Protein AF-M1R5P2-F1 (afdb_monomer)

Mean predicted aligned error: 15.03 Å

Foldseek 3Di:
DVVVVVVVVVVVVVVVVVVVVVVVVVVVVVVVVVVVVVVQFQVQQVVLQVVQAVVLLVCLVVVVFALDPQGSWDWDADPSAWIKTWGWHADPVSQKIKIWIWGGGRVGDIAIDIDIHTNDQFDELEEEAAAEAEEEAQEEQEQADPVQQFGGQSYEYEPDPHHYHYYDNYAYAGPVDDDDVVDDDDGDHGPHHYDPQLALLVRWWPDNHLVRLQVVVQVVQQVQQVFDDDVSHTDHGPPQCLQEALAEWEDWAAWIDNPPRTRDLPDQEHEHNEEYAYAEADCVGEYEPAAQHEYEYAYEYAHAYHAAYEYAHYEYEYQAEYEAHAEAQYEYHPPHAYEYAYAEYEAEHEHAYEHLYEYEYAEYAAHHYYNYEYEDHYHYHYYPRVHGYYHYHHYYRYHDQVSHQSSCVSPVNTTPHHDTDRVPDPPPPPDRPPDD

Secondary structure (DSSP, 8-state):
-HHHHHHHHHHHHHHHHHHHHHHHHHHHHHHHHHHHHHHHHHHHHHHHHHHHHHHHHHHHHTTSS--GGGTT-EEEE-TTSSEEEEEEEE-TTS-EEEEEEEEE-TTS-EEEEEEEEE-S---EEEEEEE--EEE-TT-EEE-EETTTTEE-EEEEE-SS---EEE-TT-EEE-TT---TTT---------EEE---SSHHHHHBSSSSHHHHHHHHHHHHHHHTT--EETTEE---SS-GGGEESS-EEEETTEEEETTEEPPTT-SEEEESS-EEEEE-STTS-EE--TT-EEEESS-EEEEE-TT-EEE--EEEEEEEEEEEE-TT-EESSSS-EEEEEEEEEEEEESS-EEEEEEEEEEEEEEEEES-EEEEEEEEEEE-TTS-EEEETT-EEE--HHHHHHHHHHSTTTBPPPP-EEGGG-----------

Radius of gyration: 32.52 Å; Cα contacts (8 Å, |Δi|>4): 1139; chains: 1; bounding box: 94×49×108 Å

Solvent-accessible surface area (backbone atoms only — not comparable to full-atom values): 21011 Å² total; per-residue (Å²): 118,76,68,62,58,54,55,53,54,52,51,51,51,51,51,52,51,52,51,53,52,52,54,52,53,53,49,53,53,52,54,50,50,53,54,52,52,52,51,53,24,48,52,39,3,44,50,32,10,48,52,41,41,53,54,41,50,53,32,44,68,67,67,74,39,49,34,58,90,35,55,48,41,48,76,48,73,46,96,90,47,26,35,27,39,29,48,24,37,41,48,101,78,61,41,39,26,39,39,39,6,39,3,24,11,68,90,48,59,79,30,79,45,71,52,76,44,67,57,54,77,61,53,36,16,30,34,37,34,39,39,34,40,37,32,24,44,55,9,34,35,27,4,39,19,80,86,72,41,22,48,33,37,16,31,33,34,17,81,48,88,54,56,72,45,75,40,84,65,32,39,51,32,20,66,92,35,74,28,65,103,83,66,63,80,51,88,47,64,30,57,67,43,79,38,88,53,86,32,55,28,48,73,52,28,81,30,83,27,58,69,53,46,51,53,51,53,51,48,56,52,17,56,64,22,60,35,51,71,55,89,88,40,62,50,79,60,75,33,66,61,58,28,54,25,81,45,40,31,40,47,59,45,65,41,47,19,43,71,90,44,72,40,56,87,87,50,57,54,34,42,28,46,20,37,39,42,37,75,22,63,30,58,93,38,34,32,47,54,43,67,68,17,37,39,40,21,58,22,36,40,39,38,37,30,27,48,45,6,40,42,24,20,14,37,44,35,24,82,35,40,34,39,40,38,37,26,39,54,14,35,32,12,82,89,32,44,27,34,40,38,23,41,25,27,38,40,38,34,32,39,63,19,46,31,28,33,44,39,41,24,44,38,28,50,34,36,45,33,33,38,19,38,38,36,15,30,43,34,26,32,33,29,33,82,91,37,26,42,35,35,23,44,61,10,35,37,26,23,29,60,70,50,43,36,50,52,18,67,58,36,58,87,56,27,46,76,65,62,65,51,44,76,84,62,72,71,70,72,84,58,86,79,78,81,130

Nearest PDB structures (foldseek):
  4hh4-assembly1_D  TM=7.781E-01  e=1.225E+00  Streptomyces caelestis
  4hgy-assembly1_E  TM=7.417E-01  e=1.626E+00  Streptomyces caelestis
  3jx8-assembly2_D  TM=2.015E-01  e=6.379E+00  Parabacteroides distasonis ATCC 8503

Structure (mmCIF, N/CA/C/O backbone):
data_AF-M1R5P2-F1
#
_entry.id   AF-M1R5P2-F1
#
loop_
_atom_site.group_PDB
_atom_site.id
_atom_site.type_symbol
_atom_site.label_atom_id
_atom_site.label_alt_id
_atom_site.label_comp_id
_atom_site.label_asym_id
_atom_site.label_entity_id
_atom_site.label_seq_id
_atom_site.pdbx_PDB_ins_code
_atom_site.Cartn_x
_atom_site.Cartn_y
_atom_site.Cartn_z
_atom_site.occupancy
_atom_site.B_iso_or_equiv
_atom_site.auth_seq_id
_atom_site.auth_comp_id
_atom_site.auth_asym_id
_atom_site.auth_atom_id
_atom_site.pdbx_PDB_model_num
ATOM 1 N N . MET A 1 1 ? -74.579 25.961 79.918 1.00 49.44 1 MET A N 1
ATOM 2 C CA . MET A 1 1 ? -74.721 25.075 78.735 1.00 49.44 1 MET A CA 1
ATOM 3 C C . MET A 1 1 ? -73.929 25.544 77.502 1.00 49.44 1 MET A C 1
ATOM 5 O O . MET A 1 1 ? -73.448 24.679 76.787 1.00 49.44 1 MET A O 1
ATOM 9 N N . LYS A 1 2 ? -73.687 26.854 77.283 1.00 50.84 2 LYS A N 1
ATOM 10 C CA . LYS A 1 2 ? -72.897 27.379 76.138 1.00 50.84 2 LYS A CA 1
ATOM 11 C C . LYS A 1 2 ? -71.454 26.840 76.009 1.00 50.84 2 LYS A C 1
ATOM 13 O O . LYS A 1 2 ? -71.026 26.553 74.899 1.00 50.84 2 LYS A O 1
ATOM 18 N N . ASN A 1 3 ? -70.735 26.619 77.115 1.00 53.88 3 ASN A N 1
ATOM 19 C CA . ASN A 1 3 ? -69.324 26.198 77.048 1.00 53.88 3 ASN A CA 1
A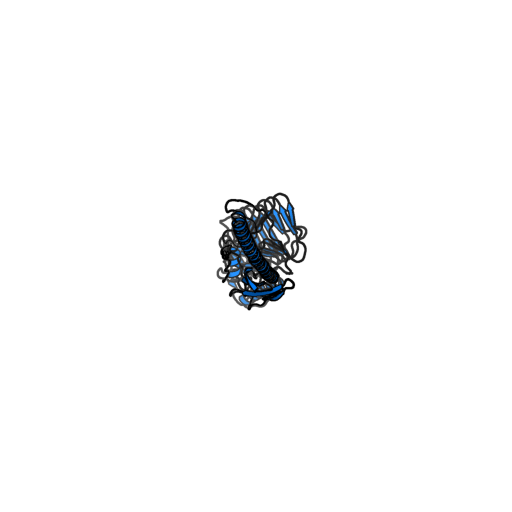TOM 20 C C . ASN A 1 3 ? -69.113 24.727 76.650 1.00 53.88 3 ASN A C 1
ATOM 22 O O . ASN A 1 3 ? -68.070 24.409 76.101 1.00 53.88 3 ASN A O 1
ATOM 26 N N . ARG A 1 4 ? -70.091 23.831 76.866 1.00 54.22 4 ARG A N 1
ATOM 27 C CA . ARG A 1 4 ? -69.933 22.396 76.545 1.00 54.22 4 ARG A CA 1
ATOM 28 C C . ARG A 1 4 ? -70.091 22.091 75.049 1.00 54.22 4 ARG A C 1
ATOM 30 O O . ARG A 1 4 ? -69.437 21.183 74.554 1.00 54.22 4 ARG A O 1
ATOM 37 N N . GLY A 1 5 ? -70.907 22.868 74.329 1.00 58.56 5 GLY A N 1
ATOM 38 C CA . GLY A 1 5 ? -71.050 22.740 72.872 1.00 58.56 5 GLY A CA 1
ATOM 39 C C . GLY A 1 5 ? -69.809 23.220 72.112 1.00 58.56 5 GLY A C 1
ATOM 40 O O . GLY A 1 5 ? -69.394 22.583 71.150 1.00 58.56 5 GLY A O 1
ATOM 41 N N . TYR A 1 6 ? -69.160 24.285 72.597 1.00 60.31 6 TYR A N 1
ATOM 42 C CA . TYR A 1 6 ? -67.928 24.806 71.995 1.00 60.31 6 TYR A CA 1
ATOM 43 C C . TYR A 1 6 ? -66.759 23.824 72.120 1.00 60.31 6 TYR A C 1
ATOM 45 O O . TYR A 1 6 ? -66.022 23.632 71.155 1.00 60.31 6 TYR A O 1
ATOM 53 N N . THR A 1 7 ? -66.620 23.157 73.273 1.00 65.38 7 THR A N 1
ATOM 54 C CA . THR A 1 7 ? -65.585 22.133 73.488 1.00 65.38 7 THR A CA 1
ATOM 55 C C . THR A 1 7 ? -65.786 20.917 72.586 1.00 65.38 7 THR A C 1
ATOM 57 O O . THR A 1 7 ? -64.810 20.386 72.079 1.00 65.38 7 THR A O 1
ATOM 60 N N . LEU A 1 8 ? -67.033 20.497 72.342 1.00 67.88 8 LEU A N 1
ATOM 61 C CA . LEU A 1 8 ? -67.334 19.334 71.498 1.00 67.88 8 LEU A CA 1
ATOM 62 C C . LEU A 1 8 ? -67.081 19.607 70.005 1.00 67.88 8 LEU A C 1
ATOM 64 O O . LEU A 1 8 ? -66.550 18.763 69.291 1.00 67.88 8 LEU A O 1
ATOM 68 N N . ILE A 1 9 ? -67.431 20.810 69.539 1.00 73.56 9 ILE A N 1
ATOM 69 C CA . ILE A 1 9 ? -67.183 21.227 68.152 1.00 73.56 9 ILE A CA 1
ATOM 70 C C . ILE A 1 9 ? -65.680 21.380 67.907 1.00 73.56 9 ILE A C 1
ATOM 72 O O . ILE A 1 9 ? -65.177 20.912 66.890 1.00 73.56 9 ILE A O 1
ATOM 76 N N . THR A 1 10 ? -64.946 21.986 68.846 1.00 71.94 10 THR A N 1
ATOM 77 C CA . THR A 1 10 ? -63.488 22.138 68.720 1.00 71.94 10 THR A CA 1
ATOM 78 C C . THR A 1 10 ? -62.754 20.800 68.779 1.00 71.94 10 THR A C 1
ATOM 80 O O . THR A 1 10 ? -61.846 20.596 67.978 1.00 71.94 10 THR A O 1
ATOM 83 N N . THR A 1 11 ? -63.158 19.849 69.629 1.00 73.25 11 THR A N 1
ATOM 84 C CA . THR A 1 11 ? -62.545 18.507 69.637 1.00 73.25 11 THR A CA 1
ATOM 85 C C . THR A 1 11 ? -62.854 17.702 68.376 1.00 73.25 11 THR A C 1
ATOM 87 O O . THR A 1 11 ? -61.950 17.041 67.867 1.00 73.25 11 THR A O 1
ATOM 90 N N . MET A 1 12 ? -64.067 17.793 67.814 1.00 73.19 12 MET A N 1
ATOM 91 C CA . MET A 1 12 ? -64.364 17.188 66.506 1.00 73.19 12 MET A CA 1
ATOM 92 C C . MET A 1 12 ? -63.519 17.801 65.386 1.00 73.19 12 MET A C 1
ATOM 94 O O . MET A 1 12 ? -62.970 17.066 64.570 1.00 73.19 12 MET A O 1
ATOM 98 N N . LEU A 1 13 ? -63.369 19.128 65.359 1.00 75.75 13 LEU A N 1
ATOM 99 C CA . LEU A 1 13 ? -62.546 19.813 64.358 1.00 75.75 13 LEU A CA 1
ATOM 100 C C . LEU A 1 13 ? -61.074 19.394 64.448 1.00 75.75 13 LEU A C 1
ATOM 102 O O . LEU A 1 13 ? -60.463 19.088 63.429 1.00 75.75 13 LEU A O 1
ATOM 106 N N . VAL A 1 14 ? -60.523 19.303 65.661 1.00 78.75 14 VAL A N 1
ATOM 107 C CA . VAL A 1 14 ? -59.146 18.833 65.884 1.00 78.75 14 VAL A CA 1
ATOM 108 C C . VAL A 1 14 ? -58.978 17.372 65.452 1.00 78.75 14 VAL A C 1
ATOM 110 O O . VAL A 1 14 ? -57.997 17.049 64.788 1.00 78.75 14 VAL A O 1
ATOM 113 N N . MET A 1 15 ? -59.940 16.497 65.758 1.00 77.31 15 MET A N 1
ATOM 114 C CA . MET A 1 15 ? -59.919 15.091 65.328 1.00 77.31 15 MET A CA 1
ATOM 115 C C . MET A 1 15 ? -59.962 14.944 63.802 1.00 77.31 15 MET A C 1
ATOM 117 O O . MET A 1 15 ? -59.208 14.149 63.245 1.00 77.31 15 MET A O 1
ATOM 121 N N . ILE A 1 16 ? -60.789 15.738 63.114 1.00 79.88 16 ILE A N 1
ATOM 122 C CA . ILE A 1 16 ? -60.858 15.746 61.645 1.00 79.88 16 ILE A CA 1
ATOM 123 C C . ILE A 1 16 ? -59.528 16.220 61.048 1.00 79.88 16 ILE A C 1
ATOM 125 O O . ILE A 1 16 ? -59.010 15.591 60.129 1.00 79.88 16 ILE A O 1
ATOM 129 N N . VAL A 1 17 ? -58.938 17.288 61.593 1.00 79.81 17 VAL A N 1
ATOM 130 C CA . VAL A 1 17 ? -57.641 17.804 61.128 1.00 79.81 17 VAL A CA 1
ATOM 131 C C . VAL A 1 17 ? -56.531 16.768 61.328 1.00 79.81 17 VAL A C 1
ATOM 133 O O . VAL A 1 17 ? -55.761 16.516 60.403 1.00 79.81 17 VAL A O 1
ATOM 136 N N . LEU A 1 18 ? -56.479 16.106 62.487 1.00 77.31 18 LEU A N 1
ATOM 137 C CA . LEU A 1 18 ? -55.501 15.047 62.757 1.00 77.31 18 LEU A CA 1
ATOM 138 C C . LEU A 1 18 ? -55.681 13.839 61.828 1.00 77.31 18 LEU A C 1
ATOM 140 O O . LEU A 1 18 ? -54.691 13.280 61.358 1.00 77.31 18 LEU A O 1
ATOM 144 N N . PHE A 1 19 ? -56.923 13.467 61.511 1.00 79.88 19 PHE A N 1
ATOM 145 C CA . PHE A 1 19 ? -57.216 12.384 60.573 1.00 79.88 19 PHE A CA 1
ATOM 146 C C . PHE A 1 19 ? -56.750 12.714 59.146 1.00 79.88 19 PHE A C 1
ATOM 148 O O . PHE A 1 19 ? -56.103 11.889 58.500 1.00 79.88 19 PHE A O 1
ATOM 155 N N . VAL A 1 20 ? -57.009 13.937 58.670 1.00 77.25 20 VAL A N 1
ATOM 156 C CA . VAL A 1 20 ? -56.570 14.394 57.340 1.00 77.25 20 VAL A CA 1
ATOM 157 C C . VAL A 1 20 ? -55.042 14.459 57.249 1.00 77.25 20 VAL A C 1
ATOM 159 O O . VAL A 1 20 ? -54.475 14.008 56.254 1.00 77.25 20 VAL A O 1
ATOM 162 N N . ILE A 1 21 ? -54.359 14.946 58.291 1.00 76.75 21 ILE A N 1
ATOM 163 C CA . ILE A 1 21 ? -52.887 14.979 58.343 1.00 76.75 21 ILE A CA 1
ATOM 164 C C . ILE A 1 21 ? -52.307 13.556 58.341 1.00 76.75 21 ILE A C 1
ATOM 166 O O . ILE A 1 21 ? -51.352 13.288 57.612 1.00 76.75 21 ILE A O 1
ATOM 170 N N . GLY A 1 22 ? -52.899 12.628 59.101 1.00 75.88 22 GLY A N 1
ATOM 171 C CA . GLY A 1 22 ? -52.478 11.224 59.128 1.00 75.88 22 GLY A CA 1
ATOM 172 C C . GLY A 1 22 ? -52.620 10.531 57.769 1.00 75.88 22 GLY A C 1
ATOM 173 O O . GLY A 1 22 ? -51.685 9.872 57.311 1.00 75.88 22 GLY A O 1
ATOM 17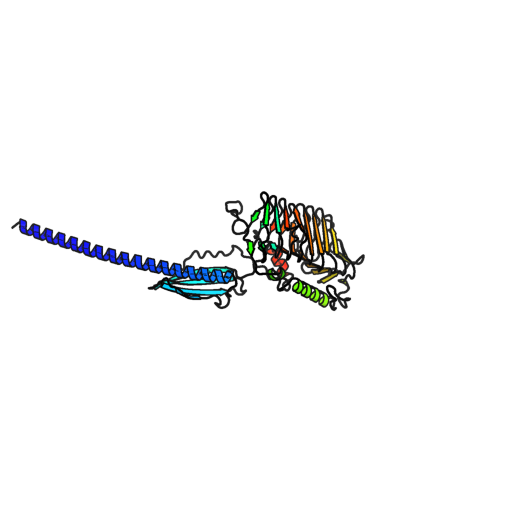4 N N . ALA A 1 23 ? -53.749 10.732 57.084 1.00 72.00 23 ALA A N 1
ATOM 175 C CA . ALA A 1 23 ? -53.982 10.180 55.749 1.00 72.00 23 ALA A CA 1
ATOM 176 C C . ALA A 1 23 ? -53.035 10.781 54.693 1.00 72.00 23 ALA A C 1
ATOM 178 O O . ALA A 1 23 ? -52.482 10.051 53.868 1.00 72.00 23 ALA A O 1
ATOM 179 N N . ALA A 1 24 ? -52.795 12.095 54.741 1.00 65.12 24 ALA A N 1
ATOM 180 C CA . ALA A 1 24 ? -51.862 12.768 53.839 1.00 65.12 24 ALA A CA 1
ATOM 181 C C . ALA A 1 24 ? -50.409 12.303 54.051 1.00 65.12 24 ALA A C 1
ATOM 183 O O . ALA A 1 24 ? -49.702 12.045 53.078 1.00 65.12 24 ALA A O 1
ATOM 184 N N . GLY A 1 25 ? -49.978 12.134 55.308 1.00 66.56 25 GLY A N 1
ATOM 185 C CA . GLY A 1 25 ? -48.647 11.622 55.645 1.00 66.56 25 GLY A CA 1
ATOM 186 C C . GLY A 1 25 ? -48.421 10.189 55.159 1.00 66.56 25 GLY A C 1
ATOM 187 O O . GLY A 1 25 ? -47.381 9.898 54.569 1.00 66.56 25 GLY A O 1
ATOM 188 N N . ALA A 1 26 ? -49.413 9.308 55.326 1.00 66.81 26 ALA A N 1
ATOM 189 C CA . ALA A 1 26 ? -49.343 7.934 54.831 1.00 66.81 26 ALA A CA 1
ATOM 190 C C . ALA A 1 26 ? -49.248 7.874 53.296 1.00 66.81 26 ALA A C 1
ATOM 192 O O . ALA A 1 26 ? -48.433 7.123 52.760 1.00 66.81 26 ALA A O 1
ATOM 193 N N . MET A 1 27 ? -50.025 8.702 52.586 1.00 63.84 27 MET A N 1
ATOM 194 C CA . MET A 1 27 ? -49.945 8.776 51.125 1.00 63.84 27 MET A CA 1
ATOM 195 C C . MET A 1 27 ? -48.599 9.328 50.643 1.00 63.84 27 MET A C 1
ATOM 197 O O . MET A 1 27 ? -48.024 8.769 49.716 1.00 63.84 27 MET A O 1
ATOM 201 N N . LEU A 1 28 ? -48.044 10.361 51.285 1.00 61.59 28 LEU A N 1
ATOM 202 C CA . LEU A 1 28 ? -46.724 10.909 50.938 1.00 61.59 28 LEU A CA 1
ATOM 203 C C . LEU A 1 28 ? -45.598 9.876 51.074 1.00 61.59 28 LEU A C 1
ATOM 205 O O . LEU A 1 28 ? -44.758 9.768 50.182 1.00 61.59 28 LEU A O 1
ATOM 209 N N . VAL A 1 29 ? -45.599 9.087 52.151 1.00 65.31 29 VAL A N 1
ATOM 210 C CA . VAL A 1 29 ? -44.613 8.010 52.352 1.00 65.31 29 VAL A CA 1
ATOM 211 C C . VAL A 1 29 ? -44.806 6.888 51.329 1.00 65.31 29 VAL A C 1
ATOM 213 O O . VAL A 1 29 ? -43.829 6.370 50.792 1.00 65.31 29 VAL A O 1
ATOM 216 N N . TYR A 1 30 ? -46.054 6.537 51.012 1.00 61.12 30 TYR A N 1
ATOM 217 C CA . TYR A 1 30 ? -46.366 5.517 50.012 1.00 61.12 30 TYR A CA 1
ATOM 218 C C . TYR A 1 30 ? -45.895 5.923 48.607 1.00 61.12 30 TYR A C 1
ATOM 220 O O . TYR A 1 30 ? -45.148 5.180 47.970 1.00 61.12 30 TYR A O 1
ATOM 228 N N . TYR A 1 31 ? -46.237 7.136 48.159 1.00 55.97 31 TYR A N 1
ATOM 229 C CA . TYR A 1 31 ? -45.787 7.662 46.867 1.00 55.97 31 TYR A CA 1
ATOM 230 C C . TYR A 1 31 ? -44.268 7.881 46.823 1.00 55.97 31 TYR A C 1
ATOM 232 O O . TYR A 1 31 ? -43.653 7.592 45.799 1.00 55.97 31 TYR A O 1
ATOM 240 N N . GLY A 1 32 ? -43.642 8.323 47.920 1.00 50.62 32 GLY A N 1
ATOM 241 C CA . GLY A 1 32 ? -42.186 8.498 48.001 1.00 50.62 32 GLY A CA 1
ATOM 242 C C . GLY A 1 32 ? -41.398 7.184 47.931 1.00 50.62 32 GLY A C 1
ATOM 243 O O . GLY A 1 32 ? -40.343 7.122 47.294 1.00 50.62 32 GLY A O 1
ATOM 244 N N . ASN A 1 33 ? -41.920 6.110 48.530 1.00 59.25 33 ASN A N 1
ATOM 245 C CA . ASN A 1 33 ? -41.298 4.784 48.463 1.00 59.25 33 ASN A CA 1
ATOM 246 C C . ASN A 1 33 ? -41.460 4.142 47.079 1.00 59.25 33 ASN A C 1
ATOM 248 O O . ASN A 1 33 ? -40.532 3.492 46.597 1.00 59.25 33 ASN A O 1
ATOM 252 N N . MET A 1 34 ? -42.600 4.358 46.415 1.00 59.75 34 MET A N 1
ATOM 253 C CA . MET A 1 34 ? -42.825 3.875 45.050 1.00 59.75 34 MET A CA 1
ATOM 254 C C . MET A 1 34 ? -41.901 4.552 44.034 1.00 59.75 34 MET A C 1
ATOM 256 O O . MET A 1 34 ? -41.298 3.868 43.208 1.00 59.75 34 MET A O 1
ATOM 260 N N . THR A 1 35 ? -41.734 5.875 44.112 1.00 60.97 35 THR A N 1
ATOM 261 C CA . THR A 1 35 ? -40.852 6.614 43.193 1.00 60.97 35 THR A CA 1
ATOM 262 C C . THR A 1 35 ? -39.377 6.294 43.425 1.00 60.97 35 THR A C 1
ATOM 264 O O . THR A 1 35 ? -38.649 6.069 42.461 1.00 60.97 35 THR A O 1
ATOM 267 N N . SER A 1 36 ? -38.940 6.180 44.683 1.00 61.31 36 SER A N 1
ATOM 268 C CA . SER A 1 36 ? -37.550 5.833 45.015 1.00 61.31 36 SER A CA 1
ATOM 269 C C . SER A 1 36 ? -37.198 4.396 44.614 1.00 61.31 36 SER A C 1
ATOM 271 O O . SER A 1 36 ? -36.140 4.160 44.032 1.00 61.31 36 SER A O 1
ATOM 273 N N . GLY A 1 37 ? -38.093 3.432 44.863 1.00 65.31 37 GLY A N 1
ATOM 274 C CA . GLY A 1 37 ? -37.891 2.034 44.470 1.00 65.31 37 GLY A CA 1
ATOM 275 C C . GLY A 1 37 ? -37.843 1.846 42.952 1.00 65.31 37 GLY A C 1
ATOM 276 O O . GLY A 1 37 ? -36.945 1.177 42.439 1.00 65.31 37 GLY A O 1
ATOM 277 N N . ALA A 1 38 ? -38.749 2.504 42.220 1.00 67.12 38 ALA A N 1
ATOM 278 C CA . ALA A 1 38 ? -38.755 2.483 40.759 1.00 67.12 38 ALA A CA 1
ATOM 279 C C . ALA A 1 38 ? -37.489 3.126 40.164 1.00 67.12 38 ALA A C 1
ATOM 281 O O . ALA A 1 38 ? -36.904 2.584 39.228 1.00 67.12 38 ALA A O 1
ATOM 282 N N . MET A 1 39 ? -37.018 4.238 40.738 1.00 68.19 39 MET A N 1
ATOM 283 C CA . MET A 1 39 ? -35.814 4.931 40.272 1.00 68.19 39 MET A CA 1
ATOM 284 C C . MET A 1 39 ? -34.534 4.117 40.522 1.00 68.19 39 MET A C 1
ATOM 286 O O . MET A 1 39 ? -33.649 4.086 39.666 1.00 68.19 39 MET A O 1
ATOM 290 N N . ILE A 1 40 ? -34.447 3.407 41.652 1.00 72.94 40 ILE A N 1
ATOM 291 C CA . ILE A 1 40 ? -33.331 2.492 41.946 1.00 72.94 40 ILE A CA 1
ATOM 292 C C . ILE A 1 40 ? -33.330 1.304 40.975 1.00 72.94 40 ILE A C 1
ATOM 294 O O . ILE A 1 40 ? -32.275 0.964 40.440 1.00 72.94 40 ILE A O 1
ATOM 298 N N . ASN A 1 41 ? -34.491 0.699 40.701 1.00 77.44 41 ASN A N 1
ATOM 299 C CA . ASN A 1 41 ? -34.602 -0.376 39.709 1.00 77.44 41 ASN A CA 1
ATOM 300 C C . ASN A 1 41 ? -34.210 0.086 38.306 1.00 77.44 41 ASN A C 1
ATOM 302 O O . ASN A 1 41 ? -33.463 -0.613 37.628 1.00 77.44 41 ASN A O 1
ATOM 306 N N . TYR A 1 42 ? -34.680 1.262 37.886 1.00 77.38 42 TYR A N 1
ATOM 307 C CA . TYR A 1 42 ? -34.347 1.823 36.579 1.00 77.38 42 TYR A CA 1
ATOM 308 C C . TYR A 1 42 ? -32.845 2.108 36.454 1.00 77.38 42 TYR A C 1
ATOM 310 O O . TYR A 1 42 ? -32.227 1.757 35.454 1.00 77.38 42 TYR A O 1
ATOM 318 N N . SER A 1 43 ? -32.231 2.677 37.496 1.00 72.75 43 SER A N 1
ATOM 319 C CA . SER A 1 43 ? -30.783 2.910 37.542 1.00 72.75 43 SER A CA 1
ATOM 320 C C . SER A 1 43 ? -29.984 1.602 37.438 1.00 72.75 43 SER A C 1
ATOM 322 O O . SER A 1 43 ? -29.010 1.527 36.689 1.00 72.75 43 SER A O 1
ATOM 324 N N . LYS A 1 44 ? -30.436 0.535 38.116 1.00 74.94 44 LYS A N 1
ATOM 325 C CA . LYS A 1 44 ? -29.839 -0.807 38.004 1.00 74.94 44 LYS A CA 1
ATOM 326 C C . LYS A 1 44 ? -29.998 -1.400 36.601 1.00 74.94 44 LYS A C 1
ATOM 328 O O . LYS A 1 44 ? -29.017 -1.885 36.048 1.00 74.94 44 LYS A O 1
ATOM 333 N N . ALA A 1 45 ? -31.187 -1.320 36.003 1.00 74.12 45 ALA A N 1
ATOM 334 C CA . ALA A 1 45 ? -31.426 -1.771 34.631 1.00 74.12 45 ALA A CA 1
ATOM 335 C C . ALA A 1 45 ? -30.524 -1.027 33.628 1.00 74.12 45 ALA A C 1
ATOM 337 O O . ALA A 1 45 ? -29.907 -1.647 32.764 1.00 74.12 45 ALA A O 1
ATOM 338 N N . TYR A 1 46 ? -30.366 0.290 33.803 1.00 74.38 46 TYR A N 1
ATOM 339 C CA . TYR A 1 46 ? -29.486 1.122 32.983 1.00 74.38 46 TYR A CA 1
ATOM 340 C C . TYR A 1 46 ? -28.009 0.731 33.123 1.00 74.38 46 TYR A C 1
ATOM 342 O O . TYR A 1 46 ? -27.311 0.593 32.118 1.00 74.38 46 TYR A O 1
ATOM 350 N N . TYR A 1 47 ? -27.537 0.510 34.355 1.00 74.56 47 TYR A N 1
ATOM 351 C CA . TYR A 1 47 ? -26.181 0.023 34.617 1.00 74.56 47 TYR A CA 1
ATOM 352 C C . TYR A 1 47 ? -25.938 -1.348 33.974 1.00 74.56 47 TYR A C 1
ATOM 354 O O . TYR A 1 47 ? -24.929 -1.537 33.299 1.00 74.56 47 TYR A O 1
ATOM 362 N N . ASN A 1 48 ? -26.878 -2.283 34.129 1.00 76.25 48 ASN A N 1
ATOM 363 C CA . ASN A 1 48 ? -26.781 -3.628 33.563 1.00 76.25 48 ASN A CA 1
ATOM 364 C C . ASN A 1 48 ? -26.721 -3.583 32.023 1.00 76.25 48 ASN A C 1
ATOM 366 O O . ASN A 1 48 ? -25.894 -4.270 31.420 1.00 76.25 48 ASN A O 1
ATOM 370 N N . ALA A 1 49 ? -27.528 -2.721 31.391 1.00 67.75 49 ALA A N 1
ATOM 371 C CA . ALA A 1 49 ? -27.502 -2.508 29.946 1.00 67.75 49 ALA A CA 1
ATOM 372 C C . ALA A 1 49 ? -26.171 -1.890 29.474 1.00 67.75 49 ALA A C 1
ATOM 374 O O . ALA A 1 49 ? -25.599 -2.345 28.486 1.00 67.75 49 ALA A O 1
ATOM 375 N N . ASP A 1 50 ? -25.640 -0.883 30.176 1.00 66.50 50 ASP A N 1
ATOM 376 C CA . ASP A 1 50 ? -24.355 -0.252 29.835 1.00 66.50 50 ASP A CA 1
ATOM 377 C C . ASP A 1 50 ? -23.165 -1.204 30.034 1.00 66.50 50 ASP A C 1
ATOM 379 O O . ASP A 1 50 ? -22.283 -1.271 29.182 1.00 66.50 50 ASP A O 1
ATOM 383 N N . TYR A 1 51 ? -23.181 -2.012 31.097 1.00 75.38 51 TYR A N 1
ATOM 384 C CA . TYR A 1 51 ? -22.169 -3.038 31.345 1.00 75.38 51 TYR A CA 1
ATOM 385 C C . TYR A 1 51 ? -22.070 -4.031 30.179 1.00 75.38 51 TYR A C 1
ATOM 387 O O . TYR A 1 51 ? -20.985 -4.226 29.627 1.00 75.38 51 TYR A O 1
ATOM 395 N N . GLY A 1 52 ? -23.199 -4.625 29.767 1.00 67.88 52 GLY A N 1
ATOM 396 C CA . GLY A 1 52 ? -23.215 -5.585 28.659 1.00 67.88 52 GLY A CA 1
ATOM 397 C C . GLY A 1 52 ? -22.768 -4.959 27.342 1.00 67.88 52 GLY A C 1
ATOM 398 O O . GLY A 1 52 ? -21.961 -5.540 26.615 1.00 67.88 52 GLY A O 1
ATOM 399 N N . LEU A 1 53 ? -23.226 -3.734 27.081 1.00 63.72 53 LEU A N 1
ATOM 400 C CA . LEU A 1 53 ? -22.865 -2.973 25.894 1.00 63.72 53 LEU A CA 1
ATOM 401 C C . LEU A 1 53 ? -21.350 -2.726 25.829 1.00 63.72 53 LEU A C 1
ATOM 403 O O . LEU A 1 53 ? -20.726 -3.033 24.819 1.00 63.72 53 LEU A O 1
ATOM 407 N N . GLN A 1 54 ? -20.747 -2.215 26.907 1.00 59.81 54 GLN A N 1
ATOM 408 C CA . GLN A 1 54 ? -19.314 -1.911 26.959 1.00 59.81 54 GLN A CA 1
ATOM 409 C C . GLN A 1 54 ? -18.450 -3.169 26.871 1.00 59.81 54 GLN A C 1
ATOM 411 O O . GLN A 1 54 ? -17.451 -3.179 26.151 1.00 59.81 54 GLN A O 1
ATOM 416 N N . GLN A 1 55 ? -18.834 -4.238 27.570 1.00 70.12 55 GLN A N 1
ATOM 417 C CA . GLN A 1 55 ? -18.086 -5.491 27.570 1.00 70.12 55 GLN A CA 1
ATOM 418 C C . GLN A 1 55 ? -18.067 -6.136 26.180 1.00 70.12 55 GLN A C 1
ATOM 420 O O . GLN A 1 55 ? -17.005 -6.514 25.683 1.00 70.12 55 GLN A O 1
ATOM 425 N N . VAL A 1 56 ? -19.230 -6.244 25.531 1.00 69.81 56 VAL A N 1
ATOM 426 C CA . VAL A 1 56 ? -19.324 -6.859 24.203 1.00 69.81 56 VAL A CA 1
ATOM 427 C C . VAL A 1 56 ? -18.689 -5.967 23.140 1.00 69.81 56 VAL A C 1
ATOM 429 O O . VAL A 1 56 ? -17.958 -6.476 22.296 1.00 69.81 56 VAL A O 1
ATOM 432 N N . ALA A 1 57 ? -18.844 -4.642 23.226 1.00 55.59 57 ALA A N 1
ATOM 433 C CA . ALA A 1 57 ? -18.135 -3.710 22.349 1.00 55.59 57 ALA A CA 1
ATOM 434 C C . ALA A 1 57 ? -16.613 -3.866 22.449 1.00 55.59 57 ALA A C 1
ATOM 436 O O . ALA A 1 57 ? -15.931 -3.942 21.430 1.00 55.59 57 ALA A O 1
ATOM 437 N N . TYR A 1 58 ? -16.078 -3.961 23.668 1.00 56.97 58 TYR A N 1
ATOM 438 C CA . TYR A 1 58 ? -14.653 -4.185 23.896 1.00 56.97 58 TYR A CA 1
ATOM 439 C C . TYR A 1 58 ? -14.174 -5.505 23.279 1.00 56.97 58 TYR A C 1
ATOM 441 O O . TYR A 1 58 ? -13.108 -5.542 22.664 1.00 56.97 58 TYR A O 1
ATOM 449 N N . ASN A 1 59 ? -14.961 -6.573 23.409 1.00 64.06 59 ASN A N 1
ATOM 450 C CA . ASN A 1 59 ? -14.622 -7.875 22.840 1.00 64.06 59 ASN A CA 1
ATOM 451 C C . ASN A 1 59 ? -14.621 -7.861 21.305 1.00 64.06 59 ASN A C 1
ATOM 453 O O . ASN A 1 59 ? -13.694 -8.367 20.676 1.00 64.06 59 ASN A O 1
ATOM 457 N N . VAL A 1 60 ? -15.624 -7.213 20.710 1.00 59.41 60 VAL A N 1
ATOM 458 C CA . VAL A 1 60 ? -15.755 -7.035 19.260 1.00 59.41 60 VAL A CA 1
ATOM 459 C C . VAL A 1 60 ? -14.597 -6.200 18.691 1.00 59.41 60 VAL A C 1
ATOM 461 O O . VAL A 1 60 ? -14.033 -6.566 17.669 1.00 59.41 60 VAL A O 1
ATOM 464 N N . ILE A 1 61 ? -14.191 -5.110 19.357 1.00 55.75 61 ILE A N 1
ATOM 465 C CA . ILE A 1 61 ? -13.088 -4.230 18.904 1.00 55.75 61 ILE A CA 1
ATOM 466 C C . ILE A 1 61 ? -11.720 -4.927 18.959 1.00 55.75 61 ILE A C 1
ATOM 468 O O . ILE A 1 61 ? -10.828 -4.616 18.165 1.00 55.75 61 ILE A O 1
ATOM 472 N N . ASN A 1 62 ? -11.534 -5.835 19.920 1.00 56.16 62 ASN A N 1
ATOM 473 C CA . ASN A 1 62 ? -10.277 -6.553 20.136 1.00 56.16 62 ASN A CA 1
ATOM 474 C C . ASN A 1 62 ? -10.257 -7.949 19.496 1.00 56.16 62 ASN A C 1
ATOM 476 O O . ASN A 1 62 ? -9.384 -8.747 19.834 1.00 56.16 62 ASN A O 1
ATOM 480 N N . ASP A 1 63 ? -11.204 -8.243 18.601 1.00 64.38 63 ASP A N 1
ATOM 481 C CA . ASP A 1 63 ? -11.313 -9.515 17.879 1.00 64.38 63 ASP A CA 1
ATOM 482 C C . ASP A 1 63 ? -11.372 -10.757 18.801 1.00 64.38 63 ASP A C 1
ATOM 484 O O . ASP A 1 63 ? -10.975 -11.856 18.409 1.00 64.38 63 ASP A O 1
ATOM 488 N N . THR A 1 64 ? -11.865 -10.623 20.042 1.00 65.62 64 THR A N 1
ATOM 489 C CA . THR A 1 64 ? -11.969 -11.758 20.984 1.00 65.62 64 THR A CA 1
ATOM 490 C C . THR A 1 64 ? -13.219 -12.610 20.759 1.00 65.62 64 THR A C 1
ATOM 492 O O . THR A 1 64 ? -13.301 -13.729 21.267 1.00 65.62 64 THR A O 1
ATOM 495 N N . CYS A 1 65 ? -14.185 -12.113 19.984 1.00 70.00 65 CYS A N 1
ATOM 496 C CA . CYS A 1 65 ? -15.373 -12.845 19.552 1.00 70.00 65 CYS A CA 1
ATOM 497 C C . CYS A 1 65 ? -15.847 -12.349 18.171 1.00 70.00 65 CYS A C 1
ATOM 499 O O . CYS A 1 65 ? -15.463 -11.268 17.726 1.00 70.00 65 CYS A O 1
ATOM 501 N N . ASN A 1 66 ? -16.691 -13.134 17.489 1.00 74.50 66 ASN A N 1
ATOM 502 C CA . ASN A 1 66 ? -17.271 -12.767 16.192 1.00 74.50 66 ASN A CA 1
ATOM 503 C C . ASN A 1 66 ? -18.738 -12.331 16.343 1.00 74.50 66 ASN A C 1
ATOM 505 O O . ASN A 1 66 ? -19.529 -13.000 17.001 1.00 74.50 66 ASN A O 1
ATOM 509 N N . CYS A 1 67 ? -19.109 -11.242 15.674 1.00 73.12 67 CYS A N 1
ATOM 510 C CA . CYS A 1 67 ? -20.456 -10.688 15.669 1.00 73.12 67 CYS A CA 1
ATOM 511 C C . CYS A 1 67 ? -21.468 -11.447 14.778 1.00 73.12 67 CYS A C 1
ATOM 513 O O . CYS A 1 67 ? -22.673 -11.201 14.853 1.00 73.12 67 CYS A O 1
ATOM 515 N N . THR A 1 68 ? -21.022 -12.382 13.931 1.00 73.38 68 THR A N 1
ATOM 516 C CA . THR A 1 68 ? -21.926 -13.204 13.107 1.00 73.38 68 THR A CA 1
ATOM 517 C C . THR A 1 68 ? -22.757 -14.159 13.975 1.00 73.38 68 THR A C 1
ATOM 519 O O . THR A 1 68 ? -22.222 -14.811 14.870 1.00 73.38 68 THR A O 1
ATOM 522 N N . ASN A 1 69 ? -24.055 -14.301 13.675 1.00 71.44 69 ASN A N 1
ATOM 523 C CA . ASN A 1 69 ? -24.971 -15.252 14.330 1.00 71.44 69 ASN A CA 1
ATOM 524 C C . ASN A 1 69 ? -24.973 -15.172 15.867 1.00 71.44 69 ASN A C 1
ATOM 526 O O . ASN A 1 69 ? -24.991 -16.200 16.543 1.00 71.44 69 ASN A O 1
ATOM 530 N N . ASN A 1 70 ? -24.945 -13.958 16.420 1.00 77.19 70 ASN A N 1
ATOM 531 C CA . ASN A 1 70 ? -24.889 -13.731 17.860 1.00 77.19 70 ASN A CA 1
ATOM 532 C C . ASN A 1 70 ? -23.649 -14.327 18.562 1.00 77.19 70 ASN A C 1
ATOM 534 O O . ASN A 1 70 ? -23.695 -14.636 19.752 1.00 77.19 70 ASN A O 1
ATOM 538 N N . GLY A 1 71 ? -22.530 -14.495 17.848 1.00 76.94 71 GLY A N 1
ATOM 539 C CA . GLY A 1 71 ? -21.316 -15.131 18.378 1.00 76.94 71 GLY A CA 1
ATOM 540 C C . GLY A 1 71 ? -20.611 -14.364 19.506 1.00 76.94 71 GLY A C 1
ATOM 541 O O . GLY A 1 71 ? -19.774 -14.939 20.199 1.00 76.94 71 GLY A O 1
ATOM 542 N N . CYS A 1 72 ? -20.965 -13.094 19.718 1.00 78.50 72 CYS A N 1
ATOM 543 C CA . CYS A 1 72 ? -20.488 -12.247 20.813 1.00 78.50 72 CYS A CA 1
ATOM 544 C C . CYS A 1 72 ? -21.559 -11.993 21.888 1.00 78.50 72 CYS A C 1
ATOM 546 O O . CYS A 1 72 ? -21.322 -11.220 2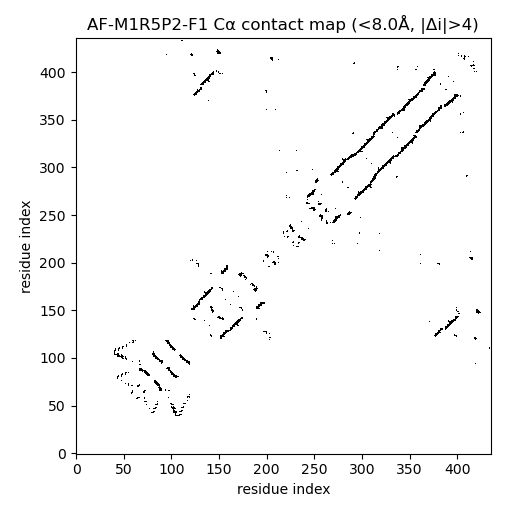2.818 1.00 78.50 72 CYS A O 1
ATOM 548 N N . GLY A 1 73 ? -22.746 -12.589 21.751 1.00 84.94 73 GLY A N 1
ATOM 549 C CA . GLY A 1 73 ? -23.844 -12.380 22.684 1.00 84.94 73 GLY A CA 1
ATOM 550 C C . GLY A 1 73 ? -23.542 -12.943 24.071 1.00 84.94 73 GLY A C 1
ATOM 551 O O . GLY A 1 73 ? -22.906 -13.988 24.211 1.00 84.94 73 GLY A O 1
ATOM 552 N N . ILE A 1 74 ? -24.028 -12.262 25.107 1.00 84.62 74 ILE A N 1
ATOM 553 C CA . ILE A 1 74 ? -23.925 -12.715 26.501 1.00 84.62 74 ILE A CA 1
ATOM 554 C C . ILE A 1 74 ? -25.308 -12.742 27.141 1.00 84.62 74 ILE A C 1
ATOM 556 O O . ILE A 1 74 ? -26.188 -11.979 26.759 1.00 84.62 74 ILE A O 1
ATOM 560 N N . SER A 1 75 ? -25.510 -13.612 28.125 1.00 90.25 75 SER A N 1
ATOM 561 C CA . SER A 1 75 ? -26.725 -13.636 28.942 1.00 90.25 75 SER A CA 1
ATOM 562 C C . SER A 1 75 ? -26.358 -14.074 30.352 1.00 90.25 75 SER A C 1
ATOM 564 O O . SER A 1 75 ? -25.977 -15.227 30.551 1.00 90.25 75 SER A O 1
ATOM 566 N N . GLN A 1 76 ? -26.436 -13.168 31.327 1.00 88.50 76 GLN A N 1
ATOM 567 C CA . GLN A 1 76 ? -26.029 -13.465 32.703 1.00 88.50 76 GLN A CA 1
ATOM 568 C C . GLN A 1 76 ? -26.748 -12.609 33.749 1.00 88.50 76 GLN A C 1
ATOM 570 O O . GLN A 1 76 ? -27.240 -11.517 33.470 1.00 88.50 76 GLN A O 1
ATOM 575 N N . THR A 1 77 ? -26.757 -13.103 34.984 1.00 87.56 77 THR A N 1
ATOM 576 C CA . THR A 1 77 ? -27.200 -12.363 36.173 1.00 87.56 77 THR A CA 1
ATOM 577 C C . THR A 1 77 ? -26.012 -11.616 36.768 1.00 87.56 77 THR A C 1
ATOM 579 O O . THR A 1 77 ? -24.953 -12.213 36.972 1.00 87.56 77 THR A O 1
ATOM 582 N N . LEU A 1 78 ? -26.166 -10.320 37.049 1.00 77.25 78 LEU A N 1
ATOM 583 C CA . LEU A 1 78 ? -25.076 -9.501 37.588 1.00 77.25 78 LEU A CA 1
ATOM 584 C C . LEU A 1 78 ? -25.070 -9.500 39.128 1.00 77.25 78 LEU A C 1
ATOM 586 O O . LEU A 1 78 ? -26.139 -9.538 39.742 1.00 77.25 78 LEU A O 1
ATOM 590 N N . PRO A 1 79 ? -23.892 -9.402 39.783 1.00 74.00 79 PRO A N 1
ATOM 591 C CA . PRO A 1 79 ? -23.789 -9.366 41.250 1.00 74.00 79 PRO A CA 1
ATOM 592 C C . PRO A 1 79 ? -24.530 -8.187 41.898 1.00 74.00 79 PRO A C 1
ATOM 594 O O . PRO A 1 79 ? -24.869 -8.232 43.076 1.00 74.00 79 PRO A O 1
ATOM 597 N N . THR A 1 80 ? -24.775 -7.128 41.127 1.00 67.31 80 THR A N 1
ATOM 598 C CA . THR A 1 80 ? -25.526 -5.925 41.509 1.00 67.31 80 THR A CA 1
ATOM 599 C C . THR A 1 80 ? -27.050 -6.120 41.519 1.00 67.31 80 THR A C 1
ATOM 601 O O . THR A 1 80 ? -27.773 -5.200 41.914 1.00 67.31 80 THR A O 1
ATOM 604 N N . GLY A 1 81 ? -27.537 -7.302 41.119 1.00 75.06 81 GLY A N 1
ATOM 605 C CA . GLY A 1 81 ? -28.952 -7.632 40.941 1.00 75.06 81 GLY A CA 1
ATOM 606 C C . GLY A 1 81 ? -29.439 -7.394 39.505 1.00 75.06 81 GLY A C 1
ATOM 607 O O . GLY A 1 81 ? -28.938 -6.510 38.808 1.00 75.06 81 GLY A O 1
ATOM 608 N N . GLY A 1 82 ? -30.429 -8.182 39.067 1.00 84.44 82 GLY A N 1
ATOM 609 C CA . GLY A 1 82 ? -30.973 -8.149 37.700 1.00 84.44 82 GLY A CA 1
ATOM 610 C C . GLY A 1 82 ? -30.161 -8.957 36.678 1.00 84.44 82 GLY A C 1
ATOM 611 O O . GLY A 1 82 ? -29.210 -9.663 37.027 1.00 84.44 82 GLY A O 1
ATOM 612 N N . THR A 1 83 ? -30.547 -8.876 35.405 1.00 87.69 83 THR A N 1
ATOM 613 C CA . THR A 1 83 ? -29.923 -9.618 34.296 1.00 87.69 83 THR A CA 1
ATOM 614 C C . THR A 1 83 ? -29.425 -8.688 33.198 1.00 87.69 83 THR A C 1
ATOM 616 O O . THR A 1 83 ? -29.892 -7.561 33.053 1.00 87.69 83 THR A O 1
ATOM 619 N N . VAL A 1 84 ? -28.476 -9.180 32.409 1.00 86.06 84 VAL A N 1
ATOM 620 C CA . VAL A 1 84 ? -28.045 -8.566 31.155 1.00 86.06 84 VAL A CA 1
ATOM 621 C C . VAL A 1 84 ? -28.115 -9.600 30.040 1.00 86.06 84 VAL A C 1
ATOM 623 O O . VAL A 1 84 ? -27.671 -10.735 30.223 1.00 86.06 84 VAL A O 1
ATOM 626 N N . GLN A 1 85 ? -28.663 -9.206 28.896 1.00 89.25 85 GLN A N 1
ATOM 627 C CA . GLN A 1 85 ? -28.659 -9.971 27.658 1.00 89.25 85 GLN A CA 1
ATOM 628 C C . GLN A 1 85 ? -28.133 -9.079 26.538 1.00 89.25 85 GLN A C 1
ATOM 630 O O . GLN A 1 85 ? -28.665 -8.001 26.314 1.00 89.25 85 GLN A O 1
ATOM 635 N N . VAL A 1 86 ? -27.099 -9.521 25.830 1.00 79.62 86 VAL A N 1
ATOM 636 C CA . VAL A 1 86 ? -26.555 -8.806 24.676 1.00 79.62 86 VAL A CA 1
ATOM 637 C C . VAL A 1 86 ? -26.743 -9.648 23.429 1.00 79.62 86 VAL A C 1
ATOM 639 O O . VAL A 1 86 ? -26.382 -10.826 23.408 1.00 79.62 86 VAL A O 1
ATOM 642 N N . ILE A 1 87 ? -27.297 -9.028 22.397 1.00 81.06 87 ILE A N 1
ATOM 643 C CA . ILE A 1 87 ? -27.533 -9.596 21.080 1.00 81.06 87 ILE A CA 1
ATOM 644 C C . ILE A 1 87 ? -26.579 -8.912 20.105 1.00 81.06 87 ILE A C 1
ATOM 646 O O . ILE A 1 87 ? -26.430 -7.690 20.105 1.00 81.06 87 ILE A O 1
ATOM 650 N N . THR A 1 88 ? -25.914 -9.715 19.282 1.00 74.81 88 THR A N 1
ATOM 651 C CA . THR A 1 88 ? -24.968 -9.248 18.272 1.00 74.81 88 THR A CA 1
ATOM 652 C C . THR A 1 88 ? -25.359 -9.730 16.887 1.00 74.81 88 THR A C 1
ATOM 654 O O . THR A 1 88 ? -25.742 -10.887 16.693 1.00 74.81 88 THR A O 1
ATOM 657 N N . GLN A 1 89 ? -25.282 -8.832 15.912 1.00 70.25 89 GLN A N 1
ATOM 658 C CA . GLN A 1 89 ? -25.581 -9.146 14.524 1.00 70.25 89 GLN A CA 1
ATOM 659 C C . GLN A 1 89 ? -24.617 -8.407 13.610 1.00 70.25 89 GLN A C 1
ATOM 661 O O . GLN A 1 89 ? -24.388 -7.212 13.778 1.00 70.25 89 GLN A O 1
ATOM 666 N N . SER A 1 90 ? -24.060 -9.103 12.626 1.00 61.78 90 SER A N 1
ATOM 667 C CA . SER A 1 90 ? -23.257 -8.467 11.591 1.00 61.78 90 SER A CA 1
ATOM 668 C C . SER A 1 90 ? -24.103 -8.031 10.395 1.00 61.78 90 SER A C 1
ATOM 670 O O . SER A 1 90 ? -25.158 -8.605 10.111 1.00 61.78 90 SER A O 1
ATOM 672 N N . ASP A 1 91 ? -23.634 -7.016 9.671 1.00 53.59 91 ASP A N 1
ATOM 673 C CA . ASP A 1 91 ? -24.140 -6.729 8.331 1.00 53.59 91 ASP A CA 1
ATOM 674 C C . ASP A 1 91 ? -23.815 -7.879 7.356 1.00 53.59 91 ASP A C 1
ATOM 676 O O . ASP A 1 91 ? -22.998 -8.760 7.635 1.00 53.59 91 ASP A O 1
ATOM 680 N N . ALA A 1 92 ? -24.429 -7.854 6.168 1.00 48.75 92 ALA A N 1
ATOM 681 C CA . ALA A 1 92 ? -24.279 -8.908 5.157 1.00 48.75 92 ALA A CA 1
ATOM 682 C C . ALA A 1 92 ? -22.818 -9.172 4.730 1.00 48.75 92 ALA A C 1
ATOM 684 O O . ALA A 1 92 ? -22.529 -10.222 4.159 1.00 48.75 92 ALA A O 1
ATOM 685 N N . ASN A 1 93 ? -21.902 -8.238 5.012 1.00 50.00 93 ASN A N 1
ATOM 686 C CA . ASN A 1 93 ? -20.489 -8.323 4.659 1.00 50.00 93 ASN A CA 1
ATOM 687 C C . ASN A 1 93 ? -19.550 -8.534 5.866 1.00 50.00 93 ASN A C 1
ATOM 689 O O . ASN A 1 93 ? -18.336 -8.506 5.667 1.00 50.00 93 ASN A O 1
ATOM 693 N N . ASN A 1 94 ? -20.064 -8.737 7.088 1.00 55.03 94 ASN A N 1
ATOM 694 C CA . ASN A 1 94 ? -19.276 -8.856 8.330 1.00 55.03 94 ASN A CA 1
ATOM 695 C C . ASN A 1 94 ? -18.304 -7.684 8.592 1.00 55.03 94 ASN A C 1
ATOM 697 O O . ASN A 1 94 ? -17.194 -7.881 9.078 1.00 55.03 94 ASN A O 1
ATOM 701 N N . LYS A 1 95 ? -18.695 -6.463 8.227 1.00 49.47 95 LYS A N 1
ATOM 702 C CA . LYS A 1 95 ? -17.920 -5.224 8.399 1.00 49.47 95 LYS A CA 1
ATOM 703 C C . LYS A 1 95 ? -18.387 -4.407 9.594 1.00 49.47 95 LYS A C 1
ATOM 705 O O . LYS A 1 95 ? -17.596 -3.688 10.205 1.00 49.47 95 LYS A O 1
ATOM 710 N N . THR A 1 96 ? -19.658 -4.541 9.937 1.00 53.53 96 THR A N 1
ATOM 711 C CA . THR A 1 96 ? -20.305 -3.769 10.986 1.00 53.53 96 THR A CA 1
ATOM 712 C C . THR A 1 96 ? -21.005 -4.718 11.939 1.00 53.53 96 THR A C 1
ATOM 714 O O . THR A 1 96 ? -21.737 -5.600 11.505 1.00 53.53 96 THR A O 1
ATOM 717 N N . CYS A 1 97 ? -20.772 -4.531 13.231 1.00 56.25 97 CYS A N 1
ATOM 718 C CA . CYS A 1 97 ? -21.396 -5.273 14.309 1.00 56.25 97 CYS A CA 1
ATOM 719 C C . CYS A 1 97 ? -22.429 -4.398 15.014 1.00 56.25 97 CYS A C 1
ATOM 721 O O . CYS A 1 97 ? -22.088 -3.397 15.645 1.00 56.25 97 CYS A O 1
ATOM 723 N N . PHE A 1 98 ? -23.692 -4.784 14.914 1.00 66.12 98 PHE A N 1
ATOM 724 C CA . PHE A 1 98 ? -24.779 -4.242 15.712 1.00 66.12 98 PHE A CA 1
ATOM 725 C C . PHE A 1 98 ? -24.778 -4.948 17.065 1.00 66.12 98 PHE A C 1
ATOM 727 O O . PHE A 1 98 ? -24.783 -6.177 17.118 1.00 66.12 98 PHE A O 1
ATOM 734 N N . ILE A 1 99 ? -24.739 -4.172 18.146 1.00 66.56 99 ILE A N 1
ATOM 735 C CA . ILE A 1 99 ? -24.733 -4.670 19.522 1.00 66.56 99 ILE A CA 1
ATOM 736 C C . ILE A 1 99 ? -25.926 -4.052 20.231 1.00 66.56 99 ILE A C 1
ATOM 738 O O . ILE A 1 99 ? -25.973 -2.836 20.404 1.00 66.56 99 ILE A O 1
ATOM 742 N N . GLU A 1 100 ? -26.857 -4.884 20.668 1.00 76.88 100 GLU A N 1
ATOM 743 C CA . GLU A 1 100 ? -28.003 -4.496 21.482 1.00 76.88 100 GLU A CA 1
ATOM 744 C C . GLU A 1 100 ? -27.877 -5.146 22.856 1.00 76.88 100 GLU A C 1
ATOM 746 O O . GLU A 1 100 ? -27.704 -6.352 22.956 1.00 76.88 100 GLU A O 1
ATOM 751 N N . SER A 1 101 ? -27.936 -4.352 23.916 1.00 76.12 101 SER A N 1
ATOM 752 C CA . SER A 1 101 ? -27.807 -4.770 25.306 1.00 76.12 101 SER A CA 1
ATOM 753 C C . SER A 1 101 ? -29.083 -4.439 26.066 1.00 76.12 101 SER A C 1
ATOM 755 O O . SER A 1 101 ? -29.492 -3.280 26.154 1.00 76.12 101 SER A O 1
ATOM 757 N N . ILE A 1 102 ? -29.688 -5.470 26.633 1.00 83.12 102 ILE A N 1
ATOM 758 C CA . ILE A 1 102 ? -30.929 -5.452 27.391 1.00 83.12 102 ILE A CA 1
ATOM 759 C C . ILE A 1 102 ? -30.563 -5.693 28.854 1.00 83.12 102 ILE A C 1
ATOM 761 O O . ILE A 1 102 ? -30.106 -6.775 29.224 1.00 83.12 102 ILE A O 1
ATOM 765 N N . GLY A 1 103 ? -30.727 -4.674 29.691 1.00 81.81 103 GLY A N 1
ATOM 766 C CA . GLY A 1 103 ? -30.511 -4.753 31.132 1.00 81.81 103 GLY A CA 1
ATOM 767 C C . GLY A 1 103 ? -31.833 -4.765 31.886 1.00 81.81 103 GLY A C 1
ATOM 768 O O . GLY A 1 103 ? -32.694 -3.926 31.632 1.00 81.81 103 GLY A O 1
ATOM 769 N N . THR A 1 104 ? -31.984 -5.672 32.850 1.00 86.06 104 THR A N 1
ATOM 770 C CA . THR A 1 104 ? -33.156 -5.725 33.733 1.00 86.06 104 THR A CA 1
ATOM 771 C C . THR A 1 104 ? -32.802 -5.333 35.162 1.00 86.06 104 THR A C 1
ATOM 773 O O . THR A 1 104 ? -31.683 -5.561 35.630 1.00 86.06 104 THR A O 1
ATOM 776 N N . GLY A 1 105 ? -33.757 -4.719 35.860 1.00 80.25 105 GLY A N 1
ATOM 777 C CA . GLY A 1 105 ? -33.670 -4.440 37.292 1.00 80.25 105 GLY A CA 1
ATOM 778 C C . GLY A 1 105 ? -33.975 -5.676 38.147 1.00 80.25 105 GLY A C 1
ATOM 779 O O . GLY A 1 105 ? -34.575 -6.645 37.693 1.00 80.25 105 GLY A O 1
ATOM 780 N N . GLU A 1 106 ? -33.595 -5.635 39.423 1.00 78.81 106 GLU A N 1
ATOM 781 C CA . GLU A 1 106 ? -33.730 -6.767 40.356 1.00 78.81 106 GLU A CA 1
ATOM 782 C C . GLU A 1 106 ? -35.187 -7.174 40.628 1.00 78.81 106 GLU A C 1
ATOM 784 O O . GLU A 1 106 ? -35.477 -8.350 40.827 1.00 78.81 106 GLU A O 1
ATOM 789 N N . THR A 1 107 ? -36.110 -6.211 40.621 1.00 73.75 107 THR A N 1
ATOM 790 C CA . THR A 1 107 ? -37.546 -6.462 40.845 1.00 73.75 107 THR A CA 1
ATOM 791 C C . THR A 1 107 ? -38.407 -6.079 39.635 1.00 73.75 107 THR A C 1
ATOM 793 O O . THR A 1 107 ? -39.614 -5.890 39.767 1.00 73.75 107 THR A O 1
ATOM 796 N N . GLY A 1 108 ? -37.790 -5.988 38.449 1.00 68.75 108 GLY A N 1
ATOM 797 C CA . GLY A 1 108 ? -38.439 -5.639 37.182 1.00 68.75 108 GLY A CA 1
ATOM 798 C C . GLY A 1 108 ? -37.945 -4.323 36.572 1.00 68.75 108 GLY A C 1
ATOM 799 O O . GLY A 1 108 ? -37.149 -3.595 37.170 1.00 68.75 108 GLY A O 1
ATOM 800 N N . GLY A 1 109 ? -38.434 -4.029 35.364 1.00 71.81 109 GLY A N 1
ATOM 801 C CA . GLY A 1 109 ? -37.984 -2.912 34.528 1.00 71.81 109 GLY A CA 1
ATOM 802 C C . GLY A 1 109 ? -36.863 -3.326 33.576 1.00 71.81 109 GLY A C 1
ATOM 803 O O . GLY A 1 109 ? -35.940 -4.036 33.974 1.00 71.81 109 GLY A O 1
ATOM 804 N N . GLU A 1 110 ? -36.961 -2.880 32.326 1.00 79.75 110 GLU A N 1
ATOM 805 C CA . GLU A 1 110 ? -36.040 -3.208 31.238 1.00 79.75 110 GLU A CA 1
ATOM 806 C C . GLU A 1 110 ? -35.506 -1.918 30.610 1.00 79.75 110 GLU A C 1
ATOM 808 O O . GLU A 1 110 ? -36.246 -0.957 30.398 1.00 79.75 110 GLU A O 1
ATOM 813 N N . VAL A 1 111 ? -34.206 -1.891 30.335 1.00 71.31 111 VAL A N 1
ATOM 814 C CA . VAL A 1 111 ? -33.548 -0.829 29.579 1.00 71.31 111 VAL A CA 1
ATOM 815 C C . VAL A 1 111 ? -32.804 -1.474 28.426 1.00 71.31 111 VAL A C 1
ATOM 817 O O . VAL A 1 111 ? -31.942 -2.325 28.638 1.00 71.31 111 VAL A O 1
ATOM 820 N N . VAL A 1 112 ? -33.101 -1.022 27.212 1.00 67.69 112 VAL A N 1
ATOM 821 C CA . VAL A 1 112 ? -32.406 -1.448 25.998 1.00 67.69 112 VAL A CA 1
ATOM 822 C C . VAL A 1 112 ? -31.466 -0.339 25.548 1.00 67.69 112 VAL A C 1
ATOM 824 O O . VAL A 1 112 ? -31.844 0.833 25.472 1.00 67.69 112 VAL A O 1
ATOM 827 N N . ARG A 1 113 ? -30.219 -0.698 25.254 1.00 61.22 113 ARG A N 1
ATOM 828 C CA . ARG A 1 113 ? -29.216 0.193 24.670 1.00 61.22 113 ARG A CA 1
ATOM 829 C C . ARG A 1 113 ? -28.555 -0.501 23.505 1.00 61.22 113 ARG A C 1
ATOM 831 O O . ARG A 1 113 ? -28.208 -1.666 23.612 1.00 61.22 113 ARG A O 1
ATOM 838 N N . ALA A 1 114 ? -28.313 0.223 22.427 1.00 52.66 114 ALA A N 1
ATOM 839 C CA . ALA A 1 114 ? -27.656 -0.346 21.268 1.00 52.66 114 ALA A CA 1
ATOM 840 C C . ALA A 1 114 ? -26.601 0.598 20.705 1.00 52.66 114 ALA A C 1
ATOM 842 O O . ALA A 1 114 ? -26.720 1.822 20.791 1.00 52.66 114 ALA A O 1
ATOM 843 N N . ILE A 1 115 ? -25.555 -0.000 20.147 1.00 48.59 115 ILE A N 1
ATOM 844 C CA . ILE A 1 115 ? -24.492 0.681 19.420 1.00 48.59 115 ILE A CA 1
ATOM 845 C C . ILE A 1 115 ? -24.135 -0.113 18.175 1.00 48.59 115 ILE A C 1
ATOM 847 O O . ILE A 1 115 ? -24.475 -1.282 18.013 1.00 48.59 115 ILE A O 1
ATOM 851 N N . THR A 1 116 ? -23.399 0.544 17.297 1.00 49.41 116 THR A N 1
ATOM 852 C CA . THR A 1 116 ? -22.812 -0.077 16.123 1.00 49.41 116 THR A CA 1
ATOM 853 C C . THR A 1 116 ? -21.301 0.055 16.226 1.00 49.41 116 THR A C 1
ATOM 855 O O . THR A 1 116 ? -20.790 1.139 16.502 1.00 49.41 116 THR A O 1
ATOM 858 N N . VAL A 1 117 ? -20.590 -1.052 16.044 1.00 48.53 117 VAL A N 1
ATOM 859 C CA . VAL A 1 117 ? -19.137 -1.139 16.181 1.00 48.53 117 VAL A CA 1
ATOM 860 C C . VAL A 1 117 ? -18.565 -1.692 14.893 1.00 48.53 117 VAL A C 1
ATOM 862 O O . VAL A 1 117 ? -19.069 -2.676 14.356 1.00 48.53 117 VAL A O 1
ATOM 865 N N . SER A 1 118 ? -17.506 -1.078 14.379 1.00 51.03 118 SER A N 1
ATOM 866 C CA . SER A 1 118 ? -16.841 -1.656 13.222 1.00 51.03 118 SER A CA 1
ATOM 867 C C . SER A 1 118 ? -16.010 -2.880 13.597 1.00 51.03 118 SER A C 1
ATOM 869 O O . SER A 1 118 ? -15.256 -2.849 14.566 1.00 51.03 118 SER A O 1
ATOM 871 N N . THR A 1 119 ? -16.122 -3.922 12.776 1.00 49.22 119 THR A N 1
ATOM 872 C CA . THR A 1 119 ? -15.342 -5.170 12.855 1.00 49.22 119 THR A CA 1
ATOM 873 C C . THR A 1 119 ? -14.349 -5.318 11.701 1.00 49.22 119 THR A C 1
ATOM 875 O O . THR A 1 119 ? -13.630 -6.308 11.609 1.00 49.22 119 THR A O 1
ATOM 878 N N . GLY A 1 120 ? -14.284 -4.334 10.797 1.00 46.66 120 GLY A N 1
ATOM 879 C CA . GLY A 1 120 ? -13.378 -4.359 9.654 1.00 46.66 120 GLY A CA 1
ATOM 880 C C . GLY A 1 120 ? -11.941 -3.959 10.006 1.00 46.66 120 GLY A C 1
ATOM 881 O O . GLY A 1 120 ? -11.703 -3.051 10.801 1.00 46.66 120 GLY A O 1
ATOM 882 N N . ALA A 1 121 ? -10.961 -4.579 9.339 1.00 47.34 121 ALA A N 1
ATOM 883 C CA . ALA A 1 121 ? -9.581 -4.100 9.349 1.00 47.34 121 ALA A CA 1
ATOM 884 C C . ALA A 1 121 ? -9.516 -2.693 8.726 1.00 47.34 121 ALA A C 1
ATOM 886 O O . ALA A 1 121 ? -9.670 -2.528 7.514 1.00 47.34 121 ALA A O 1
ATOM 887 N N . ASN A 1 122 ? -9.294 -1.674 9.555 1.00 54.22 122 ASN A N 1
ATOM 888 C CA . ASN A 1 122 ? -9.102 -0.312 9.071 1.00 54.22 122 ASN A CA 1
ATOM 889 C C . ASN A 1 122 ? -7.727 -0.218 8.433 1.00 54.22 122 ASN A C 1
ATOM 891 O O . ASN A 1 122 ? -6.716 -0.460 9.095 1.00 54.22 122 ASN A O 1
ATOM 895 N N . TRP A 1 123 ? -7.696 0.138 7.150 1.00 64.44 123 TRP A N 1
ATOM 896 C CA . TRP A 1 123 ? -6.453 0.554 6.516 1.00 64.44 123 TRP A CA 1
ATOM 897 C C . TRP A 1 123 ? -5.924 1.766 7.278 1.00 64.44 123 TRP A C 1
ATOM 899 O O . TRP A 1 123 ? -6.704 2.567 7.790 1.00 64.44 123 TRP A O 1
ATOM 909 N N . ALA A 1 124 ? -4.609 1.876 7.392 1.00 70.50 124 ALA A N 1
ATOM 910 C CA . ALA A 1 124 ? -3.959 3.035 7.963 1.00 70.50 124 ALA A CA 1
ATOM 911 C C . ALA A 1 124 ? -3.283 3.844 6.876 1.00 70.50 124 ALA A C 1
ATOM 913 O O . ALA A 1 124 ? -2.821 3.303 5.873 1.00 70.50 124 ALA A O 1
ATOM 914 N N . THR A 1 125 ? -3.179 5.145 7.113 1.00 75.94 125 THR A N 1
ATOM 915 C CA . THR A 1 125 ? -2.396 6.039 6.260 1.00 75.94 125 THR A CA 1
ATOM 916 C C . THR A 1 125 ? -0.913 5.670 6.281 1.00 75.94 125 THR A C 1
ATOM 918 O O . THR A 1 125 ? -0.228 5.733 5.260 1.00 75.94 125 THR A O 1
ATOM 921 N N . LEU A 1 126 ? -0.418 5.270 7.454 1.00 82.62 126 LEU A N 1
ATOM 922 C CA . LEU A 1 126 ? 0.939 4.789 7.663 1.00 82.62 126 LEU A CA 1
ATOM 923 C C . LEU A 1 126 ? 0.909 3.498 8.492 1.00 82.62 126 LEU A C 1
ATOM 925 O O . LEU A 1 126 ? 0.313 3.470 9.566 1.00 82.62 126 LEU A O 1
ATOM 929 N N . GLY A 1 127 ? 1.550 2.434 8.012 1.00 84.56 127 GLY A N 1
ATOM 930 C CA . GLY A 1 127 ? 1.689 1.164 8.729 1.00 84.56 127 GLY A CA 1
ATOM 931 C C . GLY A 1 127 ? 3.146 0.730 8.838 1.00 84.56 127 GLY A C 1
ATOM 932 O O . GLY A 1 127 ? 3.835 0.641 7.824 1.00 84.56 127 GLY A O 1
ATOM 933 N N . LEU A 1 128 ? 3.633 0.458 10.048 1.00 83.12 128 LEU A N 1
ATOM 934 C CA . LEU A 1 128 ? 5.038 0.122 10.293 1.00 83.12 128 LEU A CA 1
ATOM 935 C C . LEU A 1 128 ? 5.181 -1.026 11.288 1.00 83.12 128 LEU A C 1
ATOM 937 O O . LEU A 1 128 ? 4.553 -0.987 12.337 1.00 83.12 128 LEU A O 1
ATOM 941 N N . ILE A 1 129 ? 6.043 -2.013 11.023 1.00 83.75 129 ILE A N 1
ATOM 942 C CA . ILE A 1 129 ? 6.321 -3.086 12.002 1.00 83.75 129 ILE A CA 1
ATOM 943 C C . ILE A 1 129 ? 7.525 -2.753 12.897 1.00 83.75 129 ILE A C 1
ATOM 945 O O . ILE A 1 129 ? 7.477 -2.981 14.107 1.00 83.75 129 ILE A O 1
ATOM 949 N N . ASN A 1 130 ? 8.600 -2.210 12.321 1.00 80.06 130 ASN A N 1
ATOM 950 C CA . ASN A 1 130 ? 9.815 -1.812 13.029 1.00 80.06 130 ASN A CA 1
ATOM 951 C C . ASN A 1 130 ? 10.459 -0.586 12.361 1.00 80.06 130 ASN A C 1
ATOM 953 O O . ASN A 1 130 ? 10.526 -0.512 11.134 1.00 80.06 130 ASN A O 1
ATOM 957 N N . GLY A 1 131 ? 10.967 0.363 13.146 1.00 78.81 131 GLY A N 1
ATOM 958 C CA . GLY A 1 131 ? 11.624 1.558 12.621 1.00 78.81 131 GLY A CA 1
ATOM 959 C C . GLY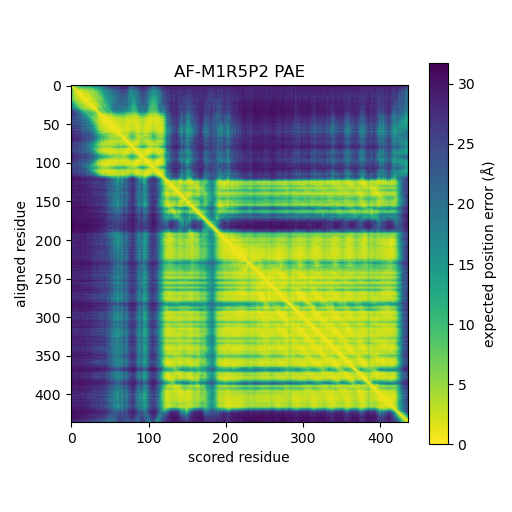 A 1 131 ? 11.479 2.773 13.526 1.00 78.81 131 GLY A C 1
ATOM 960 O O . GLY A 1 131 ? 11.258 2.640 14.725 1.00 78.81 131 GLY A O 1
ATOM 961 N N . SER A 1 132 ? 11.591 3.963 12.938 1.00 77.75 132 SER A N 1
ATOM 962 C CA . SER A 1 132 ? 11.373 5.244 13.612 1.00 77.75 132 SER A CA 1
ATOM 963 C C . SER A 1 132 ? 10.677 6.241 12.686 1.00 77.75 132 SER A C 1
ATOM 965 O O . SER A 1 132 ? 10.787 6.157 11.458 1.00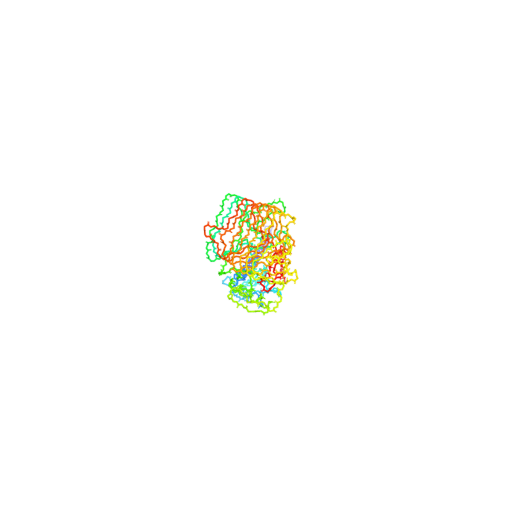 77.75 132 SER A O 1
ATOM 967 N N . ILE A 1 133 ? 9.959 7.193 13.284 1.00 78.69 133 ILE A N 1
ATOM 968 C CA . ILE A 1 133 ? 9.335 8.316 12.579 1.00 78.69 133 ILE A CA 1
ATOM 969 C C . ILE A 1 133 ? 9.880 9.611 13.176 1.00 78.69 133 ILE A C 1
ATOM 971 O O . ILE A 1 133 ? 9.890 9.794 14.392 1.00 78.69 133 ILE A O 1
ATOM 975 N N . SER A 1 134 ? 10.294 10.534 12.319 1.00 77.25 134 SER A N 1
ATOM 976 C CA . SER A 1 134 ? 10.657 11.900 12.662 1.00 77.25 134 SER A CA 1
ATOM 977 C C . SER A 1 134 ? 9.798 12.870 11.859 1.00 77.25 134 SER A C 1
ATOM 979 O O . SER A 1 134 ? 9.765 12.825 10.630 1.00 77.25 134 SER A O 1
ATOM 981 N N . THR A 1 135 ? 9.096 13.764 12.548 1.00 71.38 135 THR A N 1
ATOM 982 C CA . THR A 1 135 ? 8.331 14.843 11.911 1.00 71.38 135 THR A CA 1
ATOM 983 C C . THR A 1 135 ? 8.858 16.198 12.366 1.00 71.38 135 THR A C 1
ATOM 985 O O . THR A 1 135 ? 9.083 16.409 13.561 1.00 71.38 135 THR A O 1
ATOM 988 N N . SER A 1 136 ? 9.029 17.123 11.424 1.00 71.56 136 SER A N 1
ATOM 989 C CA . SER A 1 136 ? 9.504 18.489 11.658 1.00 71.56 136 SER A CA 1
ATOM 990 C C . SER A 1 136 ? 8.703 19.517 10.847 1.00 71.56 136 SER A C 1
ATOM 992 O O . SER A 1 136 ? 8.017 19.172 9.883 1.00 71.56 136 SER A O 1
ATOM 994 N N . GLY A 1 137 ? 8.778 20.799 11.218 1.00 69.56 137 GLY A N 1
ATOM 995 C CA . GLY A 1 137 ? 8.069 21.871 10.504 1.00 69.56 137 GLY A CA 1
ATOM 996 C C . GLY A 1 137 ? 6.566 21.871 10.789 1.00 69.56 137 GLY A C 1
ATOM 997 O O . GLY A 1 137 ? 6.182 21.980 11.946 1.00 69.56 137 GLY A O 1
ATOM 998 N N . THR A 1 138 ? 5.730 21.784 9.752 1.00 68.00 138 THR A N 1
ATOM 999 C CA . THR A 1 138 ? 4.262 21.641 9.832 1.00 68.00 138 THR A CA 1
ATOM 1000 C C . THR A 1 138 ? 3.785 20.316 9.230 1.00 68.00 138 THR A C 1
ATOM 1002 O O . THR A 1 138 ? 2.636 20.213 8.805 1.00 68.00 138 THR A O 1
ATOM 1005 N N . ALA A 1 139 ? 4.664 19.311 9.169 1.00 70.56 139 ALA A N 1
ATOM 1006 C CA . ALA A 1 139 ? 4.361 18.032 8.549 1.00 70.56 139 ALA A CA 1
ATOM 1007 C C . ALA A 1 139 ? 3.243 17.264 9.275 1.00 70.56 139 ALA A C 1
ATOM 1009 O O . ALA A 1 139 ? 3.143 17.348 10.507 1.00 70.56 139 ALA A O 1
ATOM 1010 N N . THR A 1 140 ? 2.435 16.504 8.519 1.00 70.81 140 THR A N 1
ATOM 1011 C CA . THR A 1 140 ? 1.271 15.787 9.064 1.00 70.81 140 THR A CA 1
ATOM 1012 C C . THR A 1 140 ? 1.059 14.357 8.581 1.00 70.81 140 THR A C 1
ATOM 1014 O O . THR A 1 140 ? 1.234 14.054 7.407 1.00 70.81 140 THR A O 1
ATOM 1017 N N . ILE A 1 141 ? 0.567 13.491 9.468 1.00 72.81 141 ILE A N 1
ATOM 1018 C CA . ILE A 1 141 ? -0.032 12.198 9.101 1.00 72.81 141 ILE A CA 1
ATOM 1019 C C . ILE A 1 141 ? -1.512 12.261 9.470 1.00 72.81 141 ILE A C 1
ATOM 1021 O O . ILE A 1 141 ? -1.834 12.467 10.642 1.00 72.81 141 ILE A O 1
ATOM 1025 N N . ASN A 1 142 ? -2.388 12.113 8.476 1.00 70.38 142 ASN A N 1
ATOM 1026 C CA . ASN A 1 142 ? -3.829 12.297 8.610 1.00 70.38 142 ASN A CA 1
ATOM 1027 C C . ASN A 1 142 ? -4.564 10.996 8.278 1.00 70.38 142 ASN A C 1
ATOM 1029 O O . ASN A 1 142 ? -4.453 10.469 7.171 1.00 70.38 142 ASN A O 1
ATOM 1033 N N . GLY A 1 143 ? -5.338 10.491 9.236 1.00 66.50 143 GLY A N 1
ATOM 1034 C CA . GLY A 1 143 ? -6.161 9.285 9.083 1.00 66.50 143 GLY A CA 1
ATOM 1035 C C . GLY A 1 143 ? -7.486 9.496 8.349 1.00 66.50 143 GLY A C 1
ATOM 1036 O O . GLY A 1 143 ? -8.314 8.599 8.380 1.00 66.50 143 GLY A O 1
ATOM 1037 N N . CYS A 1 144 ? -7.737 10.666 7.757 1.00 65.12 144 CYS A N 1
ATOM 1038 C CA . CYS A 1 144 ? -9.077 11.050 7.303 1.00 65.12 144 CYS A CA 1
ATOM 1039 C C . CYS A 1 144 ? -9.088 11.431 5.838 1.00 65.12 144 CYS A C 1
ATOM 1041 O O . CYS A 1 144 ? -8.258 12.231 5.401 1.00 65.12 144 CYS A O 1
ATOM 1043 N N . ASP A 1 145 ? -10.104 10.943 5.140 1.00 65.94 145 ASP A N 1
ATOM 1044 C CA . ASP A 1 145 ? -10.543 11.493 3.876 1.00 65.94 145 ASP A CA 1
ATOM 1045 C C . ASP A 1 145 ? -11.730 12.428 4.117 1.00 65.94 145 ASP A C 1
ATOM 1047 O O . ASP A 1 145 ? -12.848 11.993 4.389 1.00 65.94 145 ASP A O 1
ATOM 1051 N N . TYR A 1 146 ? -11.482 13.731 4.034 1.00 59.25 146 TYR A N 1
ATOM 1052 C CA . TYR A 1 146 ? -12.510 14.746 4.261 1.00 59.25 146 TYR A CA 1
ATOM 1053 C C . TYR A 1 146 ? -13.546 14.823 3.135 1.00 59.25 146 TYR A C 1
ATOM 1055 O O . TYR A 1 146 ? -14.626 15.364 3.359 1.00 59.25 146 TYR A O 1
ATOM 1063 N N . VAL A 1 147 ? -13.224 14.319 1.937 1.00 62.75 147 VAL A N 1
ATOM 1064 C CA . VAL A 1 147 ? -14.133 14.370 0.784 1.00 62.75 147 VAL A CA 1
ATOM 1065 C C . VAL A 1 147 ? -15.215 13.312 0.939 1.00 62.75 147 VAL A C 1
ATOM 1067 O O . VAL A 1 147 ? -16.400 13.629 0.874 1.00 62.75 147 VAL A O 1
ATOM 1070 N N . ASP A 1 148 ? -14.807 12.080 1.231 1.00 58.69 148 ASP A N 1
ATOM 1071 C CA . ASP A 1 148 ? -15.719 10.942 1.388 1.00 58.69 148 ASP A CA 1
ATOM 1072 C C . ASP A 1 148 ? -16.141 10.705 2.846 1.00 58.69 148 ASP A C 1
ATOM 1074 O O . ASP A 1 148 ? -16.854 9.752 3.153 1.00 58.69 148 ASP A O 1
ATOM 1078 N N . GLN A 1 149 ? -15.717 11.601 3.746 1.00 63.19 149 GLN A N 1
ATOM 1079 C CA . GLN A 1 149 ? -15.925 11.528 5.195 1.00 63.19 149 GLN A CA 1
ATOM 1080 C C . GLN A 1 149 ? -15.412 10.224 5.809 1.00 63.19 149 GLN A C 1
ATOM 1082 O O . GLN A 1 149 ? -15.978 9.759 6.791 1.00 63.19 149 GLN A O 1
ATOM 1087 N N . CYS A 1 150 ? -14.363 9.639 5.230 1.00 65.44 150 CYS A N 1
ATOM 1088 C CA . CYS A 1 150 ? -13.857 8.327 5.600 1.00 65.44 150 CYS A CA 1
ATOM 1089 C C . CYS A 1 150 ? -12.752 8.406 6.637 1.00 65.44 150 CYS A C 1
ATOM 1091 O O . CYS A 1 150 ? -11.782 9.145 6.470 1.00 65.44 150 CYS A O 1
ATOM 1093 N N . GLU A 1 151 ? -12.841 7.556 7.653 1.00 63.53 151 GLU A N 1
ATOM 1094 C CA . GLU A 1 151 ? -11.838 7.501 8.712 1.00 63.53 151 GLU A CA 1
ATOM 1095 C C . GLU A 1 151 ? -11.039 6.195 8.717 1.00 63.53 151 GLU A C 1
ATOM 1097 O O . GLU A 1 151 ? -11.555 5.103 8.477 1.00 63.53 151 GLU A O 1
ATOM 1102 N N . ALA A 1 152 ? -9.760 6.333 9.041 1.00 66.00 152 ALA A N 1
ATOM 1103 C CA . ALA A 1 152 ? -8.754 5.295 9.146 1.00 66.00 152 ALA A CA 1
ATOM 1104 C C . ALA A 1 152 ? -7.842 5.572 10.352 1.00 66.00 152 ALA A C 1
ATOM 1106 O O . ALA A 1 152 ? -7.749 6.690 10.871 1.00 66.00 152 ALA A O 1
ATOM 1107 N N . THR A 1 153 ? -7.120 4.548 10.808 1.00 63.38 153 THR A N 1
ATOM 1108 C CA . THR A 1 153 ? -6.058 4.762 11.797 1.00 63.38 153 THR A CA 1
ATOM 1109 C C . THR A 1 153 ? -4.935 5.575 11.141 1.00 63.38 153 THR A C 1
ATOM 1111 O O . THR A 1 153 ? -4.434 5.204 10.086 1.00 63.38 153 THR A O 1
ATOM 1114 N N . GLY A 1 154 ? -4.514 6.692 11.742 1.00 65.00 154 GLY A N 1
ATOM 1115 C CA . GLY A 1 154 ? -3.436 7.510 11.165 1.00 65.00 154 GLY A CA 1
ATOM 1116 C C . GLY A 1 154 ? -2.090 6.776 11.139 1.00 65.00 154 GLY A C 1
ATOM 1117 O O . GLY A 1 154 ? -1.342 6.900 10.173 1.00 65.00 154 GLY A O 1
ATOM 1118 N N . LEU A 1 155 ? -1.817 5.974 12.174 1.00 73.88 155 LEU A N 1
ATOM 1119 C CA . LEU A 1 155 ? -0.633 5.126 12.281 1.00 73.88 155 LEU A CA 1
ATOM 1120 C C . LEU A 1 155 ? -0.989 3.759 12.882 1.00 73.88 155 LEU A C 1
ATOM 1122 O O . LEU A 1 155 ? -1.485 3.686 14.007 1.00 73.88 155 LEU A O 1
ATOM 1126 N N . LEU A 1 156 ? -0.684 2.681 12.162 1.00 73.19 156 LEU A N 1
ATOM 1127 C CA . LEU A 1 156 ? -0.604 1.334 12.728 1.00 73.19 156 LEU A CA 1
ATOM 1128 C C . LEU A 1 156 ? 0.862 0.982 12.990 1.00 73.19 156 LEU A C 1
ATOM 1130 O O . LEU A 1 156 ? 1.674 1.037 12.068 1.00 73.19 156 LEU A O 1
ATOM 1134 N N . GLU A 1 157 ? 1.191 0.591 14.219 1.00 71.81 157 GLU A N 1
ATOM 1135 C CA . GLU A 1 157 ? 2.547 0.169 14.591 1.00 71.81 157 GLU A CA 1
ATOM 1136 C C . GLU A 1 157 ? 2.587 -1.278 15.095 1.00 71.81 157 GLU A C 1
ATOM 1138 O O . GLU A 1 157 ? 1.680 -1.719 15.799 1.00 71.81 157 GLU A O 1
ATOM 1143 N N . GLY A 1 158 ? 3.624 -2.026 14.719 1.00 65.75 158 GLY A N 1
ATOM 1144 C CA . GLY A 1 158 ? 3.849 -3.407 15.141 1.00 65.75 158 GLY A CA 1
ATOM 1145 C C . GLY A 1 158 ? 4.313 -3.537 16.593 1.00 65.75 158 GLY A C 1
ATOM 1146 O O . GLY A 1 158 ? 4.263 -2.604 17.391 1.00 65.75 158 GLY A O 1
ATOM 1147 N N . MET A 1 159 ? 4.787 -4.733 16.948 1.00 55.25 159 MET A N 1
ATOM 1148 C CA . MET A 1 159 ? 5.078 -5.105 18.342 1.00 55.25 159 MET A CA 1
ATOM 1149 C C . MET A 1 159 ? 6.194 -4.292 19.022 1.00 55.25 159 MET A C 1
ATOM 1151 O O . MET A 1 159 ? 6.259 -4.262 20.252 1.00 55.25 159 MET A O 1
ATOM 1155 N N . HIS A 1 160 ? 7.082 -3.652 18.260 1.00 59.75 160 HIS A N 1
ATOM 1156 C CA . HIS A 1 160 ? 8.162 -2.842 18.821 1.00 59.75 160 HIS A CA 1
ATOM 1157 C C . HIS A 1 160 ? 7.695 -1.396 18.981 1.00 59.75 160 HIS A C 1
ATOM 1159 O O . HIS A 1 160 ? 7.117 -0.839 18.054 1.00 59.75 160 HIS A O 1
ATOM 1165 N N . ASN A 1 161 ? 7.973 -0.773 20.133 1.00 58.66 161 ASN A N 1
ATOM 1166 C CA . ASN A 1 161 ? 7.735 0.662 20.304 1.00 58.66 161 ASN A CA 1
ATOM 1167 C C . ASN A 1 161 ? 8.537 1.416 19.237 1.00 58.66 161 ASN A C 1
ATOM 1169 O O . ASN A 1 161 ? 9.767 1.450 19.302 1.00 58.66 161 ASN A O 1
ATOM 1173 N N . ILE A 1 162 ? 7.842 2.012 18.273 1.00 62.62 162 ILE A N 1
ATOM 1174 C CA . ILE A 1 162 ? 8.451 2.837 17.237 1.00 62.62 162 ILE A CA 1
ATOM 1175 C C . ILE A 1 162 ? 8.720 4.203 17.874 1.00 62.62 162 ILE A C 1
ATOM 1177 O O . ILE A 1 162 ? 7.772 4.886 18.263 1.00 62.62 162 ILE A O 1
ATOM 1181 N N . PRO A 1 163 ? 9.982 4.640 18.043 1.00 65.69 163 PRO A N 1
ATOM 1182 C CA . PRO A 1 163 ? 10.248 5.989 18.510 1.00 65.69 163 PRO A CA 1
ATOM 1183 C C . PRO A 1 163 ? 9.705 6.997 17.495 1.00 65.69 163 PRO A C 1
ATOM 1185 O O . PRO A 1 163 ? 10.130 7.044 16.336 1.00 65.69 163 PRO A O 1
ATOM 1188 N N . ILE A 1 164 ? 8.767 7.817 17.963 1.00 69.81 164 ILE A N 1
ATOM 1189 C CA . ILE A 1 164 ? 8.196 8.937 17.222 1.00 69.81 164 ILE A CA 1
ATOM 1190 C C . ILE A 1 164 ? 8.801 10.218 17.786 1.00 69.81 164 ILE A C 1
ATOM 1192 O O . ILE A 1 164 ? 8.558 10.585 18.935 1.00 69.81 164 ILE A O 1
ATOM 1196 N N . THR A 1 165 ? 9.595 10.905 16.970 1.00 68.69 165 THR A N 1
ATOM 1197 C CA . THR A 1 165 ? 10.202 12.190 17.318 1.00 68.69 165 THR A CA 1
ATOM 1198 C C . THR A 1 165 ? 9.456 13.309 16.608 1.00 68.69 165 THR A C 1
ATOM 1200 O O . THR A 1 165 ? 9.402 13.358 15.381 1.00 68.69 165 THR A O 1
ATOM 1203 N N . MET A 1 166 ? 8.890 14.238 17.372 1.00 64.06 166 MET A N 1
ATOM 1204 C CA . MET A 1 166 ? 8.222 15.419 16.830 1.00 64.06 166 MET A CA 1
ATOM 1205 C C . MET A 1 166 ? 9.008 16.663 17.232 1.00 64.06 166 MET A C 1
ATOM 1207 O O . MET A 1 166 ? 9.230 16.904 18.416 1.00 64.06 166 MET A O 1
ATOM 1211 N N . THR A 1 167 ? 9.446 17.451 16.252 1.00 58.97 167 THR A N 1
ATOM 1212 C CA . THR A 1 167 ? 10.172 18.710 16.478 1.00 58.97 167 THR A CA 1
ATOM 1213 C C . THR A 1 167 ? 9.447 19.879 15.807 1.00 58.97 167 THR A C 1
ATOM 1215 O O . THR A 1 167 ? 8.907 19.754 14.709 1.00 58.97 167 THR A O 1
ATOM 1218 N N . GLY A 1 168 ? 9.400 21.042 16.462 1.00 56.47 168 GLY A N 1
ATOM 1219 C CA . GLY A 1 168 ? 8.678 22.214 15.947 1.00 56.47 168 GLY A CA 1
ATOM 1220 C C . GLY A 1 168 ? 7.149 22.070 16.009 1.00 56.47 168 GLY A C 1
ATOM 1221 O O . GLY A 1 168 ? 6.615 21.560 16.988 1.00 56.47 168 GLY A O 1
ATOM 1222 N N . ALA A 1 169 ? 6.440 22.550 14.980 1.00 56.19 169 ALA A N 1
ATOM 1223 C CA . ALA A 1 169 ? 4.974 22.529 14.897 1.00 56.19 169 ALA A CA 1
ATOM 1224 C C . ALA A 1 169 ? 4.421 21.297 14.152 1.00 56.19 169 ALA A C 1
ATOM 1226 O O . ALA A 1 169 ? 3.292 21.351 13.655 1.00 56.19 169 ALA A O 1
ATOM 1227 N N . GLY A 1 170 ? 5.210 20.218 14.039 1.00 51.50 170 GLY A N 1
ATOM 1228 C CA . GLY A 1 170 ? 4.776 18.967 13.422 1.00 51.50 170 GLY A CA 1
ATOM 1229 C C . GLY A 1 170 ? 3.526 18.453 14.129 1.00 51.50 170 GLY A C 1
ATOM 1230 O O . GLY A 1 170 ? 3.412 18.563 15.352 1.00 51.50 170 GLY A O 1
ATOM 1231 N N . LYS A 1 171 ? 2.560 17.940 13.369 1.00 54.62 171 LYS A N 1
ATOM 1232 C CA . LYS A 1 171 ? 1.297 17.447 13.922 1.00 54.62 171 LYS A CA 1
ATOM 1233 C C . LYS A 1 171 ? 0.988 16.108 13.319 1.00 54.62 171 LYS A C 1
ATOM 1235 O O . LYS A 1 171 ? 0.752 15.988 12.131 1.00 54.62 171 LYS A O 1
ATOM 1240 N N . LEU A 1 172 ? 0.874 15.105 14.151 1.00 49.44 172 LEU A N 1
ATOM 1241 C CA . LEU A 1 172 ? 0.081 13.967 13.768 1.00 49.44 172 LEU A CA 1
ATOM 1242 C C . LEU A 1 172 ? -1.396 14.423 13.953 1.00 49.44 172 LEU A C 1
ATOM 1244 O O . LEU A 1 172 ? -1.684 15.010 14.997 1.00 49.44 172 LEU A O 1
ATOM 1248 N N . SER A 1 173 ? -2.351 14.104 13.058 1.00 44.66 173 SER A N 1
ATOM 1249 C CA . SER A 1 173 ? -3.796 14.382 13.304 1.00 44.66 173 SER A CA 1
ATOM 1250 C C . SER A 1 173 ? -4.705 13.141 13.149 1.00 44.66 173 SER A C 1
ATOM 1252 O O . SER A 1 173 ? -4.639 12.461 12.124 1.00 44.66 173 SER A O 1
ATOM 1254 N N . THR A 1 174 ? -5.585 12.840 14.128 1.00 39.66 174 THR A N 1
ATOM 1255 C CA . THR A 1 174 ? -6.705 11.874 13.937 1.00 39.66 174 THR A CA 1
ATOM 1256 C C . THR A 1 174 ? -7.997 12.544 13.514 1.00 39.66 174 THR A C 1
ATOM 1258 O O . THR A 1 174 ? -8.251 13.694 13.852 1.00 39.66 174 THR A O 1
ATOM 1261 N N . CYS A 1 175 ? -8.883 11.732 12.934 1.00 41.59 175 CYS A N 1
ATOM 1262 C CA . CYS A 1 175 ? -10.280 12.069 12.658 1.00 41.59 175 CYS A CA 1
ATOM 1263 C C . CYS A 1 175 ? -11.143 12.291 13.893 1.00 41.59 175 CYS A C 1
ATOM 1265 O O . CYS A 1 175 ? -12.205 12.883 13.789 1.00 41.59 175 CYS A O 1
ATOM 1267 N N . GLN A 1 176 ? -10.669 11.934 15.087 1.00 35.16 176 GLN A N 1
ATOM 1268 C CA . GLN A 1 176 ? -11.411 12.237 16.304 1.00 35.16 176 GLN A CA 1
ATOM 1269 C C . GLN A 1 176 ? -11.490 13.732 16.613 1.00 35.16 176 GLN A C 1
ATOM 1271 O O . GLN A 1 176 ? -12.192 14.078 17.551 1.00 35.16 176 GLN A O 1
ATOM 1276 N N . ASN A 1 177 ? -10.791 14.603 15.870 1.00 36.25 177 ASN A N 1
ATOM 1277 C CA . ASN A 1 177 ? -10.686 16.019 16.189 1.00 36.25 177 ASN A CA 1
ATOM 1278 C C . ASN A 1 177 ? -10.238 16.871 14.978 1.00 36.25 177 ASN A C 1
ATOM 1280 O O . ASN A 1 177 ? -9.110 17.367 14.947 1.00 36.25 177 ASN A O 1
ATOM 1284 N N . ASN A 1 178 ? -11.117 17.095 13.991 1.00 33.94 178 ASN A N 1
ATOM 1285 C CA . ASN A 1 178 ? -11.082 18.363 13.256 1.00 33.94 178 ASN A CA 1
ATOM 1286 C C . ASN A 1 178 ? -12.428 19.079 13.423 1.00 33.94 178 ASN A C 1
ATOM 1288 O O . ASN A 1 178 ? -13.468 18.494 13.122 1.00 33.94 178 ASN A O 1
ATOM 1292 N N . PRO A 1 179 ? -12.430 20.320 13.904 1.00 31.36 179 PRO A N 1
ATOM 1293 C CA . PRO A 1 179 ? -13.649 21.019 14.226 1.00 31.36 179 PRO A CA 1
ATOM 1294 C C . PRO A 1 179 ? -13.957 22.092 13.175 1.00 31.36 179 PRO A C 1
ATOM 1296 O O . PRO A 1 179 ? -13.110 22.925 12.886 1.00 31.36 179 PRO A O 1
ATOM 1299 N N . ASP A 1 180 ? -15.163 22.077 12.615 1.00 36.34 180 ASP A N 1
ATOM 1300 C CA . ASP A 1 180 ? -15.652 22.906 11.500 1.00 36.34 180 ASP A CA 1
ATOM 1301 C C . ASP A 1 180 ? -14.894 22.829 10.164 1.00 36.34 180 ASP A C 1
ATOM 1303 O O . ASP A 1 180 ? -13.673 22.938 10.059 1.00 36.34 180 ASP A O 1
ATOM 1307 N N . LEU A 1 181 ? -15.694 22.875 9.094 1.00 45.00 181 LEU A N 1
ATOM 1308 C CA . LEU A 1 181 ? -15.290 23.272 7.739 1.00 45.00 181 LEU A CA 1
ATOM 1309 C C . LEU A 1 181 ? -14.608 24.669 7.681 1.00 45.00 181 LEU A C 1
ATOM 1311 O O . LEU A 1 181 ? -14.090 25.022 6.630 1.00 45.00 181 LEU A O 1
ATOM 1315 N N . ASN A 1 182 ? -14.590 25.435 8.790 1.00 34.47 182 ASN A N 1
ATOM 1316 C CA . ASN A 1 182 ? -13.895 26.713 9.034 1.00 34.47 182 ASN A CA 1
ATOM 1317 C C . ASN A 1 182 ? -13.465 26.965 10.535 1.00 34.47 182 ASN A C 1
ATOM 1319 O O . ASN A 1 182 ? -13.344 28.122 10.929 1.00 34.47 182 ASN A O 1
ATOM 1323 N N . SER A 1 183 ? -13.129 25.929 11.342 1.00 34.69 183 SER A N 1
ATOM 1324 C CA . SER A 1 183 ? -12.582 25.931 12.751 1.00 34.69 183 SER A CA 1
ATOM 1325 C C . SER A 1 183 ? -13.521 26.198 13.978 1.00 34.69 183 SER A C 1
ATOM 1327 O O . SER A 1 183 ? -13.898 27.357 14.154 1.00 34.69 183 SER A O 1
ATOM 1329 N N . PRO A 1 184 ? -13.774 25.237 14.937 1.00 24.62 184 PRO A N 1
ATOM 1330 C CA . PRO A 1 184 ? -13.352 25.401 16.361 1.00 24.62 184 PRO A CA 1
ATOM 1331 C C . PRO A 1 184 ? -13.145 24.128 17.257 1.00 24.62 184 PRO A C 1
A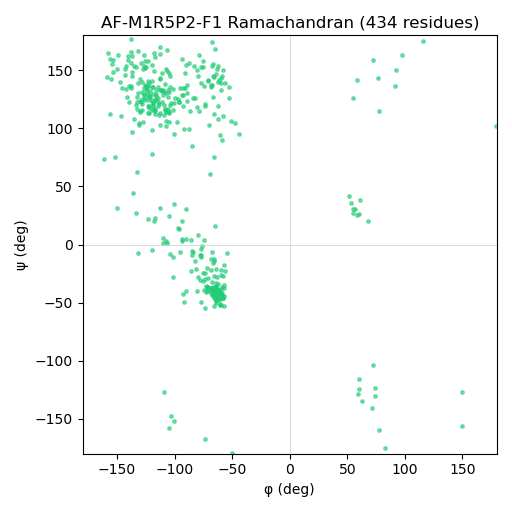TOM 1333 O O . PRO A 1 184 ? -14.105 23.505 17.682 1.00 24.62 184 PRO A O 1
ATOM 1336 N N . GLY A 1 185 ? -11.899 23.810 17.667 1.00 21.78 185 GLY A N 1
ATOM 1337 C CA . GLY A 1 185 ? -11.480 22.846 18.741 1.00 21.78 185 GLY A CA 1
ATOM 1338 C C . GLY A 1 185 ? -11.961 21.363 18.713 1.00 21.78 185 GLY A C 1
ATOM 1339 O O . GLY A 1 185 ? -13.147 21.091 18.707 1.00 21.78 185 GLY A O 1
ATOM 1340 N N . ILE A 1 186 ? -11.120 20.318 18.771 1.00 22.91 186 ILE A N 1
ATOM 1341 C CA . ILE A 1 186 ? -9.904 20.107 19.584 1.00 22.91 186 ILE A CA 1
ATOM 1342 C C . ILE A 1 186 ? -8.704 19.735 18.685 1.00 22.91 186 ILE A C 1
ATOM 1344 O O . ILE A 1 186 ? -8.856 19.299 17.556 1.00 22.91 186 ILE A O 1
ATOM 1348 N N . ARG A 1 187 ? -7.478 19.947 19.173 1.00 28.59 187 ARG A N 1
ATOM 1349 C CA . ARG A 1 187 ? -6.234 19.436 18.577 1.00 28.59 187 ARG A CA 1
ATOM 1350 C C . ARG A 1 187 ? -5.883 18.108 19.247 1.00 28.59 187 ARG A C 1
ATOM 1352 O O . ARG A 1 187 ? -5.798 18.079 20.471 1.00 28.59 187 ARG A O 1
ATOM 1359 N N . GLY A 1 188 ? -5.621 17.050 18.485 1.00 30.64 188 GLY A N 1
ATOM 1360 C CA . GLY A 1 188 ? -5.185 15.770 19.047 1.00 30.64 188 GLY A CA 1
ATOM 1361 C C . GLY A 1 188 ? -4.389 14.920 18.060 1.00 30.64 188 GLY A C 1
ATOM 1362 O O . GLY A 1 188 ? -4.691 14.896 16.867 1.00 30.64 188 GLY A O 1
ATOM 1363 N N . ASN A 1 189 ? -3.373 14.228 18.581 1.00 33.06 189 ASN A N 1
ATOM 1364 C CA . ASN A 1 189 ? -2.577 13.250 17.841 1.00 33.06 189 ASN A CA 1
ATOM 1365 C C . ASN A 1 189 ? -3.486 12.133 17.281 1.00 33.06 189 ASN A C 1
ATOM 1367 O O . ASN A 1 189 ? -4.499 11.805 17.894 1.00 33.06 189 ASN A O 1
ATOM 1371 N N . PRO A 1 190 ? -3.162 11.504 16.144 1.00 40.22 190 PRO A N 1
ATOM 1372 C CA . PRO A 1 190 ? -3.837 10.378 15.611 1.00 40.22 190 PRO A CA 1
ATOM 1373 C C . PRO A 1 190 ? -3.710 9.257 16.597 1.00 40.22 190 PRO A C 1
ATOM 1375 O O . PRO A 1 190 ? -2.656 9.047 17.190 1.00 40.22 190 PRO A O 1
ATOM 1378 N N . TYR A 1 191 ? -4.811 8.547 16.738 1.00 48.75 191 TYR A N 1
ATOM 1379 C CA . TYR A 1 191 ? -4.858 7.244 17.331 1.00 48.75 191 TYR A CA 1
ATOM 1380 C C . TYR A 1 191 ? -3.798 6.379 16.651 1.00 48.75 191 TYR A C 1
ATOM 1382 O O . TYR A 1 191 ? -3.915 6.019 15.477 1.00 48.75 191 TYR A O 1
ATOM 1390 N N . ILE A 1 192 ? -2.728 6.136 17.397 1.00 60.75 192 ILE A N 1
ATOM 1391 C CA . ILE A 1 192 ? -1.738 5.119 17.099 1.00 60.75 192 ILE A CA 1
ATOM 1392 C C . ILE A 1 192 ? -2.359 3.824 17.595 1.00 60.75 192 ILE A C 1
ATOM 1394 O O . ILE A 1 192 ? -2.646 3.692 18.788 1.00 60.75 192 ILE A O 1
ATOM 1398 N N . ARG A 1 193 ? -2.593 2.876 16.692 1.00 66.69 193 ARG A N 1
ATOM 1399 C CA . ARG A 1 193 ? -3.060 1.546 17.079 1.00 66.69 193 ARG A CA 1
ATOM 1400 C C . ARG A 1 193 ? -1.886 0.584 17.003 1.00 66.69 193 ARG A C 1
ATOM 1402 O O . ARG A 1 193 ? -1.304 0.389 15.937 1.00 66.69 193 ARG A O 1
ATOM 1409 N N . LYS A 1 194 ? -1.578 -0.047 18.133 1.00 68.75 194 LYS A N 1
ATOM 1410 C CA . LYS A 1 194 ? -0.670 -1.192 18.152 1.00 68.75 194 LYS A CA 1
ATOM 1411 C C . LYS A 1 194 ? -1.332 -2.373 17.461 1.00 68.75 194 LYS A C 1
ATOM 1413 O O . LYS A 1 194 ? -2.515 -2.638 17.676 1.00 68.75 194 LYS A O 1
ATOM 1418 N N . THR A 1 195 ? -0.570 -3.083 16.648 1.00 69.62 195 THR A N 1
ATOM 1419 C CA . THR A 1 195 ? -0.995 -4.313 16.000 1.00 69.62 195 THR A CA 1
ATOM 1420 C C . THR A 1 195 ? -0.129 -5.491 16.433 1.00 69.62 195 THR A C 1
ATOM 1422 O O . THR A 1 195 ? 1.049 -5.345 16.753 1.00 69.62 195 THR A O 1
ATOM 1425 N N . THR A 1 196 ? -0.737 -6.674 16.444 1.00 74.19 196 THR A N 1
ATOM 1426 C CA . THR A 1 196 ? -0.062 -7.960 16.637 1.00 74.19 196 THR A CA 1
ATOM 1427 C C . THR A 1 196 ? 0.502 -8.521 15.333 1.00 74.19 196 THR A C 1
ATOM 1429 O O . THR A 1 196 ? 1.194 -9.538 15.368 1.00 74.19 196 THR A O 1
ATOM 1432 N N . TYR A 1 197 ? 0.233 -7.875 14.190 1.00 76.06 197 TYR A N 1
ATOM 1433 C CA . TYR A 1 197 ? 0.820 -8.271 12.917 1.00 76.06 197 TYR A CA 1
ATOM 1434 C C . TYR A 1 197 ? 2.346 -8.197 12.985 1.00 76.06 197 TYR A C 1
ATOM 1436 O O . TYR A 1 197 ? 2.930 -7.272 13.552 1.00 76.06 197 TYR A O 1
ATOM 1444 N N . THR A 1 198 ? 2.989 -9.193 12.388 1.00 82.12 198 THR A N 1
ATOM 1445 C CA . THR A 1 198 ? 4.451 -9.303 12.309 1.00 82.12 198 THR A CA 1
ATOM 1446 C C . THR A 1 198 ? 4.973 -8.947 10.922 1.00 82.12 198 THR A C 1
ATOM 1448 O O . THR A 1 198 ? 6.183 -8.874 10.730 1.00 82.12 198 THR A O 1
ATOM 1451 N N . ASP A 1 199 ? 4.069 -8.762 9.957 1.00 86.44 199 ASP A N 1
ATOM 1452 C CA . ASP A 1 199 ? 4.382 -8.438 8.571 1.00 86.44 199 ASP A CA 1
ATOM 1453 C C . ASP A 1 199 ? 3.307 -7.508 7.979 1.00 86.44 199 ASP A C 1
ATOM 1455 O O . ASP A 1 199 ? 2.109 -7.755 8.128 1.00 86.44 199 ASP A O 1
ATOM 1459 N N . ILE A 1 200 ? 3.713 -6.454 7.269 1.00 87.12 200 ILE A N 1
ATOM 1460 C CA . ILE A 1 200 ? 2.830 -5.483 6.617 1.00 87.12 200 ILE A CA 1
ATOM 1461 C C . ILE A 1 200 ? 1.881 -6.121 5.608 1.00 87.12 200 ILE A C 1
ATOM 1463 O O . ILE A 1 200 ? 0.790 -5.594 5.390 1.00 87.12 200 ILE A O 1
ATOM 1467 N N . ALA A 1 201 ? 2.253 -7.255 5.004 1.00 87.44 201 ALA A N 1
ATOM 1468 C CA . ALA A 1 201 ? 1.367 -7.966 4.089 1.00 87.44 201 ALA A CA 1
ATOM 1469 C C . ALA A 1 201 ? 0.061 -8.374 4.790 1.00 87.44 201 ALA A C 1
ATOM 1471 O O . ALA A 1 201 ? -1.012 -8.228 4.203 1.00 87.44 201 ALA A O 1
ATOM 1472 N N . GLN A 1 202 ? 0.127 -8.761 6.069 1.00 84.50 202 GLN A N 1
ATOM 1473 C CA . GLN A 1 202 ? -1.040 -9.153 6.869 1.00 84.50 202 GLN A CA 1
ATOM 1474 C C . GLN A 1 202 ? -2.028 -7.996 7.061 1.00 84.50 202 GLN A C 1
ATOM 1476 O O . GLN A 1 202 ? -3.233 -8.217 7.216 1.00 84.50 202 GLN A O 1
ATOM 1481 N N . MET A 1 203 ? -1.530 -6.757 7.035 1.00 80.62 203 MET A N 1
ATOM 1482 C CA . MET A 1 203 ? -2.318 -5.562 7.330 1.00 80.62 203 MET A CA 1
ATOM 1483 C C . MET A 1 203 ? -3.297 -5.238 6.199 1.00 80.62 203 MET A C 1
ATOM 1485 O O . MET A 1 203 ? -4.443 -4.892 6.473 1.00 80.62 203 MET A O 1
ATOM 1489 N N . ILE A 1 204 ? -2.869 -5.381 4.939 1.00 82.56 204 ILE A N 1
ATOM 1490 C CA . ILE A 1 204 ? -3.616 -4.870 3.772 1.00 82.56 204 ILE A CA 1
ATOM 1491 C C . ILE A 1 204 ? -3.805 -5.867 2.625 1.00 82.56 204 ILE A C 1
ATOM 1493 O O . ILE A 1 204 ? -4.562 -5.587 1.698 1.00 82.56 204 ILE A O 1
ATOM 1497 N N . THR A 1 205 ? -3.175 -7.041 2.678 1.00 86.00 205 THR A N 1
ATOM 1498 C CA . THR A 1 205 ? -3.288 -8.080 1.638 1.00 86.00 205 THR A CA 1
ATOM 1499 C C . THR A 1 205 ? -3.888 -9.365 2.188 1.00 86.00 205 THR A C 1
ATOM 1501 O O . THR A 1 205 ? -3.917 -9.580 3.396 1.00 86.00 205 THR A O 1
ATOM 1504 N N . ASN A 1 206 ? -4.320 -10.265 1.309 1.00 82.44 206 ASN A N 1
ATOM 1505 C CA . ASN A 1 206 ? -4.818 -11.584 1.715 1.00 82.44 206 ASN A CA 1
ATOM 1506 C C . ASN A 1 206 ? -3.698 -12.555 2.158 1.00 82.44 206 ASN A C 1
ATOM 1508 O O . ASN A 1 206 ? -3.973 -13.718 2.443 1.00 82.44 206 ASN A O 1
ATOM 1512 N N . PHE A 1 207 ? -2.440 -12.100 2.213 1.00 87.38 207 PHE A N 1
ATOM 1513 C CA . PHE A 1 207 ? -1.268 -12.932 2.485 1.00 87.38 207 PHE A CA 1
ATOM 1514 C C . PHE A 1 207 ? -0.733 -12.735 3.904 1.00 87.38 207 PHE A C 1
ATOM 1516 O O . PHE A 1 207 ? -0.761 -11.635 4.456 1.00 87.38 207 PHE A O 1
ATOM 1523 N N . ASN A 1 208 ? -0.176 -13.804 4.479 1.00 86.88 208 ASN A N 1
ATOM 1524 C CA . ASN A 1 208 ? 0.343 -13.782 5.846 1.00 86.88 208 ASN A CA 1
ATOM 1525 C C . ASN A 1 208 ? 1.782 -13.259 5.950 1.00 86.88 208 ASN A C 1
ATOM 1527 O O . ASN A 1 208 ? 2.275 -13.072 7.060 1.00 86.88 208 ASN A O 1
ATOM 1531 N N . SER A 1 209 ? 2.476 -13.056 4.830 1.00 89.12 209 SER A N 1
ATOM 1532 C CA . SER A 1 209 ? 3.819 -12.474 4.812 1.00 89.12 209 SER A CA 1
ATOM 1533 C C . SER A 1 209 ? 4.145 -11.826 3.473 1.00 89.12 209 SER A C 1
ATOM 1535 O O . SER A 1 209 ? 3.561 -12.169 2.439 1.00 89.12 209 SER A O 1
ATOM 1537 N N . PHE A 1 210 ? 5.125 -10.923 3.472 1.00 89.31 210 PHE A N 1
ATOM 1538 C CA . PHE A 1 210 ? 5.616 -10.288 2.256 1.00 89.31 210 PHE A CA 1
ATOM 1539 C C . PHE A 1 210 ? 6.155 -11.332 1.273 1.00 89.31 210 PHE A C 1
ATOM 1541 O O . PHE A 1 210 ? 5.888 -11.252 0.081 1.00 89.31 210 PHE A O 1
ATOM 1548 N N . SER A 1 211 ? 6.828 -12.378 1.765 1.00 90.00 211 SER A N 1
ATOM 1549 C CA . SER A 1 211 ? 7.295 -13.494 0.929 1.00 90.00 211 SER A CA 1
ATOM 1550 C C . SER A 1 211 ? 6.141 -14.253 0.258 1.00 90.00 211 SER A C 1
ATOM 1552 O O . SER A 1 211 ? 6.244 -14.599 -0.918 1.00 90.00 211 SER A O 1
ATOM 1554 N N . GLN A 1 212 ? 5.018 -14.470 0.954 1.00 92.62 212 GLN A N 1
ATOM 1555 C CA . GLN A 1 212 ? 3.833 -15.085 0.343 1.00 92.62 212 GLN A CA 1
ATOM 1556 C C . GLN A 1 212 ? 3.239 -14.204 -0.762 1.00 92.62 212 GLN A C 1
ATOM 1558 O O . GLN A 1 212 ? 2.949 -14.712 -1.844 1.00 92.62 212 GLN A O 1
ATOM 1563 N N . LEU A 1 213 ? 3.126 -12.892 -0.525 1.00 93.06 213 LEU A N 1
ATOM 1564 C CA . LEU A 1 213 ? 2.700 -11.920 -1.538 1.00 93.06 213 LEU A CA 1
ATOM 1565 C C . LEU A 1 213 ? 3.626 -11.944 -2.768 1.00 93.06 213 LEU A C 1
ATOM 1567 O O . LEU A 1 213 ? 3.153 -11.982 -3.902 1.00 93.06 213 LEU A O 1
ATOM 1571 N N . GLN A 1 214 ? 4.946 -11.959 -2.557 1.00 91.31 214 GLN A N 1
ATOM 1572 C CA . GLN A 1 214 ? 5.934 -12.030 -3.638 1.00 91.31 214 GLN A CA 1
ATOM 1573 C C . GLN A 1 214 ? 5.786 -13.312 -4.468 1.00 91.31 214 GLN A C 1
ATOM 1575 O O . GLN A 1 214 ? 5.756 -13.244 -5.696 1.00 91.31 214 GLN A O 1
ATOM 1580 N N . ASN A 1 215 ? 5.655 -14.468 -3.810 1.00 91.69 215 ASN A N 1
ATOM 1581 C CA . ASN A 1 215 ? 5.477 -15.752 -4.487 1.00 91.69 21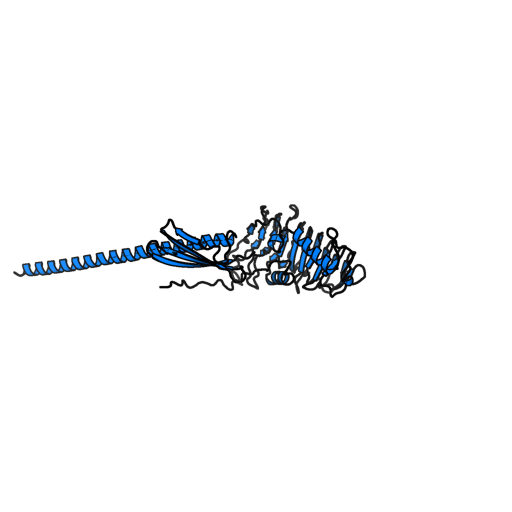5 ASN A CA 1
ATOM 1582 C C . ASN A 1 215 ? 4.185 -15.789 -5.307 1.00 91.69 215 ASN A C 1
ATOM 1584 O O . ASN A 1 215 ? 4.187 -16.303 -6.426 1.00 91.69 215 ASN A O 1
ATOM 1588 N N . TYR A 1 216 ? 3.099 -15.220 -4.777 1.00 94.44 216 TYR A N 1
ATOM 1589 C CA . TYR A 1 216 ? 1.841 -15.098 -5.504 1.00 94.44 216 TYR A CA 1
ATOM 1590 C C . TYR A 1 216 ? 2.014 -14.263 -6.779 1.00 94.44 216 TYR A C 1
ATOM 1592 O O . TYR A 1 216 ? 1.707 -14.743 -7.866 1.00 94.44 216 TYR A O 1
ATOM 1600 N N . ILE A 1 217 ? 2.583 -13.055 -6.670 1.00 94.56 217 ILE A N 1
ATOM 1601 C CA . ILE A 1 217 ? 2.801 -12.170 -7.826 1.00 94.56 217 ILE A CA 1
ATOM 1602 C C . ILE A 1 217 ? 3.682 -12.855 -8.879 1.00 94.56 217 ILE A C 1
ATOM 1604 O O . ILE A 1 217 ? 3.360 -12.827 -10.064 1.00 94.56 217 ILE A O 1
ATOM 1608 N N . LEU A 1 218 ? 4.775 -13.499 -8.462 1.00 93.38 218 LEU A N 1
ATOM 1609 C CA . LEU A 1 218 ? 5.671 -14.190 -9.387 1.00 93.38 218 LEU A CA 1
ATOM 1610 C C . LEU A 1 218 ? 4.984 -15.370 -10.094 1.00 93.38 218 LEU A C 1
ATOM 1612 O O . LEU A 1 218 ? 5.225 -15.597 -11.278 1.00 93.38 218 LEU A O 1
ATOM 1616 N N . THR A 1 219 ? 4.113 -16.096 -9.391 1.00 93.56 219 THR A N 1
ATOM 1617 C CA . THR A 1 219 ? 3.332 -17.199 -9.970 1.00 93.56 219 THR A CA 1
ATOM 1618 C C . THR A 1 219 ? 2.352 -16.686 -11.022 1.00 93.56 219 THR A C 1
ATOM 1620 O O . THR A 1 219 ? 2.298 -17.237 -12.118 1.00 93.56 219 THR A O 1
ATOM 1623 N N . GLU A 1 220 ? 1.642 -15.591 -10.741 1.00 94.69 220 GLU A N 1
ATOM 1624 C CA . GLU A 1 220 ? 0.733 -14.957 -11.705 1.00 94.69 220 GLU A CA 1
ATOM 1625 C C . GLU A 1 220 ? 1.472 -14.499 -12.970 1.00 94.69 220 GLU A C 1
ATOM 1627 O O . GLU A 1 220 ? 1.011 -14.723 -14.090 1.00 94.69 220 GLU A O 1
ATOM 1632 N N . VAL A 1 221 ? 2.665 -13.922 -12.802 1.00 95.00 221 VAL A N 1
ATOM 1633 C CA . VAL A 1 221 ? 3.524 -13.516 -13.920 1.00 95.00 221 VAL A CA 1
ATOM 1634 C C . VAL A 1 221 ? 3.981 -14.734 -14.728 1.00 95.00 221 VAL A C 1
ATOM 1636 O O . VAL A 1 221 ? 3.850 -14.739 -15.950 1.00 95.00 221 VAL A O 1
ATOM 1639 N N . ALA A 1 222 ? 4.474 -15.790 -14.077 1.00 94.00 222 ALA A N 1
ATOM 1640 C CA . ALA A 1 222 ? 4.912 -17.009 -14.758 1.00 94.00 222 ALA A CA 1
ATOM 1641 C C . ALA A 1 222 ? 3.769 -17.672 -15.551 1.00 94.00 222 ALA A C 1
ATOM 1643 O O . ALA A 1 222 ? 3.953 -18.017 -16.722 1.00 94.00 222 ALA A O 1
ATOM 1644 N N . ASN A 1 223 ? 2.576 -17.755 -14.953 1.00 94.69 223 ASN A N 1
ATOM 1645 C CA . ASN A 1 223 ? 1.370 -18.270 -15.600 1.00 94.69 223 ASN A CA 1
ATOM 1646 C C . ASN A 1 223 ? 1.014 -17.463 -16.854 1.00 94.69 223 ASN A C 1
ATOM 1648 O O . ASN A 1 223 ? 0.763 -18.045 -17.908 1.00 94.69 223 ASN A O 1
ATOM 1652 N N . TYR A 1 224 ? 1.050 -16.129 -16.772 1.00 95.06 224 TYR A N 1
ATOM 1653 C CA . TYR A 1 224 ? 0.754 -15.254 -17.908 1.00 95.06 224 TYR A CA 1
ATOM 1654 C C . TYR A 1 224 ? 1.723 -15.429 -19.082 1.00 95.06 224 TYR A C 1
ATOM 1656 O O . TYR A 1 224 ? 1.321 -15.321 -20.239 1.00 95.06 224 TYR A O 1
ATOM 1664 N N . PHE A 1 225 ? 2.993 -15.727 -18.810 1.00 95.06 225 PHE A N 1
ATOM 1665 C CA . PHE A 1 225 ? 4.002 -15.978 -19.844 1.00 95.06 225 PHE A CA 1
ATOM 1666 C C . PHE A 1 225 ? 4.104 -17.457 -20.265 1.00 95.06 225 PHE A C 1
ATOM 1668 O O . PHE A 1 225 ? 4.972 -17.813 -21.070 1.00 95.06 225 PHE A O 1
ATOM 1675 N N . GLY A 1 226 ? 3.226 -18.326 -19.747 1.00 92.19 226 GLY A N 1
ATOM 1676 C CA . GLY A 1 226 ? 3.212 -19.758 -20.050 1.00 92.19 226 GLY A CA 1
ATOM 1677 C C . GLY A 1 226 ? 4.513 -20.457 -19.647 1.00 92.19 226 GLY A C 1
ATOM 1678 O O . GLY A 1 226 ? 5.033 -21.285 -20.396 1.00 92.19 226 GLY A O 1
ATOM 1679 N N . THR A 1 227 ? 5.099 -20.070 -18.516 1.00 92.19 227 THR A N 1
ATOM 1680 C CA . THR A 1 227 ? 6.426 -20.531 -18.094 1.00 92.19 227 THR A CA 1
ATOM 1681 C C . THR A 1 227 ? 6.470 -20.853 -16.600 1.00 92.19 227 THR A C 1
ATOM 1683 O O . THR A 1 227 ? 5.486 -20.696 -15.882 1.00 92.19 227 THR A O 1
ATOM 1686 N N . THR A 1 228 ? 7.614 -21.341 -16.127 1.00 90.44 228 THR A N 1
ATOM 1687 C CA . THR A 1 228 ? 7.876 -21.619 -14.708 1.00 90.44 228 THR A CA 1
ATOM 1688 C C . THR A 1 228 ? 8.819 -20.582 -14.109 1.00 90.44 228 THR A C 1
ATOM 1690 O O . THR A 1 228 ? 9.450 -19.791 -14.815 1.00 90.44 228 THR A O 1
ATOM 1693 N N . THR A 1 229 ? 8.925 -20.583 -12.786 1.00 87.00 229 THR A N 1
ATOM 1694 C CA . THR A 1 229 ? 9.808 -19.684 -12.044 1.00 87.00 229 THR A CA 1
ATOM 1695 C C . THR A 1 229 ? 11.213 -20.277 -11.891 1.00 87.00 229 THR A C 1
ATOM 1697 O O . THR A 1 229 ? 11.415 -21.491 -11.937 1.00 87.00 229 THR A O 1
ATOM 1700 N N . ASN A 1 230 ? 12.200 -19.407 -11.699 1.00 78.19 230 ASN A N 1
ATOM 1701 C CA . ASN A 1 230 ? 13.558 -19.744 -11.289 1.00 78.19 230 ASN A CA 1
ATOM 1702 C C . ASN A 1 230 ? 14.005 -18.732 -10.226 1.00 78.19 230 ASN A C 1
ATOM 1704 O O . ASN A 1 230 ? 14.400 -17.604 -10.543 1.00 78.19 230 ASN A O 1
ATOM 1708 N N . GLY A 1 231 ? 13.876 -19.107 -8.952 1.00 81.19 231 GLY A N 1
ATOM 1709 C CA . GLY A 1 231 ? 14.060 -18.174 -7.841 1.00 81.19 231 GLY A CA 1
ATOM 1710 C C . GLY A 1 231 ? 13.058 -17.021 -7.925 1.00 81.19 231 GLY A C 1
ATOM 1711 O O . GLY A 1 231 ? 11.858 -17.261 -7.998 1.00 81.19 231 GLY A O 1
ATOM 1712 N N . SER A 1 232 ? 13.552 -15.780 -7.945 1.00 76.00 232 SER A N 1
ATOM 1713 C CA . SER A 1 232 ? 12.738 -14.571 -8.127 1.00 76.00 232 SER A CA 1
ATOM 1714 C C . SER A 1 232 ? 12.474 -14.210 -9.593 1.00 76.00 232 SER A C 1
ATOM 1716 O O . SER A 1 232 ? 11.888 -13.175 -9.853 1.00 76.00 232 SER A O 1
ATOM 1718 N N . SER A 1 233 ? 12.913 -15.011 -10.562 1.00 85.19 233 SER A N 1
ATOM 1719 C CA . SER A 1 233 ? 12.743 -14.729 -11.993 1.00 85.19 233 SER A CA 1
ATOM 1720 C C . SER A 1 233 ? 11.792 -15.724 -12.656 1.00 85.19 233 SER A C 1
ATOM 1722 O O . SER A 1 233 ? 11.430 -16.738 -12.056 1.00 85.19 233 SER A O 1
ATOM 1724 N N . ILE A 1 234 ? 11.397 -15.456 -13.901 1.00 88.75 234 ILE A N 1
ATOM 1725 C CA . ILE A 1 234 ? 10.698 -16.438 -14.740 1.00 88.75 234 ILE A CA 1
ATOM 1726 C C . ILE A 1 234 ? 11.631 -16.963 -15.833 1.00 88.75 234 ILE A C 1
ATOM 1728 O O . ILE A 1 234 ? 12.514 -16.246 -16.312 1.00 88.75 234 ILE A O 1
ATOM 1732 N N . ASN A 1 235 ? 11.418 -18.212 -16.245 1.00 86.94 235 ASN A N 1
ATOM 1733 C CA . ASN A 1 235 ? 12.092 -18.786 -17.405 1.00 86.94 235 ASN A CA 1
ATOM 1734 C C . ASN A 1 235 ? 11.628 -18.112 -18.708 1.00 86.94 235 ASN A C 1
ATOM 1736 O O . ASN A 1 235 ? 10.724 -17.276 -18.716 1.00 86.94 235 ASN A O 1
ATOM 1740 N N . ALA A 1 236 ? 12.259 -18.464 -19.832 1.00 85.88 236 ALA A N 1
ATOM 1741 C CA . ALA A 1 236 ? 11.882 -17.907 -21.127 1.00 85.88 236 ALA A CA 1
ATOM 1742 C C . ALA A 1 236 ? 10.366 -18.086 -21.383 1.00 85.88 236 ALA A C 1
ATOM 1744 O O . ALA A 1 236 ? 9.825 -19.166 -21.107 1.00 85.88 236 ALA A O 1
ATOM 1745 N N . PRO A 1 237 ? 9.676 -17.042 -21.871 1.00 91.62 237 PRO A N 1
ATOM 1746 C CA . PRO A 1 237 ? 8.241 -17.086 -22.104 1.00 91.62 237 PRO A CA 1
ATOM 1747 C C . PRO A 1 237 ? 7.926 -17.994 -23.294 1.00 91.62 237 PRO A C 1
ATOM 1749 O O . PRO A 1 237 ? 8.630 -17.982 -24.308 1.00 91.62 237 PRO A O 1
ATOM 1752 N N . THR A 1 238 ? 6.837 -18.749 -23.187 1.00 91.12 238 THR A N 1
ATOM 1753 C CA . THR A 1 238 ? 6.263 -19.489 -24.324 1.00 91.12 238 THR A CA 1
ATOM 1754 C C . THR A 1 238 ? 5.044 -18.775 -24.912 1.00 91.12 238 THR A C 1
ATOM 1756 O O . THR A 1 238 ? 4.575 -19.141 -25.989 1.00 91.12 238 THR A O 1
ATOM 1759 N N . GLN A 1 239 ? 4.538 -17.750 -24.216 1.00 92.25 239 GLN A N 1
ATOM 1760 C CA . GLN A 1 239 ? 3.374 -16.949 -24.584 1.00 92.25 239 GLN A CA 1
ATOM 1761 C C . GLN A 1 239 ? 3.622 -15.471 -24.260 1.00 92.25 239 GLN A C 1
ATOM 1763 O O . GLN A 1 239 ? 4.451 -15.142 -23.414 1.00 92.25 239 GLN A O 1
ATOM 1768 N N . ASN A 1 240 ? 2.875 -14.570 -24.907 1.00 91.00 240 ASN A N 1
ATOM 1769 C CA . ASN A 1 240 ? 2.894 -13.125 -24.631 1.00 91.00 240 ASN A CA 1
ATOM 1770 C C . ASN A 1 240 ? 4.284 -12.464 -24.740 1.00 91.00 240 ASN A C 1
ATOM 1772 O O . ASN A 1 240 ? 4.558 -11.454 -24.092 1.00 91.00 240 ASN A O 1
ATOM 1776 N N . ASN A 1 241 ? 5.156 -12.987 -25.608 1.00 90.94 241 ASN A N 1
ATOM 1777 C CA . ASN A 1 241 ? 6.541 -12.526 -25.775 1.00 90.94 241 ASN A CA 1
ATOM 1778 C C . ASN A 1 241 ? 6.661 -11.026 -26.109 1.00 90.94 241 ASN A C 1
ATOM 1780 O O . ASN A 1 241 ? 7.690 -10.424 -25.827 1.00 90.94 241 ASN A O 1
ATOM 1784 N N . SER A 1 242 ? 5.618 -10.399 -26.662 1.00 91.88 242 SER A N 1
ATOM 1785 C CA . SER A 1 242 ? 5.572 -8.954 -26.936 1.00 91.88 242 SER A CA 1
ATOM 1786 C C . SER A 1 242 ? 5.525 -8.068 -25.683 1.00 91.88 242 SER A C 1
ATOM 1788 O O . SER A 1 242 ? 5.691 -6.856 -25.793 1.00 91.88 242 SER A O 1
ATOM 1790 N N . CYS A 1 243 ? 5.269 -8.655 -24.512 1.00 94.25 243 CYS A N 1
ATOM 1791 C CA . CYS A 1 243 ? 5.210 -7.994 -23.203 1.00 94.25 243 CYS A CA 1
ATOM 1792 C C . CYS A 1 243 ? 6.438 -8.317 -22.332 1.00 94.25 243 CYS A C 1
ATOM 1794 O O . CYS A 1 243 ? 6.514 -7.909 -21.172 1.00 94.25 243 CYS A O 1
ATOM 1796 N N . TYR A 1 244 ? 7.370 -9.103 -22.875 1.00 95.56 244 TYR A N 1
ATOM 1797 C CA . TYR A 1 244 ? 8.529 -9.629 -22.173 1.00 95.56 244 TYR A CA 1
ATOM 1798 C C . TYR A 1 244 ? 9.801 -8.915 -22.628 1.00 95.56 244 TYR A C 1
ATOM 1800 O O . TYR A 1 244 ? 10.103 -8.837 -23.817 1.00 95.56 244 TYR A O 1
ATOM 1808 N N . CYS A 1 245 ? 10.588 -8.459 -21.663 1.00 95.88 245 CYS A N 1
ATOM 1809 C CA . CYS A 1 245 ? 11.926 -7.935 -21.855 1.00 95.88 245 CYS A CA 1
ATOM 1810 C C . CYS A 1 245 ? 12.904 -8.746 -21.006 1.00 95.88 245 CYS A C 1
ATOM 1812 O O . CYS A 1 245 ? 12.795 -8.757 -19.785 1.00 95.88 245 CYS A O 1
ATOM 1814 N N . SER A 1 246 ? 13.882 -9.414 -21.621 1.00 93.00 246 SER A N 1
ATOM 1815 C CA . SER A 1 246 ? 14.917 -10.149 -20.873 1.00 93.00 246 SER A CA 1
ATOM 1816 C C . SER A 1 246 ? 15.939 -9.229 -20.199 1.00 93.00 246 SER A C 1
ATOM 1818 O O . SER A 1 246 ? 16.566 -9.626 -19.220 1.00 93.00 246 SER A O 1
ATOM 1820 N N . GLY A 1 247 ? 16.122 -8.015 -20.727 1.00 93.38 247 GLY A N 1
ATOM 1821 C CA . GLY A 1 247 ? 17.075 -7.022 -20.236 1.00 93.38 247 GLY A CA 1
ATOM 1822 C C . GLY A 1 247 ? 16.416 -5.875 -19.473 1.00 93.38 247 GLY A C 1
ATOM 1823 O O . GLY A 1 247 ? 15.307 -6.002 -18.955 1.00 93.38 247 GLY A O 1
ATOM 1824 N N . SER A 1 248 ? 17.121 -4.747 -19.400 1.00 96.62 248 SER A N 1
ATOM 1825 C CA . SER A 1 248 ? 16.588 -3.507 -18.832 1.00 96.62 248 SER A CA 1
ATOM 1826 C C . SER A 1 248 ? 15.648 -2.798 -19.807 1.00 96.62 248 SER A C 1
ATOM 1828 O O . SER A 1 248 ? 15.804 -2.899 -21.029 1.00 96.62 248 SER A O 1
ATOM 1830 N N . ALA A 1 249 ? 14.708 -2.038 -19.256 1.00 97.19 249 ALA A N 1
ATOM 1831 C CA . ALA A 1 249 ? 13.740 -1.264 -20.004 1.00 97.19 249 ALA A CA 1
ATOM 1832 C C . ALA A 1 249 ? 13.712 0.204 -19.579 1.00 97.19 249 ALA A C 1
ATOM 1834 O O . ALA A 1 249 ? 13.968 0.545 -18.426 1.00 97.19 249 ALA A O 1
ATOM 1835 N N . THR A 1 250 ? 13.362 1.070 -20.524 1.00 95.88 250 THR A N 1
ATOM 1836 C CA . THR A 1 250 ? 13.130 2.496 -20.285 1.00 95.88 250 THR A CA 1
ATOM 1837 C C . THR A 1 250 ? 11.700 2.863 -20.650 1.00 95.88 250 THR A C 1
ATOM 1839 O O . THR A 1 250 ? 11.068 2.205 -21.476 1.00 95.88 250 THR A O 1
ATOM 1842 N N . VAL A 1 251 ? 11.167 3.913 -20.034 1.00 92.94 251 VAL A N 1
ATOM 1843 C CA . VAL A 1 251 ? 9.828 4.419 -20.359 1.00 92.94 251 VAL A CA 1
ATOM 1844 C C . VAL A 1 251 ? 9.954 5.760 -21.062 1.00 92.94 251 VAL A C 1
ATOM 1846 O O . VAL A 1 251 ? 10.616 6.670 -20.568 1.00 92.94 251 VAL A O 1
ATOM 1849 N N . ASN A 1 252 ? 9.302 5.881 -22.216 1.00 87.19 252 ASN A N 1
ATOM 1850 C CA . ASN A 1 252 ? 9.182 7.134 -22.951 1.00 87.19 252 ASN A CA 1
ATOM 1851 C C . ASN A 1 252 ? 7.709 7.357 -23.303 1.00 87.19 252 ASN A C 1
ATOM 1853 O O . ASN A 1 252 ? 7.097 6.568 -24.031 1.00 87.19 252 ASN A O 1
ATOM 1857 N N . GLY A 1 253 ? 7.121 8.407 -22.730 1.00 84.00 253 GLY A N 1
ATOM 1858 C CA . GLY A 1 253 ? 5.678 8.598 -22.760 1.00 84.00 253 GLY A CA 1
ATOM 1859 C C . GLY A 1 253 ? 4.950 7.417 -22.109 1.00 84.00 253 GLY A C 1
ATOM 1860 O O . GLY A 1 253 ? 5.286 6.995 -21.006 1.00 84.00 253 GLY A O 1
ATOM 1861 N N . SER A 1 254 ? 3.966 6.851 -22.810 1.00 83.25 254 SER A N 1
ATOM 1862 C CA . SER A 1 254 ? 3.206 5.669 -22.350 1.00 83.25 254 SER A CA 1
ATOM 1863 C C . SER A 1 254 ? 3.733 4.343 -22.914 1.00 83.25 254 SER A C 1
ATOM 1865 O O . SER A 1 254 ? 3.033 3.338 -22.878 1.00 83.25 254 SER A O 1
ATOM 1867 N N . THR A 1 255 ? 4.932 4.330 -23.506 1.00 90.38 255 THR A N 1
ATOM 1868 C CA . THR A 1 255 ? 5.519 3.123 -24.108 1.00 90.38 255 THR A CA 1
ATOM 1869 C C . THR A 1 255 ? 6.742 2.674 -23.318 1.00 90.38 255 THR A C 1
ATOM 1871 O O . THR A 1 255 ? 7.621 3.478 -23.002 1.00 90.38 255 THR A O 1
ATOM 1874 N N . ILE A 1 256 ? 6.796 1.375 -23.021 1.00 94.38 256 ILE A N 1
ATOM 1875 C CA . ILE A 1 256 ? 7.946 0.721 -22.395 1.00 94.38 256 ILE A CA 1
ATOM 1876 C C . ILE A 1 256 ? 8.842 0.175 -23.506 1.00 94.38 256 ILE A C 1
ATOM 1878 O O . ILE A 1 256 ? 8.367 -0.533 -24.390 1.00 94.38 256 ILE A O 1
ATOM 1882 N N . TYR A 1 257 ? 10.132 0.485 -23.458 1.00 95.69 257 TYR A N 1
ATOM 1883 C CA . TYR A 1 257 ? 11.127 0.051 -24.431 1.00 95.69 257 TYR A CA 1
ATOM 1884 C C . TYR A 1 257 ? 12.085 -0.947 -23.793 1.00 95.69 257 TYR A C 1
ATOM 1886 O O . TYR A 1 257 ? 12.752 -0.624 -22.816 1.00 95.69 257 TYR A O 1
ATOM 1894 N N . CYS A 1 258 ? 12.194 -2.140 -24.371 1.00 95.50 258 CYS A N 1
ATOM 1895 C CA . CYS A 1 258 ? 13.244 -3.101 -24.064 1.00 95.50 258 CYS A CA 1
ATOM 1896 C C . CYS A 1 258 ? 14.465 -2.808 -24.945 1.00 95.50 258 CYS A C 1
ATOM 1898 O O . CYS A 1 258 ? 14.488 -3.138 -26.136 1.00 95.50 258 CYS A O 1
ATOM 1900 N N . GLY A 1 259 ? 15.467 -2.121 -24.395 1.00 91.88 259 GLY A N 1
ATOM 1901 C CA . GLY A 1 259 ? 16.521 -1.518 -25.213 1.00 91.88 259 GLY A CA 1
ATOM 1902 C C . GLY A 1 259 ? 15.933 -0.492 -26.191 1.00 91.88 259 GLY A C 1
ATOM 1903 O O . GLY A 1 259 ? 15.389 0.521 -25.767 1.00 91.88 259 GLY A O 1
ATOM 1904 N N . SER A 1 260 ? 16.030 -0.749 -27.498 1.00 89.94 260 SER A N 1
ATOM 1905 C CA . SER A 1 260 ? 15.435 0.102 -28.543 1.00 89.94 260 SER A CA 1
ATOM 1906 C C . SER A 1 260 ? 14.058 -0.364 -29.028 1.00 89.94 260 SER A C 1
ATOM 1908 O O . SER A 1 260 ? 13.434 0.327 -29.830 1.00 89.94 260 SER A O 1
ATOM 1910 N N . GLN A 1 261 ? 13.584 -1.527 -28.575 1.00 93.25 261 GLN A N 1
ATOM 1911 C CA . GLN A 1 261 ? 12.354 -2.138 -29.075 1.00 93.25 261 GLN A CA 1
ATOM 1912 C C . GLN A 1 261 ? 11.169 -1.796 -28.166 1.00 93.25 261 GLN A C 1
ATOM 1914 O O . GLN A 1 261 ? 11.228 -2.115 -26.977 1.00 93.25 261 GLN A O 1
ATOM 1919 N N . PRO A 1 262 ? 10.091 -1.175 -28.677 1.00 95.12 262 PRO A N 1
ATOM 1920 C CA . PRO A 1 262 ? 8.891 -0.951 -27.882 1.00 95.12 262 PRO A CA 1
ATOM 1921 C C . PRO A 1 262 ? 8.195 -2.283 -27.582 1.00 95.12 262 PRO A C 1
ATOM 1923 O O . PRO A 1 262 ? 8.023 -3.124 -28.467 1.00 95.12 262 PRO A O 1
ATOM 1926 N N . LEU A 1 263 ? 7.769 -2.463 -26.335 1.00 94.44 263 LEU A N 1
ATOM 1927 C CA . LEU A 1 263 ? 6.857 -3.534 -25.950 1.00 94.44 263 LEU A CA 1
ATOM 1928 C C . LEU A 1 263 ? 5.434 -3.203 -26.417 1.00 94.44 263 LEU A C 1
ATOM 1930 O O . LEU A 1 263 ? 5.087 -2.041 -26.650 1.00 94.44 263 LEU A O 1
ATOM 1934 N N . SER A 1 264 ? 4.598 -4.233 -26.558 1.00 91.44 264 SER A N 1
ATOM 1935 C CA . SER A 1 264 ? 3.185 -4.045 -26.898 1.00 91.44 264 SER A CA 1
ATOM 1936 C C . SER A 1 264 ? 2.470 -3.239 -25.815 1.00 91.44 264 SER A C 1
ATOM 1938 O O . SER A 1 264 ? 2.707 -3.442 -24.635 1.00 91.44 264 SER A O 1
ATOM 1940 N N . ASN A 1 265 ? 1.561 -2.353 -26.212 1.00 84.44 265 ASN A N 1
ATOM 1941 C CA . ASN A 1 265 ? 0.772 -1.508 -25.312 1.00 84.44 265 ASN A CA 1
ATOM 1942 C C . ASN A 1 265 ? -0.490 -2.192 -24.744 1.00 84.44 265 ASN A C 1
ATOM 1944 O O . ASN A 1 265 ? -1.159 -1.619 -23.884 1.00 84.44 265 ASN A O 1
ATOM 1948 N N . ASN A 1 266 ? -0.814 -3.405 -25.203 1.00 85.62 266 ASN A N 1
ATOM 1949 C CA . ASN A 1 266 ? -2.048 -4.123 -24.857 1.00 85.62 266 ASN A CA 1
ATOM 1950 C C . ASN A 1 266 ? -1.822 -5.270 -23.858 1.00 85.62 266 ASN A C 1
ATOM 1952 O O . ASN A 1 266 ? -2.589 -6.231 -23.826 1.00 85.62 266 ASN A O 1
ATOM 1956 N N . CYS A 1 267 ? -0.763 -5.197 -23.056 1.00 91.31 267 CYS A N 1
ATOM 1957 C CA . CYS A 1 267 ? -0.440 -6.230 -22.079 1.00 91.31 267 CYS A CA 1
ATOM 1958 C C . CYS A 1 267 ? -1.126 -5.953 -20.738 1.00 91.31 267 CYS A C 1
ATOM 1960 O O . CYS A 1 267 ? -1.108 -4.823 -20.249 1.00 91.31 267 CYS A O 1
ATOM 1962 N N . SER A 1 268 ? -1.686 -6.986 -20.106 1.00 93.19 268 SER A N 1
ATOM 1963 C CA . SER A 1 268 ? -2.098 -6.899 -18.698 1.00 93.19 268 SER A CA 1
ATOM 1964 C C . SER A 1 268 ? -0.910 -7.068 -17.749 1.00 93.19 268 SER A C 1
ATOM 1966 O O . SER A 1 268 ? -0.922 -6.514 -16.653 1.00 93.19 268 SER A O 1
ATOM 1968 N N . ILE A 1 269 ? 0.129 -7.798 -18.171 1.00 95.62 269 ILE A N 1
ATOM 1969 C CA . ILE A 1 269 ? 1.361 -8.005 -17.407 1.00 95.62 269 ILE A CA 1
ATOM 1970 C C . ILE A 1 269 ? 2.575 -7.747 -18.303 1.00 95.62 269 ILE A C 1
ATOM 1972 O O . ILE A 1 269 ? 2.680 -8.301 -19.399 1.00 95.62 269 ILE A O 1
ATOM 1976 N N . TYR A 1 270 ? 3.509 -6.938 -17.809 1.00 96.44 270 TYR A N 1
ATOM 1977 C CA . TYR A 1 270 ? 4.834 -6.729 -18.389 1.00 96.44 270 TYR A CA 1
ATOM 1978 C C . TYR A 1 270 ? 5.884 -7.384 -17.504 1.00 96.44 270 TYR A C 1
ATOM 1980 O O . TYR A 1 270 ? 5.834 -7.247 -16.281 1.00 96.44 270 TYR A O 1
ATOM 1988 N N . TYR A 1 271 ? 6.859 -8.047 -18.120 1.00 96.69 271 TYR A N 1
ATOM 1989 C CA . TYR A 1 271 ? 8.022 -8.584 -17.419 1.00 96.69 271 TYR A CA 1
ATOM 1990 C C . TYR A 1 271 ? 9.296 -7.922 -17.926 1.00 96.69 271 TYR A C 1
ATOM 1992 O O . TYR A 1 271 ? 9.587 -7.986 -19.118 1.00 96.69 271 TYR A O 1
ATOM 2000 N N . ILE A 1 272 ? 10.071 -7.340 -17.014 1.00 97.06 272 ILE A N 1
ATOM 2001 C CA . ILE A 1 272 ? 11.382 -6.748 -17.267 1.00 97.06 272 ILE A CA 1
ATOM 2002 C C . ILE A 1 272 ? 12.427 -7.531 -16.466 1.00 97.06 272 ILE A C 1
ATOM 2004 O O . ILE A 1 272 ? 12.395 -7.545 -15.239 1.00 97.06 272 ILE A O 1
ATOM 2008 N N . GLY A 1 273 ? 13.350 -8.208 -17.146 1.00 94.62 273 GLY A N 1
ATOM 2009 C CA . GLY A 1 273 ? 14.372 -9.046 -16.517 1.00 94.62 273 GLY A CA 1
ATOM 2010 C C . GLY A 1 273 ? 15.483 -8.246 -15.830 1.00 94.62 273 GLY A C 1
ATOM 2011 O O . GLY A 1 273 ? 16.051 -8.717 -14.846 1.00 94.62 273 GLY A O 1
ATOM 2012 N N . GLY A 1 274 ? 15.772 -7.045 -16.339 1.00 95.25 274 GLY A N 1
ATOM 2013 C CA . GLY A 1 274 ? 16.728 -6.085 -15.786 1.00 95.25 274 GLY A CA 1
ATOM 2014 C C . GLY A 1 274 ? 16.051 -4.937 -15.038 1.00 95.25 274 GLY A C 1
ATOM 2015 O O . GLY A 1 274 ? 15.003 -5.118 -14.424 1.00 95.25 274 GLY A O 1
ATOM 2016 N N . ASN A 1 275 ? 16.657 -3.748 -15.076 1.00 97.75 275 ASN A N 1
ATOM 2017 C CA . ASN A 1 275 ? 16.104 -2.559 -14.420 1.00 97.75 275 ASN A CA 1
ATOM 2018 C C . ASN A 1 275 ? 15.007 -1.911 -15.270 1.00 97.75 275 ASN A C 1
ATOM 2020 O O . ASN A 1 275 ? 15.080 -1.943 -16.495 1.00 97.75 275 ASN A O 1
ATOM 2024 N N . LEU A 1 276 ? 14.041 -1.271 -14.618 1.00 97.44 276 LEU A N 1
ATOM 2025 C CA . LEU A 1 276 ? 13.094 -0.358 -15.247 1.00 97.44 276 LEU A CA 1
ATOM 2026 C C . LEU A 1 276 ? 13.463 1.078 -14.879 1.00 97.44 276 LEU A C 1
ATOM 2028 O O . LEU A 1 276 ? 13.378 1.453 -13.709 1.00 97.44 276 LEU A O 1
ATOM 2032 N N . ASP A 1 277 ? 13.824 1.878 -15.876 1.00 96.94 277 ASP A N 1
ATOM 2033 C CA . ASP A 1 277 ? 14.204 3.277 -15.698 1.00 96.94 277 ASP A CA 1
ATOM 2034 C C . ASP A 1 277 ? 13.129 4.218 -16.270 1.00 96.94 277 ASP A C 1
ATOM 2036 O O . ASP A 1 277 ? 12.819 4.218 -17.465 1.00 96.94 277 ASP A O 1
ATOM 2040 N N . VAL A 1 278 ? 12.566 5.060 -15.405 1.00 95.56 278 VAL A N 1
ATOM 2041 C CA . VAL A 1 278 ? 11.597 6.107 -15.745 1.00 95.56 278 VAL A CA 1
ATOM 2042 C C . VAL A 1 278 ? 12.227 7.449 -15.405 1.00 95.56 278 VAL A C 1
ATOM 2044 O O . VAL A 1 278 ? 12.439 7.750 -14.232 1.00 95.56 278 VAL A O 1
ATOM 2047 N N . ASN A 1 279 ? 12.539 8.264 -16.411 1.00 93.81 279 ASN A N 1
ATOM 2048 C CA . ASN A 1 279 ? 13.146 9.576 -16.195 1.00 93.81 279 ASN A CA 1
ATOM 2049 C C . ASN A 1 279 ? 12.405 10.656 -16.977 1.00 93.81 279 ASN A C 1
ATOM 2051 O O . ASN A 1 279 ? 12.580 10.807 -18.188 1.00 93.81 279 ASN A O 1
ATOM 2055 N N . PHE A 1 280 ? 11.592 11.416 -16.255 1.00 93.56 280 PHE A N 1
ATOM 2056 C CA . PHE A 1 280 ? 10.712 12.432 -16.800 1.00 93.56 280 PHE A CA 1
ATOM 2057 C C . PHE A 1 280 ? 10.999 13.784 -16.152 1.00 93.56 280 PHE A C 1
ATOM 2059 O O . PHE A 1 280 ? 11.053 13.915 -14.933 1.00 93.56 280 PHE A O 1
ATOM 2066 N N . THR A 1 281 ? 11.191 14.813 -16.974 1.00 85.94 281 THR A N 1
ATOM 2067 C CA . THR A 1 281 ? 11.660 16.134 -16.518 1.00 85.94 281 THR A CA 1
ATOM 2068 C C . THR A 1 281 ? 10.683 17.274 -16.796 1.00 85.94 281 THR A C 1
ATOM 2070 O O . THR A 1 281 ? 10.929 18.409 -16.391 1.00 85.94 281 THR A O 1
ATOM 2073 N N . SER A 1 282 ? 9.577 17.007 -17.495 1.00 80.81 282 SER A N 1
ATOM 2074 C CA . SER A 1 282 ? 8.559 18.010 -17.816 1.00 80.81 282 SER A CA 1
ATOM 2075 C C . SER A 1 282 ? 7.212 17.357 -18.115 1.00 80.81 282 SER A C 1
ATOM 2077 O O . SER A 1 282 ? 7.153 16.164 -18.397 1.00 80.81 282 SER A O 1
ATOM 2079 N N . TYR A 1 283 ? 6.136 18.149 -18.124 1.00 73.69 283 TYR A N 1
ATOM 2080 C CA . TYR A 1 283 ? 4.787 17.661 -18.440 1.00 73.69 283 TYR A CA 1
ATOM 2081 C C . TYR A 1 283 ? 4.704 16.994 -19.825 1.00 73.69 283 TYR A C 1
ATOM 2083 O O . TYR A 1 283 ? 4.007 15.996 -19.988 1.00 73.69 283 TYR A O 1
ATOM 2091 N N . ALA A 1 284 ? 5.466 17.500 -20.803 1.00 72.69 284 ALA A N 1
ATOM 2092 C CA . ALA A 1 284 ? 5.530 16.959 -22.163 1.00 72.69 284 ALA A CA 1
ATOM 2093 C C . ALA A 1 284 ? 6.171 15.560 -22.244 1.00 72.69 284 ALA A C 1
ATOM 2095 O O . ALA A 1 284 ? 6.022 14.879 -23.254 1.00 72.69 284 ALA A O 1
ATOM 2096 N N . ASN A 1 285 ? 6.871 15.133 -21.191 1.00 75.12 285 ASN A N 1
ATOM 2097 C CA . ASN A 1 285 ? 7.480 13.817 -21.081 1.00 75.12 285 ASN A CA 1
ATOM 2098 C C . ASN A 1 285 ? 6.879 13.104 -19.866 1.00 75.12 285 ASN A C 1
ATOM 2100 O O . ASN A 1 285 ? 7.475 13.112 -18.799 1.00 75.12 285 ASN A O 1
ATOM 2104 N N . SER A 1 286 ? 5.662 12.580 -20.014 1.00 82.31 286 SER A N 1
ATOM 2105 C CA . SER A 1 286 ? 4.902 11.941 -18.934 1.00 82.31 286 SER A CA 1
ATOM 2106 C C . SER A 1 286 ? 4.258 10.641 -19.413 1.00 82.31 286 SER A C 1
ATOM 2108 O O . SER A 1 286 ? 3.990 10.488 -20.606 1.00 82.31 286 SER A O 1
ATOM 2110 N N . GLY A 1 287 ? 4.004 9.706 -18.495 1.00 85.88 287 GLY A N 1
ATOM 2111 C CA . GLY A 1 287 ? 3.618 8.335 -18.841 1.00 85.88 287 GLY A CA 1
ATOM 2112 C C . GLY A 1 287 ? 2.341 7.832 -18.180 1.00 85.88 287 GLY A C 1
ATOM 2113 O O . GLY A 1 287 ? 1.958 8.265 -17.094 1.00 85.88 287 GLY A O 1
ATOM 2114 N N . ASN A 1 288 ? 1.678 6.886 -18.838 1.00 89.06 288 ASN A N 1
ATOM 2115 C CA . ASN A 1 288 ? 0.561 6.139 -18.279 1.00 89.06 288 ASN A CA 1
ATOM 2116 C C . ASN A 1 288 ? 0.813 4.643 -18.474 1.00 89.06 288 ASN A C 1
ATOM 2118 O O . ASN A 1 288 ? 0.991 4.187 -19.600 1.00 89.06 288 ASN A O 1
ATOM 2122 N N . PHE A 1 289 ? 0.821 3.906 -17.370 1.00 88.19 289 PHE A N 1
ATOM 2123 C CA . PHE A 1 289 ? 0.977 2.458 -17.333 1.00 88.19 289 PHE A CA 1
ATOM 2124 C C . PHE A 1 289 ? -0.369 1.722 -17.321 1.00 88.19 289 PHE A C 1
ATOM 2126 O O . PHE A 1 289 ? -0.387 0.514 -17.199 1.00 88.19 289 PHE A O 1
ATOM 2133 N N . GLY A 1 290 ? -1.514 2.405 -17.399 1.00 84.12 290 GLY A N 1
ATOM 2134 C CA . GLY A 1 290 ? -2.839 1.776 -17.402 1.00 84.12 290 GLY A CA 1
ATOM 2135 C C . GLY A 1 290 ? -3.302 1.294 -16.020 1.00 84.12 290 GLY A C 1
ATOM 2136 O O . GLY A 1 290 ? -2.529 0.822 -15.198 1.00 84.12 290 GLY A O 1
ATOM 2137 N N . SER A 1 291 ? -4.597 1.412 -15.725 1.00 78.50 291 SER A N 1
ATOM 2138 C CA . SER A 1 291 ? -5.137 1.221 -14.366 1.00 78.50 291 SER A CA 1
ATOM 2139 C C . SER A 1 291 ? -5.015 -0.209 -13.813 1.00 78.50 291 SER A C 1
ATOM 2141 O O . SER A 1 291 ? -4.901 -0.370 -12.598 1.00 78.50 291 SER A O 1
ATOM 2143 N N . ASN A 1 292 ? -4.977 -1.219 -14.691 1.00 83.69 292 ASN A N 1
ATOM 2144 C CA . ASN A 1 292 ? -4.991 -2.647 -14.340 1.00 83.69 292 ASN A CA 1
ATOM 2145 C C . ASN A 1 292 ? -3.774 -3.409 -14.899 1.00 83.69 292 ASN A C 1
ATOM 2147 O O . ASN A 1 292 ? -3.864 -4.615 -15.126 1.00 83.69 292 ASN A O 1
ATOM 2151 N N . GLN A 1 293 ? -2.671 -2.715 -15.204 1.00 92.31 293 GLN A N 1
ATOM 2152 C CA . GLN A 1 293 ? -1.453 -3.371 -15.685 1.00 92.31 293 GLN A CA 1
ATOM 2153 C C . GLN A 1 293 ? -0.486 -3.627 -14.527 1.00 92.31 293 GLN A C 1
ATOM 2155 O O . GLN A 1 293 ? -0.209 -2.740 -13.717 1.00 92.31 293 GLN A O 1
ATOM 2160 N N . LEU A 1 294 ? 0.066 -4.836 -14.483 1.00 95.81 294 LEU A N 1
ATOM 2161 C CA . LEU A 1 294 ? 1.164 -5.205 -13.597 1.00 95.81 294 LEU A CA 1
ATOM 2162 C C . LEU A 1 294 ? 2.485 -5.088 -14.361 1.00 95.81 294 LEU A C 1
ATOM 2164 O O . LEU A 1 294 ? 2.684 -5.767 -15.366 1.00 95.81 294 LEU A O 1
ATOM 2168 N N . ILE A 1 295 ? 3.415 -4.279 -13.865 1.00 96.69 295 ILE A N 1
ATOM 2169 C CA . ILE A 1 295 ? 4.797 -4.257 -14.347 1.00 96.69 295 ILE A CA 1
ATOM 2170 C C . ILE A 1 295 ? 5.679 -4.951 -13.323 1.00 96.69 295 ILE A C 1
ATOM 2172 O O . ILE A 1 295 ? 5.984 -4.411 -12.258 1.00 96.69 295 ILE A O 1
ATOM 2176 N N . TYR A 1 296 ? 6.094 -6.161 -13.673 1.00 97.19 296 TYR A N 1
ATOM 2177 C CA . TYR A 1 296 ? 7.049 -6.950 -12.922 1.00 97.19 296 TYR A CA 1
ATOM 2178 C C . TYR A 1 296 ? 8.466 -6.633 -13.396 1.00 97.19 296 TYR A C 1
ATOM 2180 O O . TYR A 1 296 ? 8.783 -6.808 -14.571 1.00 97.19 296 TYR A O 1
ATOM 2188 N N . THR A 1 297 ? 9.338 -6.211 -12.485 1.00 96.88 297 THR A N 1
ATOM 2189 C CA . THR A 1 297 ? 10.750 -5.938 -12.780 1.00 96.88 297 THR A CA 1
ATOM 2190 C C . THR A 1 297 ? 11.641 -6.795 -11.887 1.00 96.88 297 THR A C 1
ATOM 2192 O O . THR A 1 297 ? 11.675 -6.586 -10.679 1.00 96.88 297 THR A O 1
ATOM 2195 N N . ASN A 1 298 ? 12.376 -7.747 -12.468 1.00 95.12 298 ASN A N 1
ATOM 2196 C CA . ASN A 1 298 ? 13.323 -8.614 -11.756 1.00 95.12 298 ASN A CA 1
ATOM 2197 C C . ASN A 1 298 ? 14.653 -7.910 -11.420 1.00 95.12 298 ASN A C 1
ATOM 2199 O O . ASN A 1 298 ? 15.464 -8.471 -10.689 1.00 95.12 298 ASN A O 1
ATOM 2203 N N . GLY A 1 299 ? 14.895 -6.701 -11.932 1.00 95.50 299 GLY A N 1
ATOM 2204 C CA . GLY A 1 299 ? 15.923 -5.774 -11.448 1.00 95.50 299 GLY A CA 1
ATOM 2205 C C . GLY A 1 299 ? 15.330 -4.678 -10.560 1.00 95.50 299 GLY A C 1
ATOM 2206 O O . GLY A 1 299 ? 14.311 -4.882 -9.901 1.00 95.50 299 GLY A O 1
ATOM 2207 N N . ASN A 1 300 ? 15.961 -3.507 -10.535 1.00 97.62 300 ASN A N 1
ATOM 2208 C CA . ASN A 1 300 ? 15.476 -2.343 -9.789 1.00 97.62 300 ASN A CA 1
ATOM 2209 C C . ASN A 1 300 ? 14.429 -1.556 -10.580 1.00 97.62 300 ASN A C 1
ATOM 2211 O O . ASN A 1 300 ? 14.472 -1.519 -11.808 1.00 97.62 300 ASN A O 1
ATOM 2215 N N . ILE A 1 301 ? 13.546 -0.855 -9.871 1.00 98.38 301 ILE A N 1
ATOM 2216 C CA . ILE A 1 301 ? 12.670 0.164 -10.457 1.00 98.38 301 ILE A CA 1
ATOM 2217 C C . ILE A 1 301 ? 13.219 1.528 -10.053 1.00 98.38 301 ILE A C 1
ATOM 2219 O O . ILE A 1 301 ? 13.209 1.876 -8.873 1.00 98.38 301 ILE A O 1
ATOM 2223 N N . ASN A 1 302 ? 13.702 2.299 -11.024 1.00 97.88 302 ASN A N 1
ATOM 2224 C CA . ASN A 1 302 ? 14.256 3.630 -10.812 1.00 97.88 302 ASN A CA 1
ATOM 2225 C C . ASN A 1 302 ? 13.335 4.663 -11.455 1.00 97.88 302 ASN A C 1
ATOM 2227 O O . ASN A 1 302 ? 13.204 4.726 -12.675 1.00 97.88 302 ASN A O 1
ATOM 2231 N N . ILE A 1 303 ? 12.698 5.491 -10.634 1.00 96.62 303 ILE A N 1
ATOM 2232 C CA . ILE A 1 303 ? 11.772 6.526 -11.081 1.00 96.62 303 ILE A CA 1
ATOM 2233 C C . ILE A 1 303 ? 12.315 7.875 -10.644 1.00 96.62 303 ILE A C 1
ATOM 2235 O O . ILE A 1 303 ? 12.488 8.135 -9.457 1.00 96.62 303 ILE A O 1
ATOM 2239 N N . THR A 1 304 ? 12.565 8.740 -11.619 1.00 95.19 304 THR A N 1
ATOM 2240 C CA . THR A 1 304 ? 12.965 10.130 -11.419 1.00 95.19 304 THR A CA 1
ATOM 2241 C C . THR A 1 304 ? 11.980 11.040 -12.138 1.00 95.19 304 THR A C 1
ATOM 2243 O O . THR A 1 304 ? 11.909 11.044 -13.366 1.00 95.19 304 THR A O 1
ATOM 2246 N N . LEU A 1 305 ? 11.225 11.817 -11.367 1.00 94.31 305 LEU A N 1
ATOM 2247 C CA . LEU A 1 305 ? 10.290 12.820 -11.866 1.00 94.31 305 LEU A CA 1
ATOM 2248 C C . LEU A 1 305 ? 10.761 14.200 -11.419 1.00 94.31 305 LEU A C 1
ATOM 2250 O O . LEU A 1 305 ? 10.957 14.440 -10.229 1.00 94.31 305 LEU A O 1
ATOM 2254 N N . ASN A 1 306 ? 10.933 15.113 -12.366 1.00 91.12 306 ASN A N 1
ATOM 2255 C CA . ASN A 1 306 ? 11.350 16.484 -12.107 1.00 91.12 306 ASN A CA 1
ATOM 2256 C C . ASN A 1 306 ? 10.415 17.487 -12.794 1.00 91.12 306 ASN A C 1
ATOM 2258 O O . ASN A 1 306 ? 9.782 17.196 -13.811 1.00 91.12 306 ASN A O 1
ATOM 2262 N N . GLY A 1 307 ? 10.379 18.706 -12.251 1.00 88.25 307 GLY A N 1
ATOM 2263 C CA . GLY A 1 307 ? 9.627 19.817 -12.828 1.00 88.25 307 GLY A CA 1
ATOM 2264 C C . GLY A 1 307 ? 8.123 19.632 -12.654 1.00 88.25 307 GLY A C 1
ATOM 2265 O O . GLY A 1 307 ? 7.599 19.860 -11.569 1.00 88.25 307 GLY A O 1
ATOM 2266 N N . SER A 1 308 ? 7.434 19.244 -13.723 1.00 89.06 308 SER A N 1
ATOM 2267 C CA . SER A 1 308 ? 5.976 19.027 -13.747 1.00 89.06 308 SER A CA 1
ATOM 2268 C C . SER A 1 308 ? 5.615 17.708 -14.438 1.00 89.06 308 SER A C 1
ATOM 2270 O O . SER A 1 308 ? 4.562 17.600 -15.059 1.00 89.06 308 SER A O 1
ATOM 2272 N N . ALA A 1 309 ? 6.527 16.736 -14.404 1.00 92.12 309 ALA A N 1
ATOM 2273 C CA . ALA A 1 309 ? 6.318 15.410 -14.973 1.00 92.12 309 ALA A CA 1
ATOM 2274 C C . ALA A 1 309 ? 5.236 14.625 -14.221 1.00 92.12 309 ALA A C 1
ATOM 2276 O O . ALA A 1 309 ? 5.023 14.838 -13.023 1.00 92.12 309 ALA A O 1
ATOM 2277 N N . TYR A 1 310 ? 4.599 13.669 -14.900 1.00 92.38 310 TYR A N 1
ATOM 2278 C CA . TYR A 1 310 ? 3.691 12.741 -14.236 1.00 92.38 310 TYR A CA 1
ATOM 2279 C C . TYR A 1 310 ? 3.817 11.286 -14.690 1.00 92.38 310 TYR A C 1
ATOM 2281 O O . TYR A 1 310 ? 4.234 10.983 -15.809 1.00 92.38 310 TYR A O 1
ATOM 2289 N N . ILE A 1 311 ? 3.392 10.386 -13.802 1.00 94.19 311 ILE A N 1
ATOM 2290 C CA . ILE A 1 311 ? 3.082 8.987 -14.117 1.00 94.19 311 ILE A CA 1
ATOM 2291 C C . ILE A 1 311 ? 1.703 8.621 -13.569 1.00 94.19 311 ILE A C 1
ATOM 2293 O O . ILE A 1 311 ? 1.334 9.076 -12.488 1.00 94.19 311 ILE A O 1
ATOM 2297 N N . ASN A 1 312 ? 0.938 7.805 -14.294 1.00 92.88 312 ASN A N 1
ATOM 2298 C CA . ASN A 1 312 ? -0.383 7.326 -13.869 1.00 92.88 312 ASN A CA 1
ATOM 2299 C C . ASN A 1 312 ? -0.545 5.816 -14.076 1.00 92.88 312 ASN A C 1
ATOM 2301 O O . ASN A 1 312 ? 0.035 5.261 -15.004 1.00 92.88 312 ASN A O 1
ATOM 2305 N N . GLY A 1 313 ? -1.396 5.202 -13.251 1.00 91.06 313 GLY A N 1
ATOM 2306 C CA . GLY A 1 313 ? -1.849 3.820 -13.397 1.00 91.06 313 GLY A CA 1
ATOM 2307 C C . GLY A 1 313 ? -0.813 2.741 -13.073 1.00 91.06 313 GLY A C 1
ATOM 2308 O O . GLY A 1 313 ? 0.395 2.960 -13.108 1.00 91.06 313 GLY A O 1
ATOM 2309 N N . GLY A 1 314 ? -1.324 1.554 -12.771 1.00 93.25 314 GLY A N 1
ATOM 2310 C CA . GLY A 1 314 ? -0.542 0.328 -12.733 1.00 93.25 314 GLY A CA 1
ATOM 2311 C C . GLY A 1 314 ? -0.072 -0.084 -11.343 1.00 93.25 314 GLY A C 1
ATOM 2312 O O . GLY A 1 314 ? -0.079 0.688 -10.378 1.00 93.25 314 GLY A O 1
ATOM 2313 N N . LEU A 1 315 ? 0.328 -1.347 -11.262 1.00 96.94 315 LEU A N 1
ATOM 2314 C CA . LEU A 1 315 ? 1.046 -1.925 -10.139 1.00 96.94 315 LEU A CA 1
ATOM 2315 C C . LEU A 1 315 ? 2.478 -2.181 -10.588 1.00 96.94 315 LEU A C 1
ATOM 2317 O O . LEU A 1 315 ? 2.723 -2.996 -11.473 1.00 96.94 315 LEU A O 1
ATOM 2321 N N . LEU A 1 316 ? 3.430 -1.491 -9.974 1.00 97.50 316 LEU A N 1
ATOM 2322 C CA . LEU A 1 316 ? 4.852 -1.664 -10.223 1.00 97.50 316 LEU A CA 1
ATOM 2323 C C . LEU A 1 316 ? 5.437 -2.509 -9.093 1.00 97.50 316 LEU A C 1
ATOM 2325 O O . LEU A 1 316 ? 5.439 -2.100 -7.930 1.00 97.50 316 LEU A O 1
ATOM 2329 N N . TYR A 1 317 ? 5.922 -3.695 -9.447 1.00 97.44 317 TYR A N 1
ATOM 2330 C CA . TYR A 1 317 ? 6.475 -4.662 -8.509 1.00 97.44 317 TYR A CA 1
ATOM 2331 C C . TYR A 1 317 ? 7.940 -4.968 -8.825 1.00 97.44 317 TYR A C 1
ATOM 2333 O O . TYR A 1 317 ? 8.297 -5.248 -9.972 1.00 97.44 317 TYR A O 1
ATOM 2341 N N . THR A 1 318 ? 8.776 -5.002 -7.787 1.00 96.50 318 THR A N 1
ATOM 2342 C CA . THR A 1 318 ? 10.142 -5.533 -7.862 1.00 96.50 318 THR A CA 1
ATOM 2343 C C . THR A 1 318 ? 10.508 -6.341 -6.611 1.00 96.50 318 THR A C 1
ATOM 2345 O O . THR A 1 318 ? 10.260 -5.891 -5.490 1.00 96.50 318 THR A O 1
ATOM 2348 N N . PRO A 1 319 ? 11.158 -7.513 -6.740 1.00 94.31 319 PRO A N 1
ATOM 2349 C CA . PRO A 1 319 ? 11.735 -8.214 -5.596 1.00 94.31 319 PRO A CA 1
ATOM 2350 C C . PRO A 1 319 ? 13.049 -7.565 -5.111 1.00 94.31 319 PRO A C 1
ATOM 2352 O O . PRO A 1 319 ? 13.629 -8.028 -4.129 1.00 94.31 319 PRO A O 1
ATOM 2355 N N . ASN A 1 320 ? 13.520 -6.498 -5.768 1.00 95.44 320 ASN A N 1
ATOM 2356 C CA . ASN A 1 320 ? 14.741 -5.765 -5.436 1.00 95.44 320 ASN A CA 1
ATOM 2357 C C . ASN A 1 320 ? 14.401 -4.383 -4.868 1.00 95.44 320 ASN A C 1
ATOM 2359 O O . ASN A 1 320 ? 13.651 -4.283 -3.897 1.00 95.44 320 ASN A O 1
ATOM 2363 N N . THR A 1 321 ? 14.980 -3.328 -5.443 1.00 96.00 321 THR A N 1
ATOM 2364 C CA . THR A 1 321 ? 14.924 -1.971 -4.914 1.00 96.00 321 THR A CA 1
ATOM 2365 C C . THR A 1 321 ? 14.046 -1.070 -5.772 1.00 96.00 321 THR A C 1
ATOM 2367 O O . THR A 1 321 ? 14.224 -0.981 -6.989 1.00 96.00 321 THR A O 1
ATOM 2370 N N . LEU A 1 322 ? 13.144 -0.345 -5.113 1.00 97.50 322 LEU A N 1
ATOM 2371 C CA . LEU A 1 322 ? 12.483 0.837 -5.655 1.00 97.50 322 LEU A CA 1
ATOM 2372 C C . LEU A 1 322 ? 13.271 2.093 -5.270 1.00 97.50 322 LEU A C 1
ATOM 2374 O O . LEU A 1 322 ? 13.386 2.420 -4.089 1.00 97.50 322 LEU A O 1
ATOM 2378 N N . ASN A 1 323 ? 13.759 2.828 -6.263 1.00 97.00 323 ASN A N 1
ATOM 2379 C CA . ASN A 1 323 ? 14.325 4.161 -6.088 1.00 97.00 323 ASN A CA 1
ATOM 2380 C C . ASN A 1 323 ? 13.343 5.181 -6.659 1.00 97.00 323 ASN A C 1
ATOM 2382 O O . ASN A 1 323 ? 13.210 5.292 -7.877 1.00 97.00 323 ASN A O 1
ATOM 2386 N N . LEU A 1 324 ? 12.648 5.911 -5.790 1.00 95.81 324 LEU A N 1
ATOM 2387 C CA . LEU A 1 324 ? 11.649 6.898 -6.187 1.00 95.81 324 LEU A CA 1
ATOM 2388 C C . LEU A 1 324 ? 12.118 8.303 -5.813 1.00 95.81 324 LEU A C 1
ATOM 2390 O O . LEU A 1 324 ? 12.166 8.656 -4.638 1.00 95.81 324 LEU A O 1
ATOM 2394 N N . VAL A 1 325 ? 12.428 9.113 -6.820 1.00 94.31 325 VAL A N 1
ATOM 2395 C CA . VAL A 1 325 ? 12.811 10.518 -6.674 1.00 94.31 325 VAL A CA 1
ATOM 2396 C C . VAL A 1 325 ? 11.778 11.382 -7.386 1.00 94.31 325 VAL A C 1
ATOM 2398 O O . VAL A 1 325 ? 11.616 11.299 -8.601 1.00 94.31 325 VAL A O 1
ATOM 2401 N N . VAL A 1 326 ? 11.073 12.217 -6.631 1.00 93.25 326 VAL A N 1
ATOM 2402 C CA . VAL A 1 326 ? 10.007 13.084 -7.141 1.00 93.25 326 VAL A CA 1
ATOM 2403 C C . VAL A 1 326 ? 10.282 14.506 -6.681 1.00 93.25 326 VAL A C 1
ATOM 2405 O O . VAL A 1 326 ? 10.265 14.787 -5.488 1.00 93.25 326 VAL A O 1
ATOM 2408 N N . ASN A 1 327 ? 10.536 15.409 -7.619 1.00 90.88 327 ASN A N 1
ATOM 2409 C CA . ASN A 1 327 ? 10.890 16.793 -7.328 1.00 90.88 327 ASN A CA 1
ATOM 2410 C C . ASN A 1 327 ? 9.986 17.780 -8.076 1.00 90.88 327 ASN A C 1
ATOM 2412 O O . ASN A 1 327 ? 9.352 17.456 -9.088 1.00 90.88 327 ASN A O 1
ATOM 2416 N N . GLY A 1 328 ? 9.998 19.030 -7.614 1.00 87.56 328 GLY A N 1
ATOM 2417 C CA . GLY A 1 328 ? 9.229 20.119 -8.212 1.00 87.56 328 GLY A CA 1
ATOM 2418 C C . GLY A 1 328 ? 7.741 19.995 -7.891 1.00 87.56 328 GLY A C 1
ATOM 2419 O O . GLY A 1 328 ? 7.365 19.824 -6.737 1.00 87.56 328 GLY A O 1
ATOM 2420 N N . SER A 1 329 ? 6.902 20.097 -8.914 1.00 90.19 329 SER A N 1
ATOM 2421 C CA . SER A 1 329 ? 5.445 19.932 -8.856 1.00 90.19 329 SER A CA 1
ATOM 2422 C C . SER A 1 329 ? 5.001 18.676 -9.612 1.00 90.19 329 SER A C 1
ATOM 2424 O O . SER A 1 329 ? 3.928 18.653 -10.214 1.00 90.19 329 SER A O 1
ATOM 2426 N N . SER A 1 330 ? 5.855 17.650 -9.629 1.00 92.25 330 SER A N 1
ATOM 2427 C CA . SER A 1 330 ? 5.581 16.386 -10.310 1.00 92.25 330 SER A CA 1
ATOM 2428 C C . SER A 1 330 ? 4.439 15.627 -9.630 1.00 92.25 330 SER A C 1
ATOM 2430 O O . SER A 1 330 ? 4.181 15.783 -8.432 1.00 92.25 330 SER A O 1
ATOM 2432 N N . GLN A 1 331 ? 3.736 14.799 -10.398 1.00 92.62 331 GLN A N 1
ATOM 2433 C CA . GLN A 1 331 ? 2.532 14.115 -9.932 1.00 92.62 331 GLN A CA 1
ATOM 2434 C C . GLN A 1 331 ? 2.602 12.613 -10.182 1.00 92.62 331 GLN A C 1
ATOM 2436 O O . GLN A 1 331 ? 3.038 12.151 -11.232 1.00 92.62 331 GLN A O 1
ATOM 2441 N N . ILE A 1 332 ? 2.131 11.836 -9.215 1.00 94.12 332 ILE A N 1
ATOM 2442 C CA . ILE A 1 332 ? 1.999 10.385 -9.349 1.00 94.12 332 ILE A CA 1
ATOM 2443 C C . ILE A 1 332 ? 0.540 10.039 -9.127 1.00 94.12 332 ILE A C 1
ATOM 2445 O O . ILE A 1 332 ? -0.056 10.443 -8.135 1.00 94.12 332 ILE A O 1
ATOM 2449 N N . GLY A 1 333 ? -0.038 9.302 -10.062 1.00 92.19 333 GLY A N 1
ATOM 2450 C CA . GLY A 1 333 ? -1.362 8.720 -9.939 1.00 92.19 333 GLY A CA 1
ATOM 2451 C C . GLY A 1 333 ? -2.529 9.710 -9.934 1.00 92.19 333 GLY A C 1
ATOM 2452 O O . GLY A 1 333 ? -3.610 9.376 -9.456 1.00 92.19 333 GLY A O 1
ATOM 2453 N N . GLN A 1 334 ? -2.338 10.934 -10.440 1.00 87.44 334 GLN A N 1
ATOM 2454 C CA . GLN A 1 334 ? -3.355 11.988 -10.420 1.00 87.44 334 GLN A CA 1
ATOM 2455 C C . GLN A 1 334 ? -4.668 11.564 -11.102 1.00 87.44 334 GLN A C 1
ATOM 2457 O O . GLN A 1 334 ? -5.738 11.839 -10.549 1.00 87.44 334 GLN A O 1
ATOM 2462 N N . GLN A 1 335 ? -4.564 10.919 -12.273 1.00 87.62 335 GLN A N 1
ATOM 2463 C CA . GLN A 1 335 ? -5.693 10.435 -13.082 1.00 87.62 335 GLN A CA 1
ATOM 2464 C C . GLN A 1 335 ? -6.102 9.007 -12.712 1.00 87.62 335 GLN A C 1
ATOM 2466 O O . GLN A 1 335 ? -7.285 8.692 -12.669 1.00 87.62 335 GLN A O 1
ATOM 2471 N N . SER A 1 336 ? -5.118 8.146 -12.455 1.00 91.00 336 SER A N 1
ATOM 2472 C CA . SER A 1 336 ? -5.325 6.775 -11.993 1.00 91.00 336 SER A CA 1
ATOM 2473 C C . SER A 1 336 ? -4.241 6.456 -10.976 1.00 91.00 336 SER A C 1
ATOM 2475 O O . SER A 1 336 ? -3.068 6.607 -11.325 1.00 91.00 336 SER A O 1
ATOM 2477 N N . PRO A 1 337 ? -4.590 5.989 -9.769 1.00 93.25 337 PRO A N 1
ATOM 2478 C CA . PRO A 1 337 ? -3.625 5.741 -8.713 1.00 93.25 337 PRO A CA 1
ATOM 2479 C C . PRO A 1 337 ? -2.609 4.672 -9.118 1.00 93.25 337 PRO A C 1
ATOM 2481 O O . PRO A 1 337 ? -2.889 3.815 -9.961 1.00 93.25 337 PRO A O 1
ATOM 2484 N N . ILE A 1 338 ? -1.422 4.754 -8.518 1.00 95.12 338 ILE A N 1
ATOM 2485 C CA . ILE A 1 338 ? -0.316 3.818 -8.748 1.00 95.12 338 ILE A CA 1
ATOM 2486 C C . ILE A 1 338 ? -0.067 3.006 -7.486 1.00 95.12 338 ILE A C 1
ATOM 2488 O O . ILE A 1 338 ? -0.130 3.531 -6.377 1.00 95.12 338 ILE A O 1
ATOM 2492 N N . THR A 1 339 ? 0.257 1.730 -7.650 1.00 96.38 339 THR A N 1
ATOM 2493 C CA . THR A 1 339 ? 0.719 0.889 -6.546 1.00 96.38 339 THR A CA 1
ATOM 2494 C C . THR A 1 339 ? 2.181 0.526 -6.732 1.00 96.38 339 THR A C 1
ATOM 2496 O O . THR A 1 339 ? 2.577 0.089 -7.808 1.00 96.38 339 THR A O 1
ATOM 2499 N N . PHE A 1 340 ? 2.976 0.674 -5.678 1.00 97.38 340 PHE A N 1
ATOM 2500 C CA . PHE A 1 340 ? 4.372 0.258 -5.648 1.00 97.38 340 PHE A CA 1
ATOM 2501 C C . PHE A 1 340 ? 4.565 -0.838 -4.608 1.00 97.38 340 PHE A C 1
ATOM 2503 O O . PHE A 1 340 ? 4.204 -0.656 -3.446 1.00 97.38 340 PHE A O 1
ATOM 2510 N N . ILE A 1 341 ? 5.169 -1.954 -5.011 1.00 96.94 341 ILE A N 1
ATOM 2511 C CA . ILE A 1 341 ? 5.539 -3.047 -4.111 1.00 96.94 341 ILE A CA 1
ATOM 2512 C C . ILE A 1 341 ? 7.014 -3.376 -4.331 1.00 96.94 341 ILE A C 1
ATOM 2514 O O . ILE A 1 341 ? 7.412 -3.730 -5.441 1.00 96.94 341 ILE A O 1
ATOM 2518 N N . ALA A 1 342 ? 7.832 -3.270 -3.284 1.00 96.44 342 ALA A N 1
ATOM 2519 C CA . ALA A 1 342 ? 9.263 -3.545 -3.383 1.00 96.44 342 ALA A CA 1
ATOM 2520 C C . ALA A 1 342 ? 9.836 -4.234 -2.143 1.00 96.44 342 ALA A C 1
ATOM 2522 O O . ALA A 1 342 ? 9.365 -4.036 -1.024 1.00 96.44 342 ALA A O 1
ATOM 2523 N N . ASN A 1 343 ? 10.889 -5.034 -2.316 1.00 94.12 343 ASN A N 1
ATOM 2524 C CA . ASN A 1 343 ? 11.586 -5.622 -1.171 1.00 94.12 343 ASN A CA 1
ATOM 2525 C C . ASN A 1 343 ? 12.458 -4.592 -0.441 1.00 94.12 343 ASN A C 1
ATOM 2527 O O . ASN A 1 343 ? 12.517 -4.578 0.781 1.00 94.12 343 ASN A O 1
ATOM 2531 N N . ASN A 1 344 ? 13.116 -3.707 -1.179 1.00 94.44 344 ASN A N 1
ATOM 2532 C CA . ASN A 1 344 ? 13.870 -2.591 -0.631 1.00 94.44 344 ASN A CA 1
ATOM 2533 C C . ASN A 1 344 ? 13.364 -1.292 -1.251 1.00 94.44 344 ASN A C 1
ATOM 2535 O O . ASN A 1 344 ? 12.881 -1.285 -2.385 1.00 94.44 344 ASN A O 1
ATOM 2539 N N . GLY A 1 345 ? 13.497 -0.177 -0.542 1.00 93.62 345 GLY A N 1
ATOM 2540 C CA . GLY A 1 345 ? 13.101 1.101 -1.113 1.00 93.62 345 GLY A CA 1
ATOM 2541 C C . GLY A 1 345 ? 13.826 2.305 -0.544 1.00 93.62 345 GLY A C 1
ATOM 2542 O O . GLY A 1 345 ? 14.188 2.343 0.632 1.00 93.62 345 GLY A O 1
ATOM 2543 N N . SER A 1 346 ? 14.005 3.300 -1.404 1.00 92.56 346 SER A N 1
ATOM 2544 C CA . SER A 1 346 ? 14.453 4.643 -1.063 1.00 92.56 346 SER A CA 1
ATOM 2545 C C . SER A 1 346 ? 13.538 5.639 -1.761 1.00 92.56 346 SER A C 1
ATOM 2547 O O . SER A 1 346 ? 13.383 5.601 -2.985 1.00 92.56 346 SER A O 1
ATOM 2549 N N . ILE A 1 347 ? 12.903 6.508 -0.979 1.00 92.25 347 ILE A N 1
ATOM 2550 C CA . ILE A 1 347 ? 11.923 7.472 -1.471 1.00 92.25 347 ILE A CA 1
ATOM 2551 C C . ILE A 1 347 ? 12.389 8.878 -1.105 1.00 92.25 347 ILE A C 1
ATOM 2553 O O . ILE A 1 347 ? 12.696 9.183 0.042 1.00 92.25 347 ILE A O 1
ATOM 2557 N N . THR A 1 348 ? 12.444 9.770 -2.081 1.00 91.62 348 THR A N 1
ATOM 2558 C CA . THR A 1 348 ? 12.739 11.187 -1.870 1.00 91.62 348 THR A CA 1
ATOM 2559 C C . THR A 1 348 ? 11.717 12.007 -2.629 1.00 91.62 348 THR A C 1
ATOM 2561 O O . THR A 1 348 ? 11.631 11.918 -3.851 1.00 91.62 348 THR A O 1
ATOM 2564 N N . ILE A 1 349 ? 10.920 12.789 -1.904 1.00 89.75 349 ILE A N 1
ATOM 2565 C CA . ILE A 1 349 ? 9.834 13.580 -2.478 1.00 89.75 349 ILE A CA 1
ATOM 2566 C C . ILE A 1 349 ? 9.989 15.026 -2.023 1.00 89.75 349 ILE A C 1
ATOM 2568 O O . ILE A 1 349 ? 9.666 15.373 -0.887 1.00 89.75 349 ILE A O 1
ATOM 2572 N N . THR A 1 350 ? 10.435 15.893 -2.918 1.00 85.31 350 THR A N 1
ATOM 2573 C CA . THR A 1 350 ? 10.643 17.313 -2.633 1.00 85.31 350 THR A CA 1
ATOM 2574 C C . THR A 1 350 ? 9.740 18.205 -3.484 1.00 85.31 350 THR A C 1
ATOM 2576 O O . THR A 1 350 ? 9.189 17.791 -4.510 1.00 85.31 350 THR A O 1
ATOM 2579 N N . GLY A 1 351 ? 9.574 19.453 -3.047 1.00 84.25 351 GLY A N 1
ATOM 2580 C CA . GLY A 1 351 ? 8.709 20.427 -3.708 1.00 84.25 351 GLY A CA 1
ATOM 2581 C C . GLY A 1 351 ? 7.226 20.195 -3.406 1.00 84.25 351 GLY A C 1
ATOM 2582 O O . GLY A 1 351 ? 6.875 19.545 -2.431 1.00 84.25 351 GLY A O 1
ATOM 2583 N N . SER A 1 352 ? 6.341 20.725 -4.246 1.00 85.12 352 SER A N 1
ATOM 2584 C CA . SER A 1 352 ? 4.880 20.670 -4.083 1.00 85.12 352 SER A CA 1
ATOM 2585 C C . SER A 1 352 ? 4.232 19.442 -4.739 1.00 85.12 352 SER A C 1
ATOM 2587 O O . SER A 1 352 ? 3.097 19.500 -5.215 1.00 85.12 352 SER A O 1
ATOM 2589 N N . SER A 1 353 ? 4.960 18.327 -4.793 1.00 87.25 353 SER A N 1
ATOM 2590 C CA . SER A 1 353 ? 4.516 17.102 -5.464 1.00 87.25 353 SER A CA 1
ATOM 2591 C C . SER A 1 353 ? 3.295 16.471 -4.775 1.00 87.25 353 SER A C 1
ATOM 2593 O O . SER A 1 353 ? 3.181 16.479 -3.545 1.00 87.25 353 SER A O 1
ATOM 2595 N N . ASN A 1 354 ? 2.389 15.899 -5.573 1.00 86.69 354 ASN A N 1
ATOM 2596 C CA . ASN A 1 354 ? 1.193 15.195 -5.098 1.00 86.69 354 ASN A CA 1
ATOM 2597 C C . ASN A 1 354 ? 1.186 13.761 -5.637 1.00 86.69 354 ASN A C 1
ATOM 2599 O O . ASN A 1 354 ? 1.191 13.541 -6.851 1.00 86.69 354 ASN A O 1
ATOM 2603 N N . ILE A 1 355 ? 1.194 12.798 -4.722 1.00 92.19 355 ILE A N 1
ATOM 2604 C CA . ILE A 1 355 ? 1.330 11.376 -5.016 1.00 92.19 355 ILE A CA 1
ATOM 2605 C C . ILE A 1 355 ? 0.068 10.667 -4.545 1.00 92.19 355 ILE A C 1
ATOM 2607 O O . ILE A 1 355 ? -0.203 10.617 -3.354 1.00 92.19 355 ILE A O 1
ATOM 2611 N N . LYS A 1 356 ? -0.688 10.087 -5.472 1.00 93.81 356 LYS A N 1
ATOM 2612 C CA . LYS A 1 356 ? -1.826 9.212 -5.197 1.00 93.81 356 LYS A CA 1
ATOM 2613 C C . LYS A 1 356 ? -1.402 7.757 -5.359 1.00 93.81 356 LYS A C 1
ATOM 2615 O O . LYS A 1 356 ? -1.377 7.237 -6.479 1.00 93.81 356 LYS A O 1
ATOM 2620 N N . SER A 1 357 ? -1.019 7.113 -4.258 1.00 93.81 357 SER A N 1
ATOM 2621 C CA . SER A 1 357 ? -0.463 5.759 -4.322 1.00 93.81 357 SER A CA 1
ATOM 2622 C C . SER A 1 357 ? -0.635 4.928 -3.059 1.00 93.81 357 SER A C 1
ATOM 2624 O O . SER A 1 357 ? -0.653 5.461 -1.950 1.00 93.81 357 SER A O 1
ATOM 2626 N N . LEU A 1 358 ? -0.617 3.609 -3.244 1.00 94.62 358 LEU A N 1
ATOM 2627 C CA . LEU A 1 358 ? -0.263 2.649 -2.201 1.00 94.62 358 LEU A CA 1
ATOM 2628 C C . LEU A 1 358 ? 1.210 2.264 -2.364 1.00 94.62 358 LEU A C 1
ATOM 2630 O O . LEU A 1 358 ? 1.617 1.817 -3.435 1.00 94.62 358 LEU A O 1
ATOM 2634 N N . ILE A 1 359 ? 2.005 2.423 -1.310 1.00 95.50 359 ILE A N 1
ATOM 2635 C CA . ILE A 1 359 ? 3.425 2.063 -1.303 1.00 95.50 359 ILE A CA 1
ATOM 2636 C C . ILE A 1 359 ? 3.652 0.989 -0.243 1.00 95.50 359 ILE A C 1
ATOM 2638 O O . ILE A 1 359 ? 3.443 1.238 0.940 1.00 95.50 359 ILE A O 1
ATOM 2642 N N . MET A 1 360 ? 4.109 -0.189 -0.660 1.00 94.81 360 MET A N 1
ATOM 2643 C CA . MET A 1 360 ? 4.463 -1.302 0.220 1.00 94.81 360 MET A CA 1
ATOM 2644 C C . MET A 1 360 ? 5.934 -1.666 0.050 1.00 94.81 360 MET A C 1
ATOM 2646 O O . MET A 1 360 ? 6.348 -2.112 -1.020 1.00 94.81 360 MET A O 1
ATOM 2650 N N . ILE A 1 361 ? 6.731 -1.497 1.102 1.00 94.12 361 ILE A N 1
ATOM 2651 C CA . ILE A 1 361 ? 8.173 -1.751 1.053 1.00 94.12 361 ILE A CA 1
ATOM 2652 C C . ILE A 1 361 ? 8.584 -2.635 2.224 1.00 94.12 361 ILE A C 1
ATOM 2654 O O . ILE A 1 361 ? 8.384 -2.268 3.372 1.00 94.12 361 ILE A O 1
ATOM 2658 N N . ASN A 1 362 ? 9.206 -3.784 1.972 1.00 92.00 362 ASN A N 1
ATOM 2659 C CA . ASN A 1 362 ? 9.662 -4.638 3.071 1.00 92.00 362 ASN A CA 1
ATOM 2660 C C . ASN A 1 362 ? 10.774 -3.949 3.896 1.00 92.00 362 ASN A C 1
ATOM 2662 O O . ASN A 1 362 ? 10.624 -3.766 5.100 1.00 92.00 362 ASN A O 1
ATOM 2666 N N . ASN A 1 363 ? 11.841 -3.468 3.253 1.00 91.69 363 ASN A N 1
ATOM 2667 C CA . ASN A 1 363 ? 12.944 -2.760 3.910 1.00 91.69 363 ASN A CA 1
ATOM 2668 C C . ASN A 1 363 ? 13.096 -1.335 3.360 1.00 91.69 363 ASN A C 1
ATOM 2670 O O . ASN A 1 363 ? 13.690 -1.098 2.302 1.00 91.69 363 ASN A O 1
ATOM 2674 N N . LEU A 1 364 ? 12.546 -0.362 4.081 1.00 89.81 364 LEU A N 1
ATOM 2675 C CA . LEU A 1 364 ? 12.612 1.049 3.723 1.00 89.81 364 LEU A CA 1
ATOM 2676 C C . LEU A 1 364 ? 13.903 1.667 4.271 1.00 89.81 364 LEU A C 1
ATOM 2678 O O . LEU A 1 364 ? 14.109 1.777 5.479 1.00 89.81 364 LEU A O 1
ATOM 2682 N N . THR A 1 365 ? 14.789 2.090 3.374 1.00 85.69 365 THR A N 1
ATOM 2683 C CA . THR A 1 365 ? 16.076 2.682 3.760 1.00 85.69 365 THR A CA 1
ATOM 2684 C C . THR A 1 365 ? 15.928 4.145 4.146 1.00 85.69 365 THR A C 1
ATOM 2686 O O . THR A 1 365 ? 16.591 4.577 5.078 1.00 85.69 365 THR A O 1
ATOM 2689 N N . ASN A 1 366 ? 15.107 4.906 3.423 1.00 81.00 366 ASN A N 1
ATOM 2690 C CA . ASN A 1 366 ? 14.829 6.311 3.702 1.00 81.00 366 ASN A CA 1
ATOM 2691 C C . ASN A 1 366 ? 13.504 6.713 3.050 1.00 81.00 366 ASN A C 1
ATOM 2693 O O . ASN A 1 366 ? 13.213 6.297 1.923 1.00 81.00 366 ASN A O 1
ATOM 2697 N N . ILE A 1 367 ? 12.753 7.576 3.727 1.00 79.88 367 ILE A N 1
ATOM 2698 C CA . ILE A 1 367 ? 11.781 8.451 3.080 1.00 79.88 367 ILE A CA 1
ATOM 2699 C C . ILE A 1 367 ? 12.002 9.883 3.563 1.00 79.88 367 ILE A C 1
ATOM 2701 O O . ILE A 1 367 ? 11.814 10.195 4.737 1.00 79.88 367 ILE A O 1
ATOM 2705 N N . GLY A 1 368 ? 12.416 10.747 2.640 1.00 75.44 368 GLY A N 1
ATOM 2706 C CA . GLY A 1 368 ? 12.552 12.177 2.882 1.00 75.44 368 GLY A CA 1
ATOM 2707 C C . GLY A 1 368 ? 11.466 12.935 2.139 1.00 75.44 368 GLY A C 1
ATOM 2708 O O . GLY A 1 368 ? 11.442 12.906 0.906 1.00 75.44 368 GLY A O 1
ATOM 2709 N N . THR A 1 369 ? 10.584 13.624 2.863 1.00 67.62 369 THR A N 1
ATOM 2710 C CA . THR A 1 369 ? 9.578 14.502 2.251 1.00 67.62 369 THR A CA 1
ATOM 2711 C C . THR A 1 369 ? 9.818 15.965 2.607 1.00 67.62 369 THR A C 1
ATOM 2713 O O . THR A 1 369 ? 10.067 16.308 3.766 1.00 67.62 369 THR A O 1
ATOM 2716 N N . GLY A 1 370 ? 9.718 16.848 1.612 1.00 68.25 370 GLY A N 1
ATOM 2717 C CA . GLY A 1 370 ? 9.805 18.299 1.779 1.00 68.25 370 GLY A CA 1
ATOM 2718 C C . GLY A 1 370 ? 8.655 18.995 1.063 1.00 68.25 370 GLY A C 1
ATOM 2719 O O . GLY A 1 370 ? 8.692 19.105 -0.157 1.00 68.25 370 GLY A O 1
ATOM 2720 N N . SER A 1 371 ? 7.659 19.458 1.827 1.00 78.38 371 SER A N 1
ATOM 2721 C CA . SER A 1 371 ? 6.471 20.200 1.348 1.00 78.38 371 SER A CA 1
ATOM 2722 C C . SER A 1 371 ? 5.580 19.490 0.310 1.00 78.38 371 SER A C 1
ATOM 2724 O O . SER A 1 371 ? 4.843 20.144 -0.427 1.00 78.38 371 SER A O 1
ATOM 2726 N N . SER A 1 372 ? 5.602 18.157 0.295 1.00 84.62 372 SER A N 1
ATOM 2727 C CA . SER A 1 372 ? 4.871 17.285 -0.633 1.00 84.62 372 SER A CA 1
ATOM 2728 C C . SER A 1 372 ? 3.772 16.466 0.054 1.00 84.62 372 SER A C 1
ATOM 2730 O O . SER A 1 372 ? 3.756 16.342 1.276 1.00 84.62 372 SER A O 1
ATOM 2732 N N . SER A 1 373 ? 2.843 15.890 -0.714 1.00 85.00 373 SER A N 1
ATOM 2733 C CA . SER A 1 373 ? 1.752 15.064 -0.170 1.00 85.00 373 SER A CA 1
ATOM 2734 C C . SER A 1 373 ? 1.706 13.663 -0.778 1.00 85.00 373 SER A C 1
ATOM 2736 O O . SER A 1 373 ? 1.801 13.504 -1.996 1.00 85.00 373 SER A O 1
ATOM 2738 N N . ILE A 1 374 ? 1.524 12.656 0.078 1.00 89.06 374 ILE A N 1
ATOM 2739 C CA . ILE A 1 374 ? 1.148 11.289 -0.291 1.00 89.06 374 ILE A CA 1
ATOM 2740 C C . ILE A 1 374 ? -0.308 11.094 0.130 1.00 89.06 374 ILE A C 1
ATOM 2742 O O . ILE A 1 374 ? -0.621 11.118 1.313 1.00 89.06 374 ILE A O 1
ATOM 2746 N N . ASN A 1 375 ? -1.197 10.911 -0.835 1.00 88.50 375 ASN A N 1
ATOM 2747 C CA . ASN A 1 375 ? -2.622 10.675 -0.657 1.00 88.50 375 ASN A CA 1
ATOM 2748 C C . ASN A 1 375 ? -2.909 9.204 -0.981 1.00 88.50 375 ASN A C 1
ATOM 2750 O O . ASN A 1 375 ? -2.920 8.801 -2.141 1.00 88.50 375 ASN A O 1
ATOM 2754 N N . GLY A 1 376 ? -3.078 8.381 0.045 1.00 88.00 376 GLY A N 1
ATOM 2755 C CA . GLY A 1 376 ? -3.152 6.931 -0.062 1.00 88.00 376 GLY A CA 1
ATOM 2756 C C . GLY A 1 376 ? -2.599 6.294 1.204 1.00 88.00 376 GLY A C 1
ATOM 2757 O O . GLY A 1 376 ? -3.046 6.630 2.300 1.00 88.00 376 GLY A O 1
ATOM 2758 N N . ALA A 1 377 ? -1.636 5.381 1.062 1.00 88.75 377 ALA A N 1
ATOM 2759 C CA . ALA A 1 377 ? -1.014 4.740 2.214 1.00 88.75 377 ALA A CA 1
ATOM 2760 C C . ALA A 1 377 ? 0.440 4.321 1.969 1.00 88.75 377 ALA A C 1
ATOM 2762 O O . ALA A 1 377 ? 0.831 3.981 0.849 1.00 88.75 377 ALA A O 1
ATOM 2763 N N . LEU A 1 378 ? 1.223 4.311 3.048 1.00 91.38 378 LEU A N 1
ATOM 2764 C CA . LEU A 1 378 ? 2.602 3.829 3.085 1.00 91.38 378 LEU A CA 1
ATOM 2765 C C . LEU A 1 378 ? 2.730 2.717 4.130 1.00 91.38 378 LEU A C 1
ATOM 2767 O O . LEU A 1 378 ? 2.380 2.911 5.290 1.00 91.38 378 LEU A O 1
ATOM 2771 N N . TYR A 1 379 ? 3.268 1.571 3.727 1.00 91.56 379 TYR A N 1
ATOM 2772 C CA . TYR A 1 379 ? 3.489 0.420 4.593 1.00 91.56 379 TYR A CA 1
ATOM 2773 C C . TYR A 1 379 ? 4.940 -0.048 4.517 1.00 91.56 379 TYR A C 1
ATOM 2775 O O . TYR A 1 379 ? 5.447 -0.283 3.416 1.00 91.56 379 TYR A O 1
ATOM 2783 N N . ALA A 1 380 ? 5.593 -0.217 5.673 1.00 90.81 380 ALA A N 1
ATOM 2784 C CA . ALA A 1 380 ? 6.936 -0.790 5.742 1.00 90.81 380 ALA A CA 1
ATOM 2785 C C . ALA A 1 380 ? 7.154 -1.798 6.885 1.00 90.81 380 ALA A C 1
ATOM 2787 O O . ALA A 1 380 ? 6.743 -1.561 8.020 1.00 90.81 380 ALA A O 1
ATOM 2788 N N . ASN A 1 381 ? 7.822 -2.925 6.604 1.00 87.00 381 ASN A N 1
ATOM 2789 C CA . ASN A 1 381 ? 8.166 -3.911 7.641 1.00 87.00 381 ASN A CA 1
ATOM 2790 C C . ASN A 1 381 ? 9.304 -3.390 8.511 1.00 87.00 381 ASN A C 1
ATOM 2792 O O . ASN A 1 381 ? 9.179 -3.306 9.730 1.00 87.00 381 ASN A O 1
ATOM 2796 N N . THR A 1 382 ? 10.408 -3.008 7.880 1.00 84.44 382 THR A N 1
ATOM 2797 C CA . THR A 1 382 ? 11.539 -2.397 8.564 1.00 84.44 382 THR A CA 1
ATOM 2798 C C . THR A 1 382 ? 11.839 -1.035 7.961 1.00 84.44 382 THR A C 1
ATOM 2800 O O . THR A 1 382 ? 11.804 -0.851 6.744 1.00 84.44 382 THR A O 1
ATOM 2803 N N . VAL A 1 383 ? 12.142 -0.070 8.823 1.00 79.94 383 VAL A N 1
ATOM 2804 C CA . VAL A 1 383 ? 12.734 1.208 8.436 1.00 79.94 383 VAL A CA 1
ATOM 2805 C C . VAL A 1 383 ? 14.110 1.301 9.073 1.00 79.94 383 VAL A C 1
ATOM 2807 O O . VAL A 1 383 ? 14.263 1.007 10.260 1.00 79.94 383 VAL A O 1
ATOM 2810 N N . SER A 1 384 ? 15.116 1.699 8.293 1.00 74.94 384 SER A N 1
ATOM 2811 C CA . SER A 1 384 ? 16.475 1.876 8.806 1.00 74.94 384 SER A CA 1
ATOM 2812 C C . SER A 1 384 ? 16.485 2.781 10.043 1.00 74.94 384 SER A C 1
ATOM 2814 O O . SER A 1 384 ? 16.021 3.919 9.991 1.00 74.94 384 SER A O 1
ATOM 2816 N N . ALA A 1 385 ? 17.069 2.300 11.145 1.00 57.62 385 ALA A N 1
ATOM 2817 C CA . ALA A 1 385 ? 17.141 3.037 12.408 1.00 57.62 385 ALA A CA 1
ATOM 2818 C C . ALA A 1 385 ? 17.891 4.379 12.292 1.00 57.62 385 ALA A C 1
ATOM 2820 O O . ALA A 1 385 ? 17.615 5.299 13.059 1.00 57.62 385 ALA A O 1
ATOM 2821 N N . SER A 1 386 ? 18.819 4.505 11.334 1.00 60.75 386 SER A N 1
ATOM 2822 C CA . SER A 1 386 ? 19.578 5.738 11.076 1.00 60.75 386 SER A CA 1
ATOM 2823 C C . SER A 1 386 ? 18.864 6.727 10.151 1.00 60.75 386 SER A C 1
ATOM 2825 O O . SER A 1 386 ? 19.160 7.916 10.202 1.00 60.75 386 SER A O 1
ATOM 2827 N N . ASN A 1 387 ? 17.923 6.253 9.331 1.00 64.25 387 ASN A N 1
ATOM 2828 C CA . ASN A 1 387 ? 17.307 6.998 8.231 1.00 64.25 387 ASN A CA 1
ATOM 2829 C C . ASN A 1 387 ? 15.784 6.774 8.224 1.00 64.25 387 ASN A C 1
ATOM 2831 O O . ASN A 1 387 ? 15.202 6.483 7.182 1.00 64.25 387 ASN A O 1
ATOM 2835 N N . GLY A 1 388 ? 15.165 6.847 9.410 1.00 71.94 388 GLY A N 1
ATOM 2836 C CA . GLY A 1 388 ? 13.730 6.648 9.630 1.00 71.94 388 GLY A CA 1
ATOM 2837 C C . GLY A 1 388 ? 12.826 7.459 8.692 1.00 71.94 388 GLY A C 1
ATOM 2838 O O . GLY A 1 388 ? 13.277 8.238 7.854 1.00 71.94 388 GLY A O 1
ATOM 2839 N N . ILE A 1 389 ? 11.512 7.336 8.856 1.00 82.31 389 ILE A N 1
ATOM 2840 C CA . ILE A 1 389 ? 10.580 8.167 8.085 1.00 82.31 389 ILE A CA 1
ATOM 2841 C C . ILE A 1 389 ? 10.758 9.624 8.502 1.00 82.31 389 ILE A C 1
ATOM 2843 O O . ILE A 1 389 ? 10.438 9.965 9.635 1.00 82.31 389 ILE A O 1
ATOM 2847 N N . SER A 1 390 ? 11.265 10.475 7.607 1.00 83.75 390 SER A N 1
ATOM 2848 C CA . SER A 1 390 ? 11.563 11.879 7.889 1.00 83.75 390 SER A CA 1
ATOM 2849 C C . SER A 1 390 ? 10.636 12.790 7.095 1.00 83.75 390 SER A C 1
ATOM 2851 O O . SER A 1 390 ? 10.807 13.008 5.891 1.00 83.75 390 SER A O 1
ATOM 2853 N N . LEU A 1 391 ? 9.638 13.335 7.790 1.00 79.75 391 LEU A N 1
ATOM 2854 C CA . LEU A 1 391 ? 8.694 14.289 7.222 1.00 79.75 391 LEU A CA 1
ATOM 2855 C C . LEU A 1 391 ? 9.090 15.707 7.637 1.00 79.75 391 LEU A C 1
ATOM 2857 O O . LEU A 1 391 ? 9.176 16.018 8.827 1.00 79.75 391 LEU A O 1
ATOM 2861 N N . SER A 1 392 ? 9.339 16.581 6.662 1.00 77.50 392 SER A N 1
ATOM 2862 C CA . SER A 1 392 ? 9.780 17.959 6.905 1.00 77.50 392 SER A CA 1
ATOM 2863 C C . SER A 1 392 ? 8.985 18.992 6.100 1.00 77.50 392 SER A C 1
ATOM 2865 O O . SER A 1 392 ? 8.230 18.657 5.176 1.00 77.50 392 SER A O 1
ATOM 2867 N N . GLY A 1 393 ? 9.128 20.270 6.465 1.00 76.50 393 GLY A N 1
ATOM 2868 C CA . GLY A 1 393 ? 8.394 21.369 5.832 1.00 76.50 393 GLY A CA 1
ATOM 2869 C C . GLY A 1 393 ? 6.884 21.228 6.034 1.00 76.50 393 GLY A C 1
ATOM 2870 O O . GLY A 1 393 ? 6.443 20.930 7.140 1.00 76.50 393 GLY A O 1
ATOM 2871 N N . SER A 1 394 ? 6.099 21.421 4.972 1.00 74.94 394 SER A N 1
ATOM 2872 C CA . SER A 1 394 ? 4.636 21.258 4.981 1.00 74.94 394 SER A CA 1
ATOM 2873 C C . SER A 1 394 ? 4.181 19.924 4.376 1.00 74.94 394 SER A C 1
ATOM 2875 O O . SER A 1 394 ? 3.183 19.879 3.657 1.00 74.94 394 SER A O 1
ATOM 2877 N N . SER A 1 395 ? 4.961 18.855 4.567 1.00 80.25 395 SER A N 1
ATOM 2878 C CA . SER A 1 395 ? 4.660 17.558 3.953 1.00 80.25 395 SER A CA 1
ATOM 2879 C C . SER A 1 395 ? 3.513 16.814 4.640 1.00 80.25 395 SER A C 1
ATOM 2881 O O . SER A 1 395 ? 3.262 17.009 5.825 1.00 80.25 395 SER A O 1
ATOM 2883 N N . SER A 1 396 ? 2.798 15.955 3.912 1.00 79.31 396 SER A N 1
ATOM 2884 C CA . SER A 1 396 ? 1.698 15.176 4.487 1.00 79.31 396 SER A CA 1
ATOM 2885 C C . SER A 1 396 ? 1.585 13.756 3.940 1.00 79.31 396 SER A C 1
ATOM 2887 O O . SER A 1 396 ? 1.836 13.516 2.762 1.00 79.31 396 SER A O 1
ATOM 2889 N N . ILE A 1 397 ? 1.174 12.819 4.794 1.00 82.94 397 ILE A N 1
ATOM 2890 C CA . ILE A 1 397 ? 0.638 11.517 4.384 1.00 82.94 397 ILE A CA 1
ATOM 2891 C C . ILE A 1 397 ? -0.831 11.504 4.800 1.00 82.94 397 ILE A C 1
ATOM 2893 O O . ILE A 1 397 ? -1.137 11.686 5.978 1.00 82.94 397 ILE A O 1
ATOM 2897 N N . ASN A 1 398 ? -1.737 11.331 3.845 1.00 82.38 398 ASN A N 1
ATOM 2898 C CA . ASN A 1 398 ? -3.178 11.442 4.038 1.00 82.38 398 ASN A CA 1
ATOM 2899 C C . ASN A 1 398 ? -3.855 10.159 3.584 1.00 82.38 398 ASN A C 1
ATOM 2901 O O . ASN A 1 398 ? -3.604 9.694 2.471 1.00 82.38 398 ASN A O 1
ATOM 2905 N N . PHE A 1 399 ? -4.743 9.624 4.417 1.00 81.62 399 PHE A N 1
ATOM 2906 C CA . PHE A 1 399 ? -5.669 8.598 3.973 1.00 81.62 399 PHE A CA 1
ATOM 2907 C C . PHE A 1 399 ? -6.514 9.167 2.836 1.00 81.62 399 PHE A C 1
ATOM 2909 O O . PHE A 1 399 ? -7.017 10.286 2.929 1.00 81.62 399 PHE A O 1
ATOM 2916 N N . ASN A 1 400 ? -6.659 8.404 1.759 1.00 83.81 400 ASN A N 1
ATOM 2917 C CA . ASN A 1 400 ? -7.569 8.761 0.685 1.00 83.81 400 ASN A CA 1
ATOM 2918 C C . ASN A 1 400 ? -8.361 7.523 0.271 1.00 83.81 400 ASN A C 1
ATOM 2920 O O . ASN A 1 400 ? -7.813 6.583 -0.313 1.00 83.81 400 ASN A O 1
ATOM 2924 N N . TYR A 1 401 ? -9.642 7.515 0.623 1.00 81.88 401 TYR A N 1
ATOM 2925 C CA . TYR A 1 401 ? -10.507 6.363 0.445 1.00 81.88 401 TYR A CA 1
ATOM 2926 C C . TYR A 1 401 ? -10.743 6.029 -1.032 1.00 81.88 401 TYR A C 1
ATOM 2928 O O . TYR A 1 401 ? -10.576 4.854 -1.371 1.00 81.88 401 TYR A O 1
ATOM 2936 N N . PRO A 1 402 ? -11.047 6.982 -1.936 1.00 83.75 402 PRO A N 1
ATOM 2937 C CA . PRO A 1 402 ? -11.200 6.688 -3.357 1.00 83.75 402 PRO A CA 1
ATOM 2938 C C . PRO A 1 402 ? -9.944 6.088 -3.972 1.00 83.75 402 PRO A C 1
ATOM 2940 O O . PRO A 1 402 ? -10.037 5.101 -4.696 1.00 83.75 402 PRO A O 1
ATOM 2943 N N . VAL A 1 403 ? -8.764 6.638 -3.656 1.00 89.06 403 VAL A N 1
ATOM 2944 C CA . VAL A 1 403 ? -7.483 6.128 -4.167 1.00 89.06 403 VAL A CA 1
ATOM 2945 C C . VAL A 1 403 ? -7.275 4.679 -3.747 1.00 89.06 403 VAL A C 1
ATOM 2947 O O . VAL A 1 403 ? -7.007 3.827 -4.593 1.00 89.06 403 VAL A O 1
ATOM 2950 N N . LEU A 1 404 ? -7.412 4.379 -2.456 1.00 88.56 404 LEU A N 1
ATOM 2951 C CA . LEU A 1 404 ? -7.147 3.037 -1.945 1.00 88.56 404 LEU A CA 1
ATOM 2952 C C . LEU A 1 404 ? -8.239 2.046 -2.372 1.00 88.56 404 LEU A C 1
ATOM 2954 O O . LEU A 1 404 ? -7.928 0.907 -2.713 1.00 88.56 404 LEU A O 1
ATOM 2958 N N . SER A 1 405 ? -9.501 2.478 -2.424 1.00 86.56 405 SER A N 1
ATOM 2959 C CA . SER A 1 405 ? -10.617 1.655 -2.907 1.00 86.56 405 SER A CA 1
ATOM 2960 C C . SER A 1 405 ? -10.469 1.307 -4.379 1.00 86.56 405 SER A C 1
ATOM 2962 O O . SER A 1 405 ? -10.726 0.168 -4.757 1.00 86.56 405 SER A O 1
ATOM 2964 N N . GLN A 1 406 ? -10.013 2.256 -5.201 1.00 89.75 406 GLN A N 1
ATOM 2965 C CA . GLN A 1 406 ? -9.714 2.011 -6.607 1.00 89.75 406 GLN A CA 1
ATOM 2966 C C . GLN A 1 406 ? -8.536 1.041 -6.772 1.00 89.75 406 GLN A C 1
ATOM 2968 O O . GLN A 1 406 ? -8.575 0.165 -7.628 1.00 89.75 406 GLN A O 1
ATOM 2973 N N . ILE A 1 407 ? -7.495 1.147 -5.941 1.00 90.94 407 ILE A N 1
ATOM 2974 C CA . ILE A 1 407 ? -6.389 0.177 -5.951 1.00 90.94 407 ILE A CA 1
ATOM 2975 C C . ILE A 1 407 ? -6.894 -1.224 -5.581 1.00 90.94 407 ILE A C 1
ATOM 2977 O O . ILE A 1 407 ? -6.596 -2.191 -6.283 1.00 90.94 407 ILE A O 1
ATOM 2981 N N . ALA A 1 408 ? -7.684 -1.341 -4.511 1.00 87.94 408 ALA A N 1
ATOM 2982 C CA . ALA A 1 408 ? -8.234 -2.619 -4.076 1.00 87.94 408 ALA A CA 1
ATOM 2983 C C . ALA A 1 408 ? -9.199 -3.224 -5.109 1.00 87.94 408 ALA A C 1
ATOM 2985 O O . ALA A 1 408 ? -9.198 -4.436 -5.299 1.00 87.94 408 ALA A O 1
ATOM 2986 N N . SER A 1 409 ? -9.984 -2.404 -5.817 1.00 85.94 409 SER A N 1
ATOM 2987 C CA . SER A 1 409 ? -10.891 -2.881 -6.866 1.00 85.94 409 SER A CA 1
ATOM 2988 C C . SER A 1 409 ? -10.175 -3.265 -8.163 1.00 85.94 409 SER A C 1
ATOM 2990 O O . SER A 1 409 ? -10.618 -4.196 -8.833 1.00 85.94 409 SER A O 1
ATOM 2992 N N . ASN A 1 410 ? -9.061 -2.608 -8.503 1.00 89.31 410 ASN A N 1
ATOM 2993 C CA . ASN A 1 410 ? -8.234 -2.980 -9.654 1.00 89.31 410 ASN A CA 1
ATOM 2994 C C . ASN A 1 410 ? -7.476 -4.299 -9.415 1.00 89.31 410 ASN A C 1
ATOM 2996 O O . ASN A 1 410 ? -7.210 -5.030 -10.369 1.00 89.31 410 ASN A O 1
ATOM 3000 N N . TYR A 1 411 ? -7.152 -4.619 -8.155 1.00 89.50 411 TYR A N 1
ATOM 3001 C CA . TYR A 1 411 ? -6.406 -5.825 -7.773 1.00 89.50 411 TYR A CA 1
ATOM 3002 C C . TYR A 1 411 ? -7.060 -6.586 -6.595 1.00 89.50 411 TYR A C 1
ATOM 3004 O O . TYR A 1 411 ? -6.432 -6.759 -5.543 1.00 89.50 411 TYR A O 1
ATOM 3012 N N . PRO A 1 412 ? -8.295 -7.103 -6.758 1.00 82.94 412 PRO A N 1
ATOM 3013 C CA . PRO A 1 412 ? -9.100 -7.658 -5.660 1.00 82.94 412 PRO A CA 1
ATOM 3014 C C . PRO A 1 412 ? -8.543 -8.964 -5.077 1.00 82.94 412 PRO A C 1
ATOM 3016 O O . PRO A 1 412 ? -8.830 -9.311 -3.935 1.00 82.94 412 PRO A O 1
ATOM 3019 N N . ASN A 1 413 ? -7.716 -9.684 -5.842 1.00 85.81 413 ASN A N 1
ATOM 3020 C CA . ASN A 1 413 ? -7.045 -10.894 -5.362 1.00 85.81 413 ASN A CA 1
ATOM 3021 C C . ASN A 1 413 ? -5.789 -10.576 -4.532 1.00 85.81 413 ASN A C 1
ATOM 3023 O O . ASN A 1 413 ? -5.350 -11.411 -3.743 1.00 85.81 413 ASN A O 1
ATOM 3027 N N . LEU A 1 414 ? -5.218 -9.374 -4.688 1.00 88.56 414 LEU A N 1
ATOM 3028 C CA . LEU A 1 414 ? -4.019 -8.943 -3.967 1.00 88.56 414 LEU A CA 1
ATOM 3029 C C . LEU A 1 414 ? -4.371 -8.219 -2.669 1.00 88.56 414 LEU A C 1
ATOM 3031 O O . LEU A 1 414 ? -3.831 -8.550 -1.612 1.00 88.56 414 LEU A O 1
ATOM 3035 N N . PHE A 1 415 ? -5.271 -7.242 -2.737 1.00 88.19 415 PHE A N 1
ATOM 3036 C CA . PHE A 1 415 ? -5.575 -6.366 -1.611 1.00 88.19 415 PHE A CA 1
ATOM 3037 C C . PHE A 1 415 ? -6.901 -6.718 -0.955 1.00 88.19 415 PHE A C 1
ATOM 3039 O O . PHE A 1 415 ? -7.877 -7.068 -1.616 1.00 88.19 415 PHE A O 1
ATOM 3046 N N . LYS A 1 416 ? -6.945 -6.561 0.369 1.00 81.62 416 LYS A N 1
ATOM 3047 C CA . LYS A 1 416 ? -8.211 -6.557 1.101 1.00 81.62 416 LYS A CA 1
ATOM 3048 C C . LYS A 1 416 ? -9.053 -5.360 0.632 1.00 81.62 416 LYS A C 1
ATOM 3050 O O . LYS A 1 416 ? -8.493 -4.326 0.273 1.00 81.62 416 LYS A O 1
ATOM 3055 N N . PRO A 1 417 ? -10.389 -5.438 0.667 1.00 73.69 417 PRO A N 1
ATOM 3056 C CA . PRO A 1 417 ? -11.216 -4.267 0.414 1.00 73.69 417 PRO A CA 1
ATOM 3057 C C . PRO A 1 417 ? -10.918 -3.161 1.436 1.00 73.69 417 PRO A C 1
A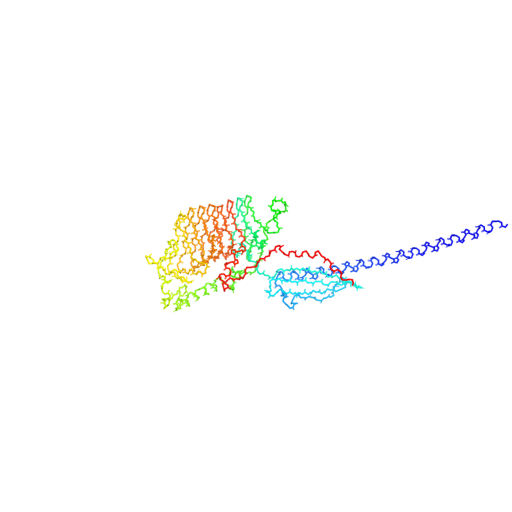TOM 3059 O O . PRO A 1 417 ? -10.692 -3.433 2.618 1.00 73.69 417 PRO A O 1
ATOM 3062 N N . VAL A 1 418 ? -10.957 -1.911 0.979 1.00 71.94 418 VAL A N 1
ATOM 3063 C CA . VAL A 1 418 ? -10.866 -0.741 1.856 1.00 71.94 418 VAL A CA 1
ATOM 3064 C C . VAL A 1 418 ? -12.255 -0.450 2.398 1.00 71.94 418 VAL A C 1
ATOM 3066 O O . VAL A 1 418 ? -13.214 -0.304 1.638 1.00 71.94 418 VAL A O 1
ATOM 3069 N N . ASN A 1 419 ? -12.370 -0.367 3.717 1.00 61.78 419 ASN A N 1
ATOM 3070 C CA . ASN A 1 419 ? -13.605 0.033 4.373 1.00 61.78 419 ASN A CA 1
ATOM 3071 C C . ASN A 1 419 ? -13.486 1.493 4.804 1.00 61.78 419 ASN A C 1
ATOM 3073 O O . ASN A 1 419 ? -12.471 1.893 5.370 1.00 61.78 419 ASN A O 1
ATOM 3077 N N . CYS A 1 420 ? -14.524 2.268 4.516 1.00 55.25 420 CYS A N 1
ATOM 3078 C CA . CYS A 1 420 ? -14.670 3.647 4.947 1.00 55.25 420 CYS A CA 1
ATOM 3079 C C . CYS A 1 420 ? -15.790 3.737 5.973 1.00 55.25 420 CYS A C 1
ATOM 3081 O O . CYS A 1 420 ? -16.888 3.233 5.732 1.00 55.25 420 CYS A O 1
ATOM 3083 N N . TYR A 1 421 ? -15.526 4.417 7.085 1.00 53.69 421 TYR A N 1
ATOM 3084 C CA . TYR A 1 421 ? -16.582 4.916 7.961 1.00 53.69 421 TYR A CA 1
ATOM 3085 C C . TYR A 1 421 ? -16.911 6.317 7.508 1.00 53.69 421 TYR A C 1
ATOM 3087 O O . TYR A 1 421 ? -16.169 7.231 7.835 1.00 53.69 421 TYR A O 1
ATOM 3095 N N . GLY A 1 422 ? -17.981 6.467 6.736 1.00 43.78 422 GLY A N 1
ATOM 3096 C CA . GLY A 1 422 ? -18.599 7.767 6.545 1.00 43.78 422 GLY A CA 1
ATOM 3097 C C . GLY A 1 422 ? -19.296 8.180 7.838 1.00 43.78 422 GLY A C 1
ATO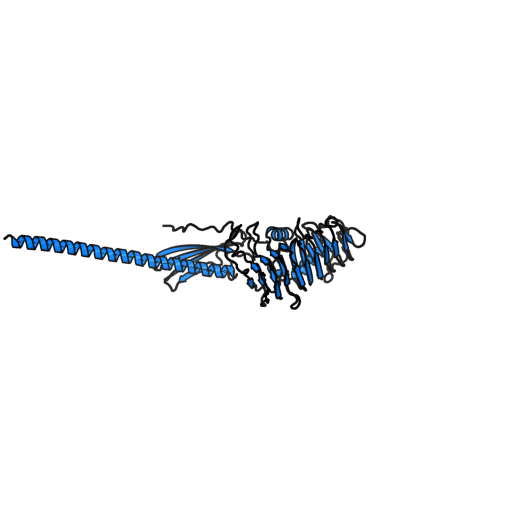M 3098 O O . GLY A 1 422 ? -20.017 7.372 8.428 1.00 43.78 422 GLY A O 1
ATOM 3099 N N . ASN A 1 423 ? -19.217 9.455 8.213 1.00 39.06 423 ASN A N 1
ATOM 3100 C CA . ASN A 1 423 ? -20.107 10.056 9.219 1.00 39.06 423 ASN A CA 1
ATOM 3101 C C . ASN A 1 423 ? -21.594 10.106 8.766 1.00 39.06 423 ASN A C 1
ATOM 3103 O O . ASN A 1 423 ? -22.417 10.801 9.355 1.00 39.06 423 ASN A O 1
ATOM 3107 N N . GLY A 1 424 ? -21.966 9.344 7.730 1.00 36.25 424 GLY A N 1
ATOM 3108 C CA . GLY A 1 424 ? -23.307 9.268 7.150 1.00 36.25 424 GLY A CA 1
ATOM 3109 C C . GLY A 1 424 ? -24.308 8.419 7.932 1.00 36.25 424 GLY A C 1
ATOM 3110 O O . GLY A 1 424 ? -25.494 8.485 7.635 1.00 36.25 424 GLY A O 1
ATOM 3111 N N . THR A 1 425 ? -23.864 7.681 8.950 1.00 33.22 425 THR A N 1
ATOM 3112 C CA . THR A 1 425 ? -24.719 7.229 10.051 1.00 33.22 425 THR A CA 1
ATOM 3113 C C . THR A 1 425 ? -23.873 7.047 11.315 1.00 33.22 425 THR A C 1
ATOM 3115 O O . THR A 1 425 ? -23.728 5.940 11.828 1.00 33.22 425 THR A O 1
ATOM 3118 N N . GLN A 1 426 ? -23.485 8.152 11.959 1.00 32.84 426 GLN A N 1
ATOM 3119 C CA . GLN A 1 426 ? -24.063 8.274 13.295 1.00 32.84 426 GLN A CA 1
ATOM 3120 C C . GLN A 1 426 ? -25.573 8.273 13.044 1.00 32.84 426 GLN A C 1
ATOM 3122 O O . GLN A 1 426 ? -26.173 9.315 12.793 1.00 32.84 426 GLN A O 1
ATOM 3127 N N . GLN A 1 427 ? -26.199 7.089 13.034 1.00 29.44 427 GLN A N 1
ATOM 3128 C CA . GLN A 1 427 ? -27.562 7.060 13.512 1.00 29.44 427 GLN A CA 1
ATOM 3129 C C . GLN A 1 427 ? -27.403 7.531 14.945 1.00 29.44 427 GLN A C 1
ATOM 3131 O O . GLN A 1 427 ? -27.063 6.774 15.853 1.00 29.44 427 GLN A O 1
ATOM 3136 N N . SER A 1 428 ? -27.575 8.835 15.125 1.00 27.77 428 SER A N 1
ATOM 3137 C CA . SER A 1 428 ? -28.265 9.317 16.283 1.00 27.77 428 SER A CA 1
ATOM 3138 C C . SER A 1 428 ? -29.483 8.409 16.417 1.00 27.77 428 SER A C 1
ATOM 3140 O O . SER A 1 428 ? -30.541 8.647 15.845 1.00 27.77 428 SER A O 1
ATOM 3142 N N . MET A 1 429 ? -29.366 7.371 17.239 1.00 28.23 429 MET A N 1
ATOM 3143 C CA . MET A 1 429 ? -30.508 6.939 18.021 1.00 28.23 429 MET A CA 1
ATOM 3144 C C . MET A 1 429 ? -30.760 8.030 19.068 1.00 28.23 429 MET A C 1
ATOM 3146 O O . MET A 1 429 ? -30.719 7.820 20.274 1.00 28.23 429 MET A O 1
ATOM 3150 N N . LEU A 1 430 ? -31.043 9.240 18.567 1.00 26.06 430 LEU A N 1
ATOM 3151 C CA . LEU A 1 430 ? -32.028 10.141 19.125 1.00 26.06 430 LEU A CA 1
ATOM 3152 C C . LEU A 1 430 ? -33.363 9.437 18.915 1.00 26.06 430 LEU A C 1
ATOM 3154 O O . LEU A 1 430 ? -34.082 9.701 17.962 1.00 26.06 430 LEU A O 1
ATOM 3158 N N . ASN A 1 431 ? -33.576 8.425 19.743 1.00 26.44 431 ASN A N 1
ATOM 3159 C CA . ASN A 1 431 ? -34.835 8.040 20.339 1.00 26.44 431 ASN A CA 1
ATOM 3160 C C . ASN A 1 431 ? -34.518 6.813 21.180 1.00 26.44 431 ASN A C 1
ATOM 3162 O O . ASN A 1 431 ? -34.356 5.704 20.680 1.00 26.44 431 ASN A O 1
ATOM 3166 N N . ALA A 1 432 ? -34.423 7.052 22.487 1.00 26.50 432 ALA A N 1
ATOM 3167 C CA . ALA A 1 432 ? -34.811 6.055 23.458 1.00 26.50 432 ALA A CA 1
ATOM 3168 C C . ALA A 1 432 ? -36.179 5.513 23.021 1.00 26.50 432 ALA A C 1
ATOM 3170 O O . ALA A 1 432 ? -37.188 6.209 23.126 1.00 26.50 432 ALA A O 1
ATOM 3171 N N . VAL A 1 433 ? -36.211 4.305 22.466 1.00 25.00 433 VAL A N 1
ATOM 3172 C CA . VAL A 1 433 ? -37.463 3.572 22.329 1.00 25.00 433 VAL A CA 1
ATOM 3173 C C . VAL A 1 433 ? -37.658 2.864 23.660 1.00 25.00 433 VAL A C 1
ATOM 3175 O O . VAL A 1 433 ? -37.246 1.728 23.862 1.00 25.00 433 VAL A O 1
ATOM 3178 N N . THR A 1 434 ? -38.239 3.592 24.610 1.00 27.12 434 THR A N 1
ATOM 3179 C CA . THR A 1 434 ? -38.954 2.977 25.723 1.00 27.12 434 THR A CA 1
ATOM 3180 C C . THR A 1 434 ? -40.225 2.375 25.125 1.00 27.12 434 THR A C 1
ATOM 3182 O O . THR A 1 434 ? -41.145 3.112 24.776 1.00 27.12 434 THR A O 1
ATOM 3185 N N . LEU A 1 435 ? -40.266 1.055 24.932 1.00 23.53 435 LEU A N 1
ATOM 3186 C CA . LEU A 1 435 ? -41.541 0.359 24.759 1.00 23.53 435 LEU A CA 1
ATOM 3187 C C . LEU A 1 435 ? -42.210 0.313 26.141 1.00 23.53 435 LEU A C 1
ATOM 3189 O O . LEU A 1 435 ? -41.609 -0.185 27.092 1.00 23.53 435 LEU A O 1
ATOM 3193 N N . TYR A 1 436 ? -43.393 0.925 26.245 1.00 27.59 436 TYR A N 1
ATOM 3194 C CA . TYR A 1 436 ? -44.261 0.874 27.428 1.00 27.59 436 TYR A CA 1
ATOM 3195 C C . TYR A 1 436 ? -44.890 -0.503 27.610 1.00 27.59 436 TYR A C 1
ATOM 3197 O O . TYR A 1 436 ? -45.295 -1.092 26.579 1.00 27.59 436 TYR A O 1
#

pLDDT: mean 75.9, std 18.19, range [21.78, 98.38]

Sequence (436 aa):
MKNRGYTLITTMLVMIVLFVIGAAGAMLVYYGNMTSGAMINYSKAYYNADYGLQQVAYNVINDTCNCTNNGCGISQTLPTGGTVQVITQSDANNKTCFIESIGTGETGGEVVRAITVSTGANWATLGLINGSISTSGTATINGCDYVDQCEATGLLEGMHNIPITMTGAGKLSTCQNNPDLNSPGIRGNPYIRKTTYTDIAQMITNFNSFSQLQNYILTEVANYFGTTTNGSSINAPTQNNSCYCSGSATVNGSTIYCGSQPLSNNCSIYYIGGNLDVNFTSYANSGNFGSNQLIYTNGNINITLNGSAYINGGLLYTPNTLNLVVNGSSQIGQQSPITFIANNGSITITGSSNIKSLIMINNLTNIGTGSSSINGALYANTVSASNGISLSGSSSINFNYPVLSQIASNYPNLFKPVNCYGNGTQQSMLNAVTLY